Protein AF-A0A2A2JET0-F1 (afdb_monomer_lite)

Structure (mmCIF, N/CA/C/O backbone):
data_AF-A0A2A2JET0-F1
#
_entry.id   AF-A0A2A2JET0-F1
#
loop_
_atom_site.group_PDB
_atom_site.id
_atom_site.type_symbol
_atom_site.label_atom_id
_atom_site.label_alt_id
_atom_site.label_comp_id
_atom_site.label_asym_id
_atom_site.label_entity_id
_atom_site.label_seq_id
_atom_site.pdbx_PDB_ins_code
_atom_site.Cartn_x
_atom_site.Cartn_y
_atom_site.Cartn_z
_atom_site.occupancy
_atom_site.B_iso_or_equiv
_atom_site.auth_seq_id
_atom_site.auth_comp_id
_atom_site.auth_asym_id
_atom_site.auth_atom_id
_atom_site.pdbx_PDB_model_num
ATOM 1 N N . MET A 1 1 ? 36.637 -14.886 -4.327 1.00 68.38 1 MET A N 1
ATOM 2 C CA . MET A 1 1 ? 35.938 -13.578 -4.205 1.00 68.38 1 MET A CA 1
ATOM 3 C C . MET A 1 1 ? 34.673 -13.600 -5.056 1.00 68.38 1 MET A C 1
ATOM 5 O O . MET A 1 1 ? 34.787 -13.669 -6.271 1.00 68.38 1 MET A O 1
ATOM 9 N N . GLY A 1 2 ? 33.488 -13.606 -4.439 1.00 87.06 2 GLY A N 1
ATOM 10 C CA . GLY A 1 2 ? 32.208 -13.826 -5.132 1.00 87.06 2 GLY A CA 1
ATOM 11 C C . GLY A 1 2 ? 31.581 -12.570 -5.754 1.00 87.06 2 GLY A C 1
ATOM 12 O O . GLY A 1 2 ? 32.268 -11.715 -6.329 1.00 87.06 2 GLY A O 1
ATOM 13 N N . ILE A 1 3 ? 30.254 -12.478 -5.628 1.00 93.19 3 ILE A N 1
ATOM 14 C CA . ILE A 1 3 ? 29.447 -11.310 -6.014 1.00 93.19 3 ILE A CA 1
ATOM 15 C C . ILE A 1 3 ? 30.027 -10.061 -5.340 1.00 93.19 3 ILE A C 1
ATOM 17 O O . ILE A 1 3 ? 30.409 -10.107 -4.172 1.00 93.19 3 ILE A O 1
ATOM 21 N N . SER A 1 4 ? 30.090 -8.950 -6.070 1.00 92.44 4 SER A N 1
ATOM 22 C CA . SER A 1 4 ? 30.665 -7.690 -5.599 1.00 92.44 4 SER A CA 1
ATOM 23 C C . SER A 1 4 ? 29.670 -6.545 -5.792 1.00 92.44 4 SER A C 1
ATOM 25 O O . SER A 1 4 ? 28.852 -6.572 -6.713 1.00 92.44 4 SER A O 1
ATOM 27 N N . ARG A 1 5 ? 29.683 -5.587 -4.865 1.00 92.38 5 ARG A N 1
ATOM 28 C CA . ARG A 1 5 ? 28.784 -4.421 -4.808 1.00 92.38 5 ARG A CA 1
ATOM 29 C C . ARG A 1 5 ? 29.501 -3.122 -5.188 1.00 92.38 5 ARG A C 1
ATOM 31 O O . ARG A 1 5 ? 29.055 -2.041 -4.813 1.00 92.38 5 ARG A O 1
ATOM 38 N N . ASP A 1 6 ? 30.609 -3.239 -5.901 1.00 91.06 6 ASP A N 1
ATOM 39 C CA . ASP A 1 6 ? 31.448 -2.145 -6.362 1.00 91.06 6 ASP A CA 1
ATOM 40 C C . ASP A 1 6 ? 30.780 -1.318 -7.466 1.00 91.06 6 ASP A C 1
ATOM 42 O O . ASP A 1 6 ? 30.036 -1.812 -8.318 1.00 91.06 6 ASP A O 1
ATOM 46 N N . TRP A 1 7 ? 31.039 -0.013 -7.436 1.00 90.06 7 TRP A N 1
ATOM 47 C CA . TRP A 1 7 ? 30.476 0.946 -8.383 1.00 90.06 7 TRP A CA 1
ATOM 48 C C . TRP A 1 7 ? 31.376 1.157 -9.610 1.00 90.06 7 TRP A C 1
ATOM 50 O O . TRP A 1 7 ? 30.867 1.505 -10.675 1.00 90.06 7 TRP A O 1
ATOM 60 N N . TYR A 1 8 ? 32.689 0.923 -9.488 1.00 89.44 8 TYR A N 1
ATOM 61 C CA . TYR A 1 8 ? 33.669 1.189 -10.548 1.00 89.44 8 TYR A CA 1
ATOM 62 C C . TYR A 1 8 ? 33.593 0.192 -11.710 1.00 89.44 8 TYR A C 1
ATOM 64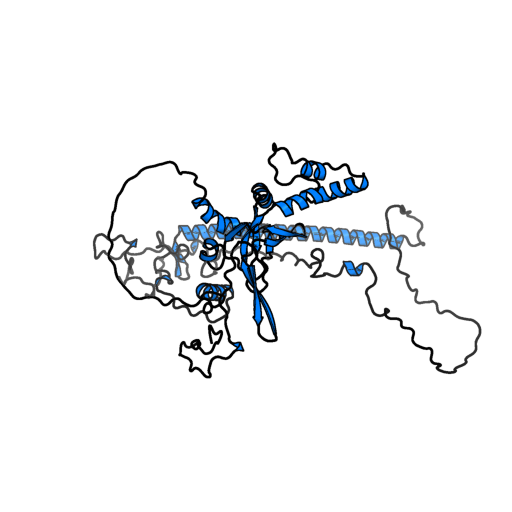 O O . TYR A 1 8 ? 33.959 0.542 -12.820 1.00 89.44 8 TYR A O 1
ATOM 72 N N . ARG A 1 9 ? 33.030 -1.009 -11.514 1.00 89.88 9 ARG A N 1
ATOM 73 C CA . ARG A 1 9 ? 32.715 -1.942 -12.618 1.00 89.88 9 ARG A CA 1
ATOM 74 C C . ARG A 1 9 ? 31.504 -1.527 -13.459 1.00 89.88 9 ARG A C 1
ATOM 76 O O . ARG A 1 9 ? 31.185 -2.190 -14.443 1.00 89.88 9 ARG A O 1
ATOM 83 N N . LYS A 1 10 ? 30.788 -0.469 -13.068 1.00 93.00 10 LYS A N 1
ATOM 84 C CA . LYS A 1 10 ? 29.683 0.102 -13.849 1.00 93.00 10 LYS A CA 1
ATOM 85 C C . LYS A 1 10 ? 30.222 1.191 -14.771 1.00 93.00 10 LYS A C 1
ATOM 87 O O . LYS A 1 10 ? 31.147 1.901 -14.394 1.00 93.00 10 LYS A O 1
ATOM 92 N N . ARG A 1 11 ? 29.593 1.365 -15.935 1.00 93.25 11 ARG A N 1
ATOM 93 C CA . ARG A 1 11 ? 29.911 2.440 -16.891 1.00 93.25 11 ARG A CA 1
ATOM 94 C C . ARG A 1 11 ? 29.779 3.832 -16.259 1.00 93.25 11 ARG A C 1
ATOM 96 O O . ARG A 1 11 ? 29.039 4.020 -15.288 1.00 93.25 11 ARG A O 1
ATOM 103 N N . TYR A 1 12 ? 30.481 4.808 -16.830 1.00 91.06 12 TYR A N 1
ATOM 104 C CA . TYR A 1 12 ? 30.276 6.224 -16.521 1.00 91.06 12 TYR A CA 1
ATOM 105 C C . TYR A 1 12 ? 28.862 6.682 -16.899 1.00 91.06 12 TYR A C 1
ATOM 107 O O . TYR A 1 12 ? 28.166 6.025 -17.675 1.00 91.06 12 TYR A O 1
ATOM 115 N N . LYS A 1 13 ? 28.450 7.852 -16.389 1.00 93.12 13 LYS A N 1
ATOM 116 C CA . LYS A 1 13 ? 27.193 8.505 -16.794 1.00 93.12 13 LYS A CA 1
ATOM 117 C C . LYS A 1 13 ? 27.155 8.772 -18.306 1.00 93.12 13 LYS A C 1
ATOM 119 O O . LYS A 1 13 ? 26.096 8.659 -18.904 1.00 93.12 13 LYS A O 1
ATOM 124 N N . THR A 1 14 ? 28.313 9.045 -18.908 1.00 94.38 14 THR A N 1
ATOM 125 C CA . THR A 1 14 ? 28.506 9.206 -20.359 1.00 94.38 14 THR A CA 1
ATOM 126 C C . THR A 1 14 ? 28.349 7.902 -21.151 1.00 94.38 14 THR A C 1
ATOM 128 O O . THR A 1 14 ? 28.289 7.936 -22.370 1.00 94.38 14 THR A O 1
ATOM 131 N N . GLY A 1 15 ? 28.302 6.740 -20.488 1.00 94.69 15 GLY A N 1
ATOM 132 C CA . GLY A 1 15 ? 28.266 5.422 -21.130 1.00 94.69 15 GLY A CA 1
ATOM 133 C C . GLY A 1 15 ? 29.646 4.808 -21.392 1.00 94.69 15 GLY A C 1
ATOM 134 O O . GLY A 1 15 ? 29.728 3.608 -21.674 1.00 94.69 15 GLY A O 1
ATOM 135 N N . ALA A 1 16 ? 30.727 5.576 -21.222 1.00 94.94 16 ALA A N 1
ATOM 136 C CA . ALA A 1 16 ? 32.094 5.084 -21.365 1.00 94.94 16 ALA A CA 1
ATOM 137 C C . ALA A 1 16 ? 32.410 3.964 -20.354 1.00 94.94 16 ALA A C 1
ATOM 139 O O . ALA A 1 16 ? 31.897 3.949 -19.224 1.00 94.94 16 ALA A O 1
ATOM 140 N N . SER A 1 17 ? 33.247 3.009 -20.770 1.00 94.75 17 SER A N 1
ATOM 141 C CA . SER A 1 17 ? 33.762 1.976 -19.866 1.00 94.75 17 SER A CA 1
ATOM 142 C C . SER A 1 17 ? 34.694 2.599 -18.824 1.00 94.75 17 SER A C 1
ATOM 144 O O . SER A 1 17 ? 35.324 3.621 -19.085 1.00 94.75 17 SER A O 1
ATOM 146 N N . ARG A 1 18 ? 34.764 1.997 -17.634 1.00 94.38 18 ARG A N 1
ATOM 147 C CA . ARG A 1 18 ? 35.645 2.448 -16.551 1.00 94.38 18 ARG A CA 1
ATOM 148 C C . ARG A 1 18 ? 36.864 1.535 -16.449 1.00 94.38 18 ARG A C 1
ATOM 150 O O . ARG A 1 18 ? 36.668 0.317 -16.425 1.00 94.38 18 ARG A O 1
ATOM 157 N N . PRO A 1 19 ? 38.086 2.077 -16.319 1.00 94.31 19 PRO A N 1
ATOM 158 C CA . PRO A 1 19 ? 39.223 1.267 -15.910 1.00 94.31 19 PRO A CA 1
ATOM 159 C C . PRO A 1 19 ? 39.007 0.768 -14.474 1.00 94.31 19 PRO A C 1
ATOM 161 O O . PRO A 1 19 ? 38.410 1.456 -13.644 1.00 94.31 19 PRO A O 1
ATOM 164 N N . VAL A 1 20 ? 39.462 -0.452 -14.180 1.00 94.69 20 VAL A N 1
ATOM 165 C CA . VAL A 1 20 ? 39.353 -1.044 -12.840 1.00 94.69 20 VAL A CA 1
ATOM 166 C C . VAL A 1 20 ? 40.550 -0.576 -12.005 1.00 94.69 20 VAL A C 1
ATOM 168 O O . VAL A 1 20 ? 41.660 -1.025 -12.275 1.00 94.69 20 VAL A O 1
ATOM 171 N N . PRO A 1 21 ? 40.359 0.286 -10.987 1.00 93.00 21 PRO A N 1
ATOM 172 C CA . PRO A 1 21 ? 41.474 0.922 -10.282 1.00 93.00 21 PRO A CA 1
ATOM 173 C C . PRO A 1 21 ? 42.200 -0.030 -9.324 1.00 93.00 21 PRO A C 1
ATOM 175 O O . PRO A 1 21 ? 43.365 0.169 -9.004 1.00 93.00 21 PRO A O 1
ATOM 178 N N . HIS A 1 22 ? 41.513 -1.060 -8.824 1.00 94.44 22 HIS A N 1
ATOM 179 C CA . HIS A 1 22 ? 42.088 -2.034 -7.903 1.00 94.44 22 HIS A CA 1
ATOM 180 C C . HIS A 1 22 ? 41.339 -3.371 -7.946 1.00 94.44 22 HIS A C 1
ATOM 182 O O . HIS A 1 22 ? 40.208 -3.483 -8.427 1.00 94.44 22 HIS A O 1
ATOM 188 N N . LYS A 1 23 ? 41.956 -4.414 -7.377 1.00 93.81 23 LYS A N 1
ATOM 189 C CA . LYS A 1 23 ? 41.309 -5.720 -7.170 1.00 93.81 23 LYS A CA 1
ATOM 190 C C . LYS A 1 23 ? 40.120 -5.588 -6.201 1.00 93.81 23 LYS A C 1
ATOM 192 O O . LYS A 1 23 ? 40.085 -4.681 -5.368 1.00 93.81 23 LYS A O 1
ATOM 197 N N . LYS A 1 24 ? 39.151 -6.510 -6.286 1.00 95.12 24 LYS A N 1
ATOM 198 C CA . LYS A 1 24 ? 37.962 -6.530 -5.405 1.00 95.12 24 LYS A CA 1
ATOM 199 C C . LYS A 1 24 ? 38.387 -6.467 -3.930 1.00 95.12 24 LYS A C 1
ATOM 201 O O . LYS A 1 24 ? 39.315 -7.176 -3.534 1.00 95.12 24 LYS A O 1
ATOM 206 N N . ARG A 1 25 ? 37.683 -5.688 -3.102 1.00 94.06 25 ARG A N 1
ATOM 207 C CA . ARG A 1 25 ? 37.954 -5.602 -1.653 1.00 94.06 25 ARG A CA 1
ATOM 208 C C . ARG A 1 25 ? 36.920 -6.368 -0.827 1.00 94.06 25 ARG A C 1
ATOM 210 O O . ARG A 1 25 ? 35.762 -6.500 -1.213 1.00 94.06 25 ARG A O 1
ATOM 217 N N . LYS A 1 26 ? 37.318 -6.872 0.349 1.00 93.94 26 LYS A N 1
ATOM 218 C CA . LYS A 1 26 ? 36.443 -7.694 1.213 1.00 93.94 26 LYS A CA 1
ATOM 219 C C . LYS A 1 26 ? 35.188 -6.940 1.670 1.00 93.94 26 LYS A C 1
ATOM 221 O O . LYS A 1 26 ? 34.124 -7.538 1.769 1.00 93.94 26 LYS A O 1
ATOM 226 N N . TYR A 1 27 ? 35.272 -5.633 1.913 1.00 92.94 27 TYR A N 1
ATOM 227 C CA . TYR A 1 27 ? 34.111 -4.834 2.324 1.00 92.94 27 TYR A CA 1
ATOM 228 C C . TYR A 1 27 ? 33.078 -4.620 1.201 1.00 92.94 27 TYR A C 1
ATOM 230 O O . TYR A 1 27 ? 31.940 -4.263 1.494 1.00 92.94 27 TYR A O 1
ATOM 238 N N . GLU A 1 28 ? 33.443 -4.876 -0.059 1.00 93.38 28 GLU A N 1
ATOM 239 C CA . GLU A 1 28 ? 32.564 -4.760 -1.234 1.00 93.38 28 GLU A CA 1
ATOM 240 C C . GLU A 1 28 ? 31.781 -6.052 -1.503 1.00 93.38 28 GLU A C 1
ATOM 242 O O . GLU A 1 28 ? 31.021 -6.128 -2.468 1.00 93.38 28 GLU A O 1
ATOM 247 N N . LEU A 1 29 ? 31.947 -7.086 -0.669 1.00 94.25 29 LEU A N 1
ATOM 248 C CA . LEU A 1 29 ? 31.335 -8.388 -0.911 1.00 94.25 29 LEU A CA 1
ATOM 249 C C . LEU A 1 29 ? 29.798 -8.309 -0.949 1.00 94.25 29 LEU A C 1
ATOM 251 O O . LEU A 1 29 ? 29.137 -7.680 -0.116 1.00 94.25 29 LEU A O 1
ATOM 255 N N . GLY A 1 30 ? 29.217 -9.022 -1.908 1.00 93.50 30 GLY A N 1
ATOM 256 C CA . GLY A 1 30 ? 27.819 -9.424 -1.942 1.00 93.50 30 GLY A CA 1
ATOM 257 C C . GLY A 1 30 ? 27.671 -10.878 -1.493 1.00 93.50 30 GLY A C 1
ATOM 258 O O . GLY A 1 30 ? 28.587 -11.687 -1.625 1.00 93.50 30 GLY A O 1
ATOM 259 N N . ARG A 1 31 ? 26.499 -11.225 -0.960 1.00 93.31 31 ARG A N 1
ATOM 260 C CA . ARG A 1 31 ? 26.132 -12.610 -0.628 1.00 93.31 31 ARG A CA 1
ATOM 261 C C . ARG A 1 31 ? 24.893 -13.009 -1.438 1.00 93.31 31 ARG A C 1
ATOM 263 O O . ARG A 1 31 ? 24.070 -12.121 -1.679 1.00 93.31 31 ARG A O 1
ATOM 270 N N . PRO A 1 32 ? 24.719 -14.297 -1.787 1.00 95.06 32 PRO A N 1
ATOM 271 C CA . PRO A 1 32 ? 23.506 -14.788 -2.442 1.00 95.06 32 PRO A CA 1
ATOM 272 C C . PRO A 1 32 ? 22.224 -14.359 -1.705 1.00 95.06 32 PRO A C 1
ATOM 274 O O . PRO A 1 32 ? 22.266 -14.144 -0.484 1.00 95.06 32 PRO A O 1
ATOM 277 N N . PRO A 1 33 ? 21.088 -14.177 -2.402 1.00 94.75 33 PRO A N 1
ATOM 278 C CA . PRO A 1 33 ? 19.806 -13.867 -1.767 1.00 94.75 33 PRO A CA 1
ATOM 279 C C . PRO A 1 33 ? 19.321 -15.037 -0.896 1.00 94.75 33 PRO A C 1
ATOM 281 O O . PRO A 1 33 ? 19.751 -16.168 -1.071 1.00 94.75 33 PRO A O 1
ATOM 284 N N . ALA A 1 34 ? 18.468 -14.751 0.095 1.00 94.19 34 ALA A N 1
ATOM 285 C CA . ALA A 1 34 ? 17.969 -15.779 1.017 1.00 94.19 34 ALA A CA 1
ATOM 286 C C . ALA A 1 34 ? 16.795 -16.580 0.432 1.00 94.19 34 ALA A C 1
ATOM 288 O O . ALA A 1 34 ? 16.645 -17.747 0.764 1.00 94.19 34 ALA A O 1
ATOM 289 N N . ASN A 1 35 ? 15.980 -15.940 -0.420 1.00 96.31 35 ASN A N 1
ATOM 290 C CA . ASN A 1 35 ? 14.781 -16.513 -1.042 1.00 96.31 35 ASN A CA 1
ATOM 291 C C . ASN A 1 35 ? 13.895 -17.288 -0.052 1.00 96.31 35 ASN A C 1
ATOM 293 O O . ASN A 1 35 ? 13.487 -18.412 -0.333 1.00 96.31 35 ASN A O 1
ATOM 297 N N . THR A 1 36 ? 13.616 -16.669 1.101 1.00 97.81 36 THR A N 1
ATOM 298 C CA . THR A 1 36 ? 12.846 -17.256 2.202 1.00 97.81 36 THR A CA 1
ATOM 299 C C . THR A 1 36 ? 11.526 -17.841 1.710 1.00 97.81 36 THR A C 1
ATOM 301 O O . THR A 1 36 ? 10.751 -17.130 1.071 1.00 97.81 36 THR A O 1
ATOM 304 N N . LYS A 1 37 ? 11.253 -19.103 2.035 1.00 96.81 37 LYS A N 1
ATOM 305 C CA . LYS A 1 37 ? 10.012 -19.803 1.677 1.00 96.81 37 LYS A CA 1
ATOM 306 C C . LYS A 1 37 ? 9.105 -20.010 2.879 1.00 96.81 37 LYS A C 1
ATOM 308 O O . LYS A 1 37 ? 9.553 -19.934 4.022 1.00 96.81 37 LYS A O 1
ATOM 313 N N . ILE A 1 38 ? 7.844 -20.312 2.602 1.00 96.69 38 ILE A N 1
ATOM 314 C CA . ILE A 1 38 ? 6.910 -20.781 3.623 1.00 96.69 38 ILE A CA 1
ATOM 315 C C . ILE A 1 38 ? 7.278 -22.223 3.993 1.00 96.69 38 ILE A C 1
ATOM 317 O O . ILE A 1 38 ? 7.509 -23.051 3.112 1.00 96.69 38 ILE A O 1
ATOM 321 N N . GLY A 1 39 ? 7.409 -22.511 5.285 1.00 96.62 39 GLY A N 1
ATOM 322 C CA . GLY A 1 39 ? 7.761 -23.840 5.785 1.00 96.62 39 GLY A CA 1
ATOM 323 C C . GLY A 1 39 ? 8.360 -23.803 7.192 1.00 96.62 39 GLY A C 1
ATOM 324 O O . GLY A 1 39 ? 8.524 -22.715 7.749 1.00 96.62 39 GLY A O 1
ATOM 325 N N . PRO A 1 40 ? 8.739 -24.965 7.752 1.00 97.12 40 PRO A N 1
ATOM 326 C CA . PRO A 1 40 ? 9.231 -25.056 9.123 1.00 97.12 40 PRO A CA 1
ATOM 327 C C . PRO A 1 40 ? 10.452 -24.158 9.320 1.00 97.12 40 PRO A C 1
ATOM 329 O O . PRO A 1 40 ? 11.364 -24.139 8.483 1.00 97.12 40 PRO A O 1
ATOM 332 N N . LYS A 1 41 ? 10.452 -23.400 10.421 1.00 97.38 41 LYS A N 1
ATOM 333 C CA . LYS A 1 41 ? 11.441 -22.354 10.707 1.00 97.38 41 LYS A CA 1
ATOM 334 C C . LYS A 1 41 ? 12.877 -22.868 10.548 1.00 97.38 41 LYS A C 1
ATOM 336 O O . LYS A 1 41 ? 13.358 -23.681 11.330 1.00 97.38 41 LYS A O 1
ATOM 341 N N . ARG A 1 42 ? 13.597 -22.316 9.568 1.00 98.06 42 ARG A N 1
ATOM 342 C CA . ARG A 1 42 ? 15.025 -22.569 9.328 1.00 98.06 42 ARG A CA 1
ATOM 343 C C . ARG A 1 42 ? 15.739 -21.247 9.095 1.00 98.06 42 ARG A C 1
ATOM 345 O O . ARG A 1 42 ? 15.505 -20.582 8.083 1.00 98.06 42 ARG A O 1
ATOM 352 N N . VAL A 1 43 ? 16.615 -20.870 10.023 1.00 97.81 43 VAL A N 1
ATOM 353 C CA . VAL A 1 43 ? 17.339 -19.592 10.005 1.00 97.81 43 VAL A CA 1
ATOM 354 C C . VAL A 1 43 ? 18.825 -19.856 10.206 1.00 97.81 43 VAL A C 1
ATOM 356 O O . VAL A 1 43 ? 19.209 -20.474 11.190 1.00 97.81 43 VAL A O 1
ATOM 359 N N . HIS A 1 44 ? 19.661 -19.387 9.281 1.00 97.62 44 HIS A N 1
ATOM 360 C CA . HIS A 1 44 ? 21.117 -19.499 9.380 1.00 97.62 44 HIS A CA 1
ATOM 361 C C . HIS A 1 44 ? 21.722 -18.185 9.876 1.00 97.62 44 HIS A C 1
ATOM 363 O O . HIS A 1 44 ? 21.336 -17.099 9.431 1.00 97.62 44 HIS A O 1
ATOM 369 N N . LEU A 1 45 ? 22.709 -18.282 10.763 1.00 97.56 45 LEU A N 1
ATOM 370 C CA . LEU A 1 45 ? 23.487 -17.135 11.218 1.00 97.56 45 LEU A CA 1
ATOM 371 C C . LEU A 1 45 ? 24.593 -16.825 10.212 1.00 97.56 45 LEU A C 1
ATOM 373 O O . LEU A 1 45 ? 25.264 -17.716 9.698 1.00 97.56 45 LEU A O 1
ATOM 377 N N . VAL A 1 46 ? 24.793 -15.542 9.921 1.00 96.00 46 VAL A N 1
ATOM 378 C CA . VAL A 1 46 ? 25.849 -15.084 9.017 1.00 96.00 46 VAL A CA 1
ATOM 379 C C . VAL A 1 46 ? 26.636 -13.966 9.678 1.00 96.00 46 VAL A C 1
ATOM 381 O O . VAL A 1 46 ? 26.109 -12.870 9.873 1.00 96.00 46 VAL A O 1
ATOM 384 N N . ARG A 1 47 ? 27.922 -14.214 9.948 1.00 96.12 47 ARG A N 1
ATOM 385 C CA . ARG A 1 47 ? 28.862 -13.183 10.408 1.00 96.12 47 ARG A CA 1
ATOM 386 C C . ARG A 1 47 ? 29.078 -12.129 9.318 1.00 96.12 47 ARG A C 1
ATOM 388 O O . ARG A 1 47 ? 29.294 -12.444 8.137 1.00 96.12 47 ARG A O 1
ATOM 395 N N . VAL A 1 48 ? 29.011 -10.862 9.704 1.00 95.56 48 VAL A N 1
ATOM 396 C CA . VAL A 1 48 ? 29.218 -9.700 8.833 1.00 95.56 48 VAL A CA 1
ATOM 397 C C . VAL A 1 48 ? 30.386 -8.841 9.329 1.00 95.56 48 VAL A C 1
ATOM 399 O O . VAL A 1 48 ? 31.099 -9.203 10.264 1.00 95.56 48 VAL A O 1
ATOM 402 N N . ARG A 1 49 ? 30.648 -7.727 8.635 1.00 92.12 49 ARG A N 1
ATOM 403 C CA . ARG A 1 49 ? 31.718 -6.785 8.985 1.00 92.12 49 ARG A CA 1
ATOM 404 C C . ARG A 1 49 ? 31.533 -6.269 10.418 1.00 92.12 49 ARG A C 1
ATOM 406 O O . ARG A 1 49 ? 30.404 -6.024 10.831 1.00 92.12 49 ARG A O 1
ATOM 413 N N . GLY A 1 50 ? 32.645 -6.097 11.132 1.00 95.75 50 GLY A N 1
ATOM 414 C CA . GLY A 1 50 ? 32.646 -5.623 12.518 1.00 95.75 50 GLY A CA 1
ATOM 415 C C . GLY A 1 50 ? 32.244 -6.686 13.542 1.00 95.75 50 GLY A C 1
ATOM 416 O O . GLY A 1 50 ? 31.893 -6.338 14.653 1.00 95.75 50 GLY A O 1
ATOM 417 N N . GLY A 1 51 ? 32.231 -7.974 13.174 1.00 94.19 51 GLY A N 1
ATOM 418 C CA . GLY A 1 51 ? 31.902 -9.060 14.108 1.00 94.19 51 GLY A CA 1
ATOM 419 C C . GLY A 1 51 ? 30.405 -9.308 14.316 1.00 94.19 51 GLY A C 1
ATOM 420 O O . GLY A 1 51 ? 30.050 -10.358 14.835 1.00 94.19 51 GLY A O 1
ATOM 421 N N . ASN A 1 52 ? 29.537 -8.419 13.829 1.00 96.56 52 ASN A N 1
ATOM 422 C CA . ASN A 1 52 ? 28.083 -8.544 13.954 1.00 96.56 52 ASN A CA 1
ATOM 423 C C . ASN A 1 52 ? 27.516 -9.781 13.235 1.00 96.56 52 ASN A C 1
ATOM 425 O O . ASN A 1 52 ? 28.124 -10.334 12.311 1.00 96.56 52 ASN A O 1
ATOM 429 N N . ILE A 1 53 ? 26.295 -10.173 13.604 1.00 96.38 53 ILE A N 1
ATOM 430 C CA . ILE A 1 53 ? 25.586 -11.333 13.049 1.00 96.38 53 ILE A CA 1
ATOM 431 C C . ILE A 1 53 ? 24.290 -10.874 12.376 1.00 96.38 53 ILE A C 1
ATOM 433 O O . ILE A 1 53 ? 23.586 -9.994 12.865 1.00 96.38 53 ILE A O 1
ATOM 437 N N . LYS A 1 54 ? 23.967 -11.474 11.228 1.00 97.25 54 LYS A N 1
ATOM 438 C CA . LYS A 1 54 ? 22.659 -11.355 10.575 1.00 97.25 54 LYS A CA 1
ATOM 439 C C . LYS A 1 54 ? 21.964 -12.705 10.515 1.00 97.25 54 LYS A C 1
ATOM 441 O O . LYS A 1 54 ? 22.621 -13.735 10.379 1.00 97.25 54 LYS A O 1
ATOM 446 N N . PHE A 1 55 ? 20.638 -12.676 10.525 1.00 97.50 55 PHE A N 1
ATOM 447 C CA . PHE A 1 55 ? 19.792 -13.864 10.519 1.00 97.50 55 PHE A CA 1
ATOM 448 C C . PHE A 1 55 ? 19.196 -14.052 9.122 1.00 97.50 55 PHE A C 1
ATOM 450 O O . PHE A 1 55 ? 18.363 -13.271 8.656 1.00 97.50 55 PHE A O 1
ATOM 457 N N . ARG A 1 56 ? 19.656 -15.082 8.415 1.00 97.69 56 ARG A N 1
ATOM 458 C CA . ARG A 1 56 ? 19.169 -15.458 7.086 1.00 97.69 56 ARG A CA 1
ATOM 459 C C . ARG A 1 56 ? 18.068 -16.495 7.238 1.00 97.69 56 ARG A C 1
ATOM 461 O O . ARG A 1 56 ? 18.357 -17.681 7.369 1.00 97.69 56 ARG A O 1
ATOM 468 N N . ALA A 1 57 ? 16.813 -16.056 7.209 1.00 97.94 57 ALA A N 1
ATOM 469 C CA . ALA A 1 57 ? 15.705 -16.992 7.096 1.00 97.94 57 ALA A CA 1
ATOM 470 C C . ALA A 1 57 ? 15.724 -17.679 5.725 1.00 97.94 57 ALA A C 1
ATOM 472 O O . ALA A 1 57 ? 15.755 -17.008 4.696 1.00 97.94 57 ALA A O 1
ATOM 473 N N . LEU A 1 58 ? 15.710 -19.010 5.729 1.00 97.69 58 LEU A N 1
ATOM 474 C CA . LEU A 1 58 ? 15.500 -19.838 4.542 1.00 97.69 58 LEU A CA 1
ATOM 475 C C . LEU A 1 58 ? 14.049 -20.308 4.474 1.00 97.69 58 LEU A C 1
ATOM 477 O O . LEU A 1 58 ? 13.463 -20.350 3.396 1.00 97.69 58 LEU A O 1
ATOM 481 N N . ARG A 1 59 ? 13.460 -20.627 5.632 1.00 97.94 59 ARG A N 1
ATOM 482 C CA . ARG A 1 59 ? 12.050 -20.996 5.765 1.00 97.94 59 ARG A CA 1
ATOM 483 C C . ARG A 1 59 ? 11.442 -20.359 7.007 1.00 97.94 59 ARG A C 1
ATOM 485 O O . ARG A 1 59 ? 12.105 -20.326 8.045 1.00 97.94 59 ARG A O 1
ATOM 492 N N . LEU A 1 60 ? 10.226 -19.841 6.881 1.00 97.69 60 LEU A N 1
ATOM 493 C CA . LEU A 1 60 ? 9.412 -19.308 7.974 1.00 97.69 60 LEU A CA 1
ATOM 494 C C . LEU A 1 60 ? 7.944 -19.642 7.718 1.00 97.69 60 LEU A C 1
ATOM 496 O O . LEU A 1 60 ? 7.451 -19.449 6.615 1.00 97.69 60 LEU A O 1
ATOM 500 N N . ASP A 1 61 ? 7.244 -20.075 8.751 1.00 96.12 61 ASP A N 1
ATOM 501 C CA . ASP A 1 61 ? 5.813 -20.386 8.754 1.00 96.12 61 ASP A CA 1
ATOM 502 C C . ASP A 1 61 ? 5.012 -19.435 9.650 1.00 96.12 61 ASP A C 1
ATOM 504 O O . ASP A 1 61 ? 3.792 -19.381 9.568 1.00 96.12 61 ASP A O 1
ATOM 508 N N . THR A 1 62 ? 5.685 -18.672 10.508 1.00 97.12 62 THR A N 1
ATOM 509 C CA . THR A 1 62 ? 5.073 -17.820 11.527 1.00 97.12 62 THR A CA 1
ATOM 510 C C . THR A 1 62 ? 5.705 -16.432 11.542 1.00 97.12 62 THR A C 1
ATOM 512 O O . THR A 1 62 ? 6.889 -16.257 11.238 1.00 97.12 62 THR A O 1
ATOM 515 N N . GLY A 1 63 ? 4.906 -15.433 11.913 1.00 96.94 63 GLY A N 1
ATOM 516 C CA . GLY A 1 63 ? 5.317 -14.033 12.018 1.00 96.94 63 GLY A CA 1
ATOM 517 C C . GLY A 1 63 ? 4.505 -13.285 13.071 1.00 96.94 63 GLY A C 1
ATOM 518 O O . GLY A 1 63 ? 3.451 -13.764 13.490 1.00 96.94 63 GLY A O 1
ATOM 519 N N . SER A 1 64 ? 5.003 -12.135 13.533 1.00 97.81 64 SER A N 1
ATOM 520 C CA . SER A 1 64 ? 4.236 -11.242 14.406 1.00 97.81 64 SER A CA 1
ATOM 521 C C . SER A 1 64 ? 3.528 -10.184 13.567 1.00 97.81 64 SER A C 1
ATOM 523 O O . SER A 1 64 ? 4.184 -9.370 12.915 1.00 97.81 64 SER A O 1
ATOM 525 N N . PHE A 1 65 ? 2.198 -10.178 13.599 1.00 97.75 65 PHE A N 1
ATOM 526 C CA . PHE A 1 65 ? 1.379 -9.241 12.837 1.00 97.75 65 PHE A CA 1
ATOM 527 C C . PHE A 1 65 ? 0.587 -8.328 13.765 1.00 97.75 65 PHE A C 1
ATOM 529 O O . PHE A 1 65 ? 0.103 -8.772 14.806 1.00 97.75 65 PHE A O 1
ATOM 536 N N . SER A 1 66 ? 0.472 -7.055 13.389 1.00 96.81 66 SER A N 1
ATOM 537 C CA . SER A 1 66 ? -0.291 -6.051 14.132 1.00 96.81 66 SER A CA 1
ATOM 538 C C . SER A 1 66 ? -1.610 -5.714 13.438 1.00 96.81 66 SER A C 1
ATOM 540 O O . SER A 1 66 ? -1.626 -5.443 12.238 1.00 96.81 66 SER A O 1
ATOM 542 N N . TRP A 1 67 ? -2.694 -5.719 14.210 1.00 94.88 67 TRP A N 1
ATOM 543 C CA . TRP A 1 67 ? -3.978 -5.112 13.875 1.00 94.88 67 TRP A CA 1
ATOM 544 C C . TRP A 1 67 ? -3.947 -3.664 14.376 1.00 94.88 67 TRP A C 1
ATOM 546 O O . TRP A 1 67 ? -3.870 -3.426 15.586 1.00 94.88 67 TRP A O 1
ATOM 556 N N . ALA A 1 68 ? -3.925 -2.705 13.448 1.00 90.62 68 ALA A N 1
ATOM 557 C CA . ALA A 1 68 ? -3.652 -1.308 13.768 1.00 90.62 68 ALA A CA 1
ATOM 558 C C . ALA A 1 68 ? -4.836 -0.613 14.455 1.00 90.62 68 ALA A C 1
ATOM 560 O O . ALA A 1 68 ? -4.607 0.064 15.460 1.00 90.62 68 ALA A O 1
ATOM 561 N N . SER A 1 69 ? -6.075 -0.802 13.972 1.00 90.44 69 SER A N 1
ATOM 562 C CA . SER A 1 69 ? -7.257 -0.164 14.575 1.00 90.44 69 SER A CA 1
ATOM 563 C C . SER A 1 69 ? -7.434 -0.541 16.049 1.00 90.44 69 SER A C 1
ATOM 565 O O . SER A 1 69 ? -7.658 0.323 16.891 1.00 90.44 69 SER A O 1
ATOM 567 N N . GLU A 1 70 ? -7.218 -1.815 16.371 1.00 90.50 70 GLU A N 1
ATOM 568 C CA . GLU A 1 70 ? -7.371 -2.380 17.716 1.00 90.50 70 GLU A CA 1
ATOM 569 C C . GLU A 1 70 ? -6.090 -2.327 18.568 1.00 90.50 70 GLU A C 1
ATOM 571 O O . GLU A 1 70 ? -6.082 -2.736 19.730 1.00 90.50 70 GLU A O 1
ATOM 576 N N . ARG A 1 71 ? -4.979 -1.839 17.997 1.00 93.38 71 ARG A N 1
ATOM 577 C CA . ARG A 1 71 ? -3.651 -1.750 18.639 1.00 93.38 71 ARG A CA 1
ATOM 578 C C . ARG A 1 71 ? -3.181 -3.065 19.269 1.00 93.38 71 ARG A C 1
ATOM 580 O O . ARG A 1 71 ? -2.538 -3.072 20.320 1.00 93.38 71 ARG A O 1
ATOM 587 N N . ILE A 1 72 ? -3.460 -4.190 18.616 1.00 95.25 72 ILE A N 1
ATOM 588 C CA . ILE A 1 72 ? -3.040 -5.513 19.082 1.00 95.25 72 ILE A CA 1
ATOM 589 C C . ILE A 1 72 ? -2.015 -6.116 18.127 1.00 95.25 72 ILE A C 1
ATOM 591 O O . ILE A 1 72 ? -2.050 -5.901 16.918 1.00 95.25 72 ILE A O 1
ATOM 595 N N . SER A 1 73 ? -1.074 -6.886 18.668 1.00 97.00 73 SER A N 1
ATOM 596 C CA . SER A 1 73 ? -0.151 -7.699 17.878 1.00 97.00 73 SER A CA 1
ATOM 597 C C . SER A 1 73 ? -0.215 -9.146 18.330 1.00 97.00 73 SER A C 1
ATOM 599 O O . SER A 1 73 ? -0.196 -9.430 19.529 1.00 97.00 73 SER A O 1
ATOM 601 N N . ARG A 1 74 ? -0.282 -10.073 17.375 1.00 97.31 74 ARG A N 1
ATOM 602 C CA . ARG A 1 74 ? -0.287 -11.510 17.647 1.00 97.31 74 ARG A CA 1
ATOM 603 C C . ARG A 1 74 ? 0.656 -12.238 16.710 1.00 97.31 74 ARG A C 1
ATOM 605 O O . ARG A 1 74 ? 0.835 -11.876 15.548 1.00 97.31 74 ARG A O 1
ATOM 612 N N . LYS A 1 75 ? 1.257 -13.296 17.245 1.00 97.25 75 LYS A N 1
ATOM 613 C CA . LYS A 1 75 ? 1.992 -14.260 16.441 1.00 97.25 75 LYS A CA 1
ATOM 614 C C . LYS A 1 75 ? 0.974 -15.124 15.711 1.00 97.25 75 LYS A C 1
ATOM 616 O O . LYS A 1 75 ? 0.170 -15.788 16.358 1.00 97.25 75 LYS A O 1
ATOM 621 N N . THR A 1 76 ? 1.021 -15.119 14.389 1.00 96.94 76 THR A N 1
ATOM 622 C CA . THR A 1 76 ? 0.117 -15.914 13.557 1.00 96.94 76 THR A CA 1
ATOM 623 C C . THR A 1 76 ? 0.898 -16.674 12.495 1.00 96.94 76 THR A C 1
ATOM 625 O O . THR A 1 76 ? 2.069 -16.390 12.207 1.00 96.94 76 THR A O 1
ATOM 628 N N . ARG A 1 77 ? 0.258 -17.707 11.951 1.00 97.62 77 ARG A N 1
ATOM 629 C CA . ARG A 1 77 ? 0.816 -18.515 10.874 1.00 97.62 77 ARG A CA 1
ATOM 630 C C . ARG A 1 77 ? 0.623 -17.801 9.540 1.00 97.62 77 ARG A C 1
ATOM 632 O O . ARG A 1 77 ? -0.464 -17.305 9.246 1.00 97.62 77 ARG A O 1
ATOM 639 N N . VAL A 1 78 ? 1.674 -17.782 8.730 1.00 96.69 78 VAL A N 1
ATOM 640 C CA . VAL A 1 78 ? 1.643 -17.346 7.334 1.00 96.69 78 VAL A CA 1
ATOM 641 C C . VAL A 1 78 ? 1.145 -18.514 6.491 1.00 96.69 78 VAL A C 1
ATOM 643 O O . VAL A 1 78 ? 1.704 -19.609 6.551 1.00 96.69 78 VAL A O 1
ATOM 646 N N . VAL A 1 79 ? 0.079 -18.288 5.730 1.00 95.44 79 VAL A N 1
ATOM 647 C CA . VAL A 1 79 ? -0.578 -19.321 4.924 1.00 95.44 79 VAL A CA 1
ATOM 648 C C . VAL A 1 79 ? -0.036 -19.299 3.502 1.00 95.44 79 VAL A C 1
ATOM 650 O O . VAL A 1 79 ? 0.521 -20.297 3.050 1.00 95.44 79 VAL A O 1
ATOM 653 N N . ASP A 1 80 ? -0.162 -18.165 2.810 1.00 95.56 80 ASP A N 1
ATOM 654 C CA . ASP A 1 80 ? 0.279 -18.037 1.421 1.00 95.56 80 ASP A CA 1
ATOM 655 C C . ASP A 1 80 ? 0.716 -16.614 1.054 1.00 95.56 80 ASP A C 1
ATOM 657 O O . ASP A 1 80 ? 0.363 -15.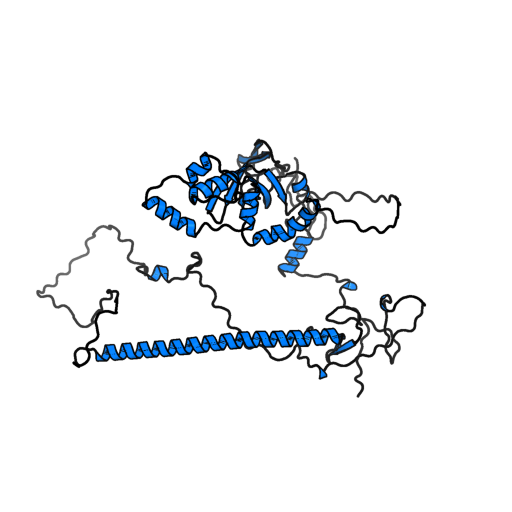643 1.723 1.00 95.56 80 ASP A O 1
ATOM 661 N N . THR A 1 81 ? 1.461 -16.476 -0.041 1.00 93.62 81 THR A N 1
ATOM 662 C CA . THR A 1 81 ? 1.754 -15.185 -0.679 1.00 93.62 81 THR A CA 1
ATOM 663 C C . THR A 1 81 ? 0.737 -14.898 -1.769 1.00 93.62 81 THR A C 1
ATOM 665 O O . THR A 1 81 ? 0.583 -15.705 -2.678 1.00 93.62 81 THR A O 1
ATOM 668 N N . VAL A 1 82 ? 0.093 -13.734 -1.714 1.00 92.06 82 VAL A N 1
ATOM 669 C CA . VAL A 1 82 ? -0.958 -13.358 -2.672 1.00 92.06 82 VAL A CA 1
ATOM 670 C C . VAL A 1 82 ? -0.439 -12.373 -3.707 1.00 92.06 82 VAL A C 1
ATOM 672 O O . VAL A 1 82 ? -0.723 -12.506 -4.890 1.00 92.06 82 VAL A O 1
ATOM 675 N N . TYR A 1 83 ? 0.331 -11.374 -3.276 1.00 90.69 83 TYR A N 1
ATOM 676 C CA . TYR A 1 83 ? 0.780 -10.310 -4.168 1.00 90.69 83 TYR A CA 1
ATOM 677 C C . TYR A 1 83 ? 2.160 -9.785 -3.788 1.00 90.69 83 TYR A C 1
ATOM 679 O O . TYR A 1 83 ? 2.526 -9.692 -2.613 1.00 90.69 83 TYR A O 1
ATOM 687 N N . ASN A 1 84 ? 2.926 -9.392 -4.801 1.00 89.81 84 ASN A N 1
ATOM 688 C CA . ASN A 1 84 ? 4.208 -8.733 -4.638 1.00 89.81 84 ASN A CA 1
ATOM 689 C C . ASN A 1 84 ? 4.337 -7.605 -5.662 1.00 89.81 84 ASN A C 1
ATOM 691 O O . ASN A 1 84 ? 4.238 -7.843 -6.858 1.00 89.81 84 ASN A O 1
ATOM 695 N N . SER A 1 85 ? 4.623 -6.389 -5.198 1.00 84.12 85 SER A N 1
ATOM 696 C CA . SER A 1 85 ? 4.729 -5.214 -6.068 1.00 84.12 85 SER A CA 1
ATOM 697 C C . SER A 1 85 ? 5.963 -5.205 -6.972 1.00 84.12 85 SER A C 1
ATOM 699 O O . SER A 1 85 ? 6.018 -4.424 -7.912 1.00 84.12 85 SER A O 1
ATOM 701 N N . THR A 1 86 ? 6.989 -6.000 -6.658 1.00 87.00 86 THR A N 1
ATOM 702 C CA . THR A 1 86 ? 8.276 -5.961 -7.375 1.00 87.00 86 THR A CA 1
ATOM 703 C C . THR A 1 86 ? 8.378 -6.995 -8.487 1.00 87.00 86 THR A C 1
ATOM 705 O O . THR A 1 86 ? 8.981 -6.716 -9.520 1.00 87.00 86 THR A O 1
ATOM 708 N N . ASN A 1 87 ? 7.846 -8.200 -8.272 1.00 87.69 87 ASN A N 1
ATOM 709 C CA . ASN A 1 87 ? 7.928 -9.294 -9.233 1.00 87.69 87 ASN A CA 1
ATOM 710 C C . ASN A 1 87 ? 6.873 -10.370 -8.930 1.00 87.69 87 ASN A C 1
ATOM 712 O O . ASN A 1 87 ? 6.847 -10.916 -7.823 1.00 87.69 87 ASN A O 1
ATOM 716 N N . ASN A 1 88 ? 6.077 -10.729 -9.937 1.00 89.81 88 ASN A N 1
ATOM 717 C CA . ASN A 1 88 ? 5.034 -11.753 -9.845 1.00 89.81 88 ASN A CA 1
ATOM 718 C C . ASN A 1 88 ? 5.602 -13.173 -9.661 1.00 89.81 88 ASN A C 1
ATOM 720 O O . ASN A 1 88 ? 4.983 -14.000 -8.995 1.00 89.81 88 ASN A O 1
ATOM 724 N N . GLU A 1 89 ? 6.824 -13.454 -10.126 1.00 93.19 89 GLU A N 1
ATOM 725 C CA . GLU A 1 89 ? 7.482 -14.753 -9.898 1.00 93.19 89 GLU A CA 1
ATOM 726 C C . GLU A 1 89 ? 7.706 -15.048 -8.407 1.00 93.19 89 GLU A C 1
ATOM 728 O O . GLU A 1 89 ? 7.775 -16.204 -7.976 1.00 93.19 89 GLU A O 1
ATOM 733 N N . LEU A 1 90 ? 7.803 -14.006 -7.576 1.00 92.44 90 LEU A N 1
ATOM 734 C CA . LEU A 1 90 ? 7.939 -14.176 -6.131 1.00 92.44 90 LEU A CA 1
ATOM 735 C C . LEU A 1 90 ? 6.644 -14.676 -5.487 1.00 92.44 90 LEU A C 1
ATOM 737 O O . LEU A 1 90 ? 6.727 -15.365 -4.472 1.00 92.44 90 LEU A O 1
ATOM 741 N N . VAL A 1 91 ? 5.489 -14.383 -6.091 1.00 92.88 91 VAL A N 1
ATOM 742 C CA . VAL A 1 91 ? 4.183 -14.918 -5.682 1.00 92.88 91 VAL A CA 1
ATOM 743 C C . VAL A 1 91 ? 4.090 -16.387 -6.081 1.00 92.88 91 VAL A C 1
ATOM 745 O O . VAL A 1 91 ? 3.879 -17.240 -5.224 1.00 92.88 91 VAL A O 1
ATOM 748 N N . ARG A 1 92 ? 4.378 -16.708 -7.352 1.00 94.00 92 ARG A N 1
ATOM 749 C CA . ARG A 1 92 ? 4.346 -18.090 -7.868 1.00 94.00 92 ARG A CA 1
ATOM 750 C C . ARG A 1 92 ? 5.236 -19.033 -7.061 1.00 94.00 92 ARG A C 1
ATOM 752 O O . ARG A 1 92 ? 4.871 -20.163 -6.766 1.00 94.00 92 ARG A O 1
ATOM 759 N N . THR A 1 93 ? 6.416 -18.556 -6.675 1.00 95.44 93 THR A N 1
ATOM 760 C CA . THR A 1 93 ? 7.385 -19.350 -5.912 1.00 95.44 93 THR A CA 1
ATOM 761 C C . THR A 1 93 ? 7.200 -19.267 -4.392 1.00 95.44 93 THR A C 1
ATOM 763 O O . THR A 1 93 ? 8.027 -19.824 -3.667 1.00 95.44 93 THR A O 1
ATOM 766 N N . LYS A 1 94 ? 6.179 -18.562 -3.890 1.00 96.00 94 LYS A N 1
ATOM 767 C CA . LYS A 1 94 ? 5.894 -18.379 -2.456 1.00 96.00 94 LYS A CA 1
ATOM 768 C C . LYS A 1 94 ? 7.069 -17.826 -1.646 1.00 96.00 94 LYS A C 1
ATOM 770 O O . LYS A 1 94 ? 7.461 -18.364 -0.608 1.00 96.00 94 LYS A O 1
ATOM 775 N N . THR A 1 95 ? 7.693 -16.765 -2.162 1.00 96.69 95 THR A N 1
ATOM 776 C CA . THR A 1 95 ? 8.870 -16.135 -1.546 1.00 96.69 95 THR A CA 1
ATOM 777 C C . THR A 1 95 ? 8.481 -14.971 -0.637 1.00 96.69 95 THR A C 1
ATOM 779 O O . THR A 1 95 ? 7.860 -14.006 -1.077 1.00 96.69 95 THR A O 1
ATOM 782 N N . LEU A 1 96 ? 8.937 -15.002 0.616 1.00 95.94 96 LEU A N 1
ATOM 783 C CA . LEU A 1 96 ? 8.678 -13.959 1.608 1.00 95.94 96 LEU A CA 1
ATOM 784 C C . LEU A 1 96 ? 9.737 -12.848 1.544 1.00 95.94 96 LEU A C 1
ATOM 786 O O . LEU A 1 96 ? 10.887 -13.024 1.967 1.00 95.94 96 LEU A O 1
ATOM 790 N N . VAL A 1 97 ? 9.336 -11.670 1.061 1.00 96.19 97 VAL A N 1
ATOM 791 C CA . VAL A 1 97 ? 10.153 -10.442 1.067 1.00 96.19 97 VAL A CA 1
ATOM 792 C C . VAL A 1 97 ? 9.412 -9.271 1.716 1.00 96.19 97 VAL A C 1
ATOM 794 O O . VAL A 1 97 ? 8.194 -9.310 1.895 1.00 96.19 97 VAL A O 1
ATOM 797 N N . LYS A 1 98 ? 10.142 -8.201 2.060 1.00 95.38 98 LYS A N 1
ATOM 798 C CA . LYS A 1 98 ? 9.530 -6.970 2.579 1.00 95.38 98 LYS A CA 1
ATOM 799 C C . LYS A 1 98 ? 8.525 -6.422 1.565 1.00 95.38 98 LYS A C 1
ATOM 801 O O . LYS A 1 98 ? 8.862 -6.265 0.398 1.00 95.38 98 LYS A O 1
ATOM 806 N N . GLY A 1 99 ? 7.336 -6.077 2.037 1.00 90.62 99 GLY A N 1
ATOM 807 C CA . GLY A 1 99 ? 6.266 -5.488 1.244 1.00 90.62 99 GLY A CA 1
ATOM 808 C C . GLY A 1 99 ? 5.366 -6.498 0.536 1.00 90.62 99 GLY A C 1
ATOM 809 O O . GLY A 1 99 ? 4.382 -6.062 -0.051 1.00 90.62 99 GLY A O 1
ATOM 810 N N . THR A 1 100 ? 5.663 -7.800 0.616 1.00 92.25 100 THR A N 1
ATOM 811 C CA . THR A 1 100 ? 4.783 -8.862 0.095 1.00 92.25 100 THR A CA 1
ATOM 812 C C . THR A 1 100 ? 3.461 -8.850 0.854 1.00 92.25 100 THR A C 1
ATOM 814 O O . THR A 1 100 ? 3.464 -8.728 2.083 1.00 92.25 100 THR A O 1
ATOM 817 N N . ILE A 1 101 ? 2.358 -8.990 0.122 1.00 94.81 101 ILE A N 1
ATOM 818 C CA . ILE A 1 101 ? 1.028 -9.214 0.681 1.00 94.81 101 ILE A CA 1
ATOM 819 C C . ILE A 1 101 ? 0.821 -10.721 0.803 1.00 94.81 101 ILE A C 1
ATOM 821 O O . ILE A 1 101 ? 0.982 -11.472 -0.163 1.00 94.81 101 ILE A O 1
ATOM 825 N N . ILE A 1 102 ? 0.484 -11.147 2.008 1.00 95.31 102 ILE A N 1
ATOM 826 C CA . ILE A 1 102 ? 0.320 -12.540 2.404 1.00 95.31 102 ILE A CA 1
ATOM 827 C C . ILE A 1 102 ? -1.056 -12.750 3.028 1.00 95.31 102 ILE A C 1
ATOM 829 O O . ILE A 1 102 ? -1.661 -11.815 3.551 1.00 95.31 102 ILE A O 1
ATOM 833 N N . THR A 1 103 ? -1.526 -13.991 3.001 1.00 95.75 103 THR A N 1
ATOM 834 C CA . THR A 1 103 ? -2.634 -14.449 3.839 1.00 95.75 103 THR A CA 1
ATOM 835 C C . THR A 1 103 ? -2.081 -14.999 5.143 1.00 95.75 103 THR A C 1
ATOM 837 O O . THR A 1 103 ? -1.135 -15.792 5.151 1.00 95.75 103 THR A O 1
ATOM 840 N N . ILE A 1 104 ? -2.670 -14.576 6.254 1.00 97.00 104 ILE A N 1
ATOM 841 C CA . ILE A 1 104 ? -2.350 -15.055 7.597 1.00 97.00 104 ILE A CA 1
ATOM 842 C C . ILE A 1 104 ? -3.586 -15.673 8.241 1.00 97.00 104 ILE A C 1
ATOM 844 O O . ILE A 1 104 ? -4.717 -15.378 7.856 1.00 97.00 104 ILE A O 1
ATOM 848 N N . ASP A 1 105 ? -3.365 -16.525 9.233 1.00 96.56 105 ASP A N 1
ATOM 849 C CA . ASP A 1 105 ? -4.441 -17.094 10.041 1.00 96.56 105 ASP A CA 1
ATOM 850 C C . ASP A 1 105 ? -5.155 -16.012 10.874 1.00 96.56 105 ASP A C 1
ATOM 852 O O . ASP A 1 105 ? -4.507 -15.197 11.541 1.00 96.56 105 ASP A O 1
ATOM 856 N N . ALA A 1 106 ? -6.489 -16.012 10.832 1.00 95.56 106 ALA A N 1
ATOM 857 C CA . ALA A 1 106 ? -7.336 -15.069 11.555 1.00 95.56 106 ALA A CA 1
ATOM 858 C C . ALA A 1 106 ? -7.603 -15.476 13.017 1.00 95.56 106 ALA A C 1
ATOM 860 O O . ALA A 1 106 ? -7.983 -14.624 13.824 1.00 95.56 106 ALA A O 1
ATOM 861 N N . ALA A 1 107 ? -7.422 -16.756 13.373 1.00 93.31 107 ALA A N 1
ATOM 862 C CA . ALA A 1 107 ? -7.860 -17.294 14.663 1.00 93.31 107 ALA A CA 1
ATOM 863 C C . ALA A 1 107 ? -7.297 -16.541 15.890 1.00 93.31 107 ALA A C 1
ATOM 865 O O . ALA A 1 107 ? -8.093 -16.184 16.761 1.00 93.31 107 ALA A O 1
ATOM 866 N N . PRO A 1 108 ? -5.996 -16.181 15.957 1.00 95.81 108 PRO A N 1
ATOM 867 C CA . PRO A 1 108 ? -5.452 -15.476 17.124 1.00 95.81 108 PRO A CA 1
ATOM 868 C C . PRO A 1 108 ? -6.036 -14.072 17.333 1.00 95.81 108 PRO A C 1
ATOM 870 O O . PRO A 1 108 ? -6.102 -13.587 18.463 1.00 95.81 108 PRO A O 1
ATOM 873 N N . PHE A 1 109 ? -6.460 -13.405 16.256 1.00 95.81 109 PHE A N 1
ATOM 874 C CA . PHE A 1 109 ? -7.115 -12.097 16.338 1.00 95.81 109 PHE A CA 1
ATOM 875 C C . PHE A 1 109 ? -8.591 -12.233 16.709 1.00 95.81 109 PHE A C 1
ATOM 877 O O . PHE A 1 109 ? -9.083 -11.447 17.515 1.00 95.81 109 PHE A O 1
ATOM 884 N N . ARG A 1 110 ? -9.271 -13.269 16.199 1.00 92.69 110 ARG A N 1
ATOM 885 C CA . ARG A 1 110 ? -10.663 -13.567 16.560 1.00 92.69 110 ARG A CA 1
ATOM 886 C C . ARG A 1 110 ? -10.804 -13.903 18.045 1.00 92.69 110 ARG A C 1
ATOM 888 O O . ARG A 1 110 ? -11.622 -13.289 18.718 1.00 92.69 110 ARG A O 1
ATOM 895 N N . GLN A 1 111 ? -9.952 -14.790 18.567 1.00 92.19 111 GLN A N 1
ATOM 896 C CA . GLN A 1 111 ? -9.925 -15.147 19.993 1.00 92.19 111 GLN A CA 1
ATOM 897 C C . GLN A 1 111 ? -9.717 -13.918 20.884 1.00 92.19 111 GLN A C 1
ATOM 899 O O . GLN A 1 111 ? -10.366 -13.762 21.916 1.00 92.19 111 GLN A O 1
ATOM 904 N N . TRP A 1 112 ? -8.822 -13.012 20.476 1.00 94.69 112 TRP A N 1
ATOM 905 C CA . TRP A 1 112 ? -8.604 -11.770 21.209 1.00 94.69 112 TRP A CA 1
ATOM 906 C C . TRP A 1 112 ? -9.832 -10.855 21.172 1.00 94.69 112 TRP A C 1
ATOM 908 O O . TRP A 1 112 ? -10.200 -10.318 22.213 1.00 94.69 112 TRP A O 1
ATOM 918 N N . TYR A 1 113 ? -10.473 -10.701 20.012 1.00 94.12 113 TYR A N 1
ATOM 919 C CA . TYR A 1 113 ? -11.658 -9.857 19.858 1.00 94.12 113 TYR A CA 1
ATOM 920 C C . TYR A 1 113 ? -12.828 -10.367 20.711 1.00 94.12 113 TYR A C 1
ATOM 922 O O . TYR A 1 113 ? -13.418 -9.600 21.472 1.00 94.12 113 TYR A O 1
ATOM 930 N N . GLU A 1 114 ? -13.111 -11.672 20.656 1.00 91.44 114 GLU A N 1
ATOM 931 C CA . GLU A 1 114 ? -14.174 -12.310 21.443 1.00 91.44 114 GLU A CA 1
ATOM 932 C C . GLU A 1 114 ? -13.902 -12.181 22.951 1.00 91.44 114 GLU A C 1
ATOM 934 O O . GLU A 1 114 ? -14.807 -11.857 23.720 1.00 91.44 114 GLU A O 1
ATOM 939 N N . ALA A 1 115 ? -12.644 -12.309 23.385 1.00 91.25 115 ALA A N 1
ATOM 940 C CA . ALA A 1 115 ? -12.262 -12.069 24.776 1.00 91.25 115 ALA A CA 1
ATOM 941 C C . ALA A 1 115 ? -12.331 -10.581 25.185 1.00 91.25 115 ALA A C 1
ATOM 943 O O . ALA A 1 115 ? -12.632 -10.276 26.341 1.00 91.25 115 ALA A O 1
ATOM 944 N N . HIS A 1 116 ? -12.040 -9.647 24.273 1.00 92.69 116 HIS A N 1
ATOM 945 C CA . HIS A 1 116 ? -11.962 -8.214 24.572 1.00 92.69 116 HIS A CA 1
ATOM 946 C C . HIS A 1 116 ? -13.332 -7.526 24.609 1.00 92.69 116 HIS A C 1
ATOM 948 O O . HIS A 1 116 ? -13.586 -6.724 25.516 1.00 92.69 116 HIS A O 1
ATOM 954 N N . TYR A 1 117 ? -14.198 -7.853 23.644 1.00 92.88 117 TYR A N 1
ATOM 955 C CA . TYR A 1 117 ? -15.517 -7.243 23.456 1.00 92.88 117 TYR A CA 1
ATOM 956 C C . TYR A 1 117 ? -16.677 -8.111 23.957 1.00 92.88 117 TYR A C 1
ATOM 958 O O . TYR A 1 117 ? -17.778 -7.591 24.140 1.00 92.88 117 TYR A O 1
ATOM 966 N N . ALA A 1 118 ? -16.446 -9.405 24.217 1.00 91.06 118 ALA A N 1
ATOM 967 C CA . ALA A 1 118 ? -17.500 -10.375 24.535 1.00 91.06 118 ALA A CA 1
ATOM 968 C C . ALA A 1 118 ? -18.621 -10.399 23.474 1.00 91.06 118 ALA A C 1
ATOM 970 O O . ALA A 1 118 ? -19.795 -10.549 23.802 1.00 91.06 118 ALA A O 1
ATOM 971 N N . LEU A 1 119 ? -18.249 -10.218 22.203 1.00 89.12 119 LEU A N 1
ATOM 972 C CA . LEU A 1 119 ? -19.134 -10.293 21.042 1.00 89.12 119 LEU A CA 1
ATOM 973 C C . LEU A 1 119 ? -18.575 -11.312 20.043 1.00 89.12 119 LEU A C 1
ATOM 975 O O . LEU A 1 119 ? -17.359 -11.338 19.835 1.00 89.12 119 LEU A O 1
ATOM 979 N N . PRO A 1 120 ? -19.429 -12.129 19.404 1.00 88.75 120 PRO A N 1
ATOM 980 C CA . PRO A 1 120 ? -18.987 -13.042 18.358 1.00 88.75 120 PRO A CA 1
ATOM 981 C C . PRO A 1 120 ? -18.579 -12.260 17.100 1.00 88.75 120 PRO A C 1
ATOM 983 O O . PRO A 1 120 ? -19.320 -11.392 16.637 1.00 88.75 120 PRO A O 1
ATOM 986 N N . LEU A 1 121 ? -17.428 -12.597 16.507 1.00 88.12 121 LEU A N 1
ATOM 987 C CA . LEU A 1 121 ? -16.932 -11.953 15.284 1.00 88.12 121 LEU A CA 1
ATOM 988 C C . LEU A 1 121 ? -17.025 -12.893 14.077 1.00 88.12 121 LEU A C 1
ATOM 990 O O . LEU A 1 121 ? -16.408 -13.959 14.060 1.00 88.12 121 LEU A O 1
ATOM 994 N N . ALA A 1 122 ? -17.750 -12.455 13.042 1.00 80.94 122 ALA A N 1
ATOM 995 C CA . ALA A 1 122 ? -17.815 -13.095 11.722 1.00 80.94 122 ALA A CA 1
ATOM 996 C C . ALA A 1 122 ? -18.198 -14.594 11.732 1.00 80.94 122 ALA A C 1
ATOM 998 O O . ALA A 1 122 ? -17.680 -15.387 10.941 1.00 80.94 122 ALA A O 1
ATOM 999 N N . ARG A 1 123 ? -19.113 -15.000 12.624 1.00 80.50 123 ARG A N 1
ATOM 1000 C CA . ARG A 1 123 ? -19.686 -16.358 12.639 1.00 80.50 123 ARG A CA 1
ATOM 1001 C C . ARG A 1 123 ? -20.982 -16.405 11.827 1.00 80.50 123 ARG A C 1
ATOM 1003 O O . ARG A 1 123 ? -21.783 -15.473 11.864 1.00 80.50 123 ARG A O 1
ATOM 1010 N N . LYS A 1 124 ? -21.199 -17.498 11.084 1.00 77.19 124 LYS A N 1
ATOM 1011 C CA . LYS A 1 124 ? -22.448 -17.722 10.336 1.00 77.19 124 LYS A CA 1
ATOM 1012 C C . LYS A 1 124 ? -23.616 -17.841 11.323 1.00 77.19 124 LYS A C 1
ATOM 1014 O O . LYS A 1 124 ? -23.494 -18.545 12.322 1.00 77.19 124 LYS A O 1
ATOM 1019 N N . LYS A 1 125 ? -24.749 -17.197 11.013 1.00 69.75 125 LYS A N 1
ATOM 1020 C CA . LYS A 1 125 ? -25.890 -16.992 11.932 1.00 69.75 125 LYS A CA 1
ATOM 1021 C C . LYS A 1 125 ? -26.521 -18.264 12.536 1.00 69.75 125 LYS A C 1
ATOM 1023 O O . LYS A 1 125 ? -27.241 -18.132 13.511 1.00 69.75 125 LYS A O 1
ATOM 1028 N N . ASN A 1 126 ? -26.204 -19.469 12.049 1.00 68.50 126 ASN A N 1
ATOM 1029 C CA . ASN A 1 126 ? -26.792 -20.735 12.522 1.00 68.50 126 ASN A CA 1
ATOM 1030 C C . ASN A 1 126 ? -25.757 -21.795 12.949 1.00 68.50 126 ASN A C 1
ATOM 1032 O O . ASN A 1 126 ? -26.108 -22.954 13.165 1.00 68.50 126 ASN A O 1
ATOM 1036 N N . THR A 1 127 ? -24.470 -21.451 13.035 1.00 77.19 127 THR A N 1
ATOM 1037 C CA . THR A 1 127 ? -23.433 -22.422 13.417 1.00 77.19 127 THR A CA 1
ATOM 1038 C C . THR A 1 127 ? -23.260 -22.433 14.933 1.00 77.19 127 THR A C 1
ATOM 1040 O O . THR A 1 127 ? -22.958 -21.394 15.520 1.00 77.19 127 THR A O 1
ATOM 1043 N N . LYS A 1 128 ? -23.430 -23.606 15.564 1.00 73.31 128 LYS A N 1
ATOM 1044 C CA . LYS A 1 128 ? -23.190 -23.779 17.004 1.00 73.31 128 LYS A CA 1
ATOM 1045 C C . LYS A 1 128 ? -21.748 -23.367 17.335 1.00 73.31 128 LYS A C 1
ATOM 1047 O O . LYS A 1 128 ? -20.796 -23.862 16.736 1.00 73.31 128 LYS A O 1
ATOM 1052 N N . LEU A 1 129 ? -21.615 -22.413 18.253 1.00 71.44 129 LEU A N 1
ATOM 1053 C CA . LEU A 1 129 ? -20.349 -21.989 18.853 1.00 71.44 129 LEU A CA 1
ATOM 1054 C C . LEU A 1 129 ? -19.725 -23.166 19.624 1.00 71.44 129 LEU A C 1
ATOM 1056 O O . LEU A 1 129 ? -20.467 -23.971 20.192 1.00 71.44 129 LEU A O 1
ATOM 1060 N N . SER A 1 130 ? -18.390 -23.264 19.657 1.00 79.62 130 SER A N 1
ATOM 1061 C CA . SER A 1 130 ? -17.730 -24.250 20.522 1.00 79.62 130 SER A CA 1
ATOM 1062 C C . SER A 1 130 ? -18.062 -23.948 21.987 1.00 79.62 130 SER A C 1
ATOM 1064 O O . SER A 1 130 ? -18.378 -22.807 22.345 1.00 79.62 130 SER A O 1
ATOM 1066 N N . GLU A 1 131 ? -18.013 -24.967 22.838 1.00 81.06 131 GLU A N 1
ATOM 1067 C CA . GLU A 1 131 ? -18.291 -24.816 24.270 1.00 81.06 131 GLU A CA 1
ATOM 1068 C C . GLU A 1 131 ? -17.341 -23.803 24.926 1.00 81.06 131 GLU A C 1
ATOM 1070 O O . GLU A 1 131 ? -17.779 -22.965 25.715 1.00 81.06 131 GLU A O 1
ATOM 1075 N N . GLU A 1 132 ? -16.070 -23.797 24.516 1.00 80.38 132 GLU A N 1
ATOM 1076 C CA . GLU A 1 132 ? -15.048 -22.860 24.992 1.00 80.38 132 GLU A CA 1
ATOM 1077 C C . GLU A 1 132 ? -15.358 -21.409 24.592 1.00 80.38 132 GLU A C 1
ATOM 1079 O O . GLU A 1 132 ? -15.337 -20.505 25.431 1.00 80.38 132 GLU A O 1
ATOM 1084 N N . ASP A 1 133 ? -15.710 -21.181 23.323 1.00 79.38 133 ASP A N 1
ATOM 1085 C CA . ASP A 1 133 ? -16.015 -19.843 22.807 1.00 79.38 133 ASP A CA 1
ATOM 1086 C C . ASP A 1 133 ? -17.286 -19.279 23.462 1.00 79.38 133 ASP A C 1
ATOM 1088 O O . ASP A 1 133 ? -17.337 -18.112 23.867 1.00 79.38 133 ASP A O 1
ATOM 1092 N N . ASN A 1 134 ? -18.304 -20.128 23.634 1.00 81.25 134 ASN A N 1
ATOM 1093 C CA . ASN A 1 134 ? -19.532 -19.783 24.348 1.00 81.25 134 ASN A CA 1
ATOM 1094 C C . ASN A 1 134 ? -19.263 -19.411 25.805 1.00 81.25 134 ASN A C 1
ATOM 1096 O O . ASN A 1 134 ? -19.815 -18.423 26.297 1.00 81.25 134 ASN A O 1
ATOM 1100 N N . ALA A 1 135 ? -18.417 -20.181 26.493 1.00 82.56 135 ALA A N 1
ATOM 1101 C CA . ALA A 1 135 ? -18.072 -19.928 27.885 1.00 82.56 135 ALA A CA 1
ATOM 1102 C C . ALA A 1 135 ? -17.343 -18.587 28.059 1.00 82.56 135 ALA A C 1
ATOM 1104 O O . ALA A 1 135 ? -17.589 -17.877 29.036 1.00 82.56 135 ALA A O 1
ATOM 1105 N N . ILE A 1 136 ? -16.485 -18.197 27.109 1.00 82.56 136 ILE A N 1
ATOM 1106 C CA . ILE A 1 136 ? -15.768 -16.913 27.139 1.00 82.56 136 ILE A CA 1
ATOM 1107 C C . ILE A 1 136 ? -16.727 -15.739 26.899 1.00 82.56 136 ILE A C 1
ATOM 1109 O O . ILE A 1 136 ? -16.688 -14.739 27.630 1.00 82.56 136 ILE A O 1
ATOM 1113 N N . ILE A 1 137 ? -17.609 -15.854 25.904 1.00 83.88 137 ILE A N 1
ATOM 1114 C CA . ILE A 1 137 ? -18.557 -14.795 25.535 1.00 83.88 137 ILE A CA 1
ATOM 1115 C C . ILE A 1 137 ? -19.582 -14.597 26.661 1.00 83.88 137 ILE A C 1
ATOM 1117 O O . ILE A 1 137 ? -19.672 -13.510 27.239 1.00 83.88 137 ILE A O 1
ATOM 1121 N N . ASN A 1 138 ? -20.261 -15.671 27.070 1.00 85.06 138 ASN A N 1
ATOM 1122 C CA . ASN A 1 138 ? -21.380 -15.634 28.017 1.00 85.06 138 ASN A CA 1
ATOM 1123 C C . ASN A 1 138 ? -20.964 -15.796 29.486 1.00 85.06 138 ASN A C 1
ATOM 1125 O O . ASN A 1 138 ? -21.796 -16.082 30.351 1.00 85.06 138 ASN A O 1
ATOM 1129 N N . LYS A 1 139 ? -19.681 -15.589 29.805 1.00 88.44 139 LYS A N 1
ATOM 1130 C CA . LYS A 1 139 ? -19.198 -15.637 31.186 1.00 88.44 139 LYS A CA 1
ATOM 1131 C C . LYS A 1 139 ? -19.994 -14.671 32.070 1.00 88.44 139 LYS A C 1
ATOM 1133 O O . LYS A 1 139 ? -20.023 -13.465 31.805 1.00 88.44 139 LYS A O 1
ATOM 1138 N N . LYS A 1 140 ? -20.574 -15.186 33.163 1.00 89.00 140 LYS A N 1
ATOM 1139 C CA . LYS A 1 140 ? -21.194 -14.362 34.212 1.00 89.00 140 LYS A CA 1
ATOM 1140 C C . LYS A 1 140 ? -20.129 -13.438 34.814 1.00 89.00 140 LYS A C 1
ATOM 1142 O O . LYS A 1 140 ? -19.074 -13.893 35.255 1.00 89.00 140 LYS A O 1
ATOM 1147 N N . ARG A 1 141 ? -20.384 -12.129 34.791 1.00 90.69 141 ARG A N 1
ATOM 1148 C CA . ARG A 1 141 ? -19.453 -11.075 35.227 1.00 90.69 141 ARG A CA 1
ATOM 1149 C C . ARG A 1 141 ? -20.113 -10.213 36.301 1.00 90.69 141 ARG A C 1
ATOM 1151 O O . ARG A 1 141 ? -21.330 -10.058 36.319 1.00 90.69 141 ARG A O 1
ATOM 1158 N N . SER A 1 142 ? -19.307 -9.628 37.187 1.00 95.88 142 SER A N 1
ATOM 1159 C CA . SER A 1 142 ? -19.809 -8.683 38.192 1.00 95.88 142 SER A CA 1
ATOM 1160 C C . SER A 1 142 ? -20.360 -7.415 37.531 1.00 95.88 142 SER A C 1
ATOM 1162 O O . SER A 1 142 ? -19.935 -7.038 36.437 1.00 95.88 142 SER A O 1
ATOM 1164 N N . ARG A 1 143 ? -21.273 -6.706 38.207 1.00 95.06 143 ARG A N 1
ATOM 1165 C CA . ARG A 1 143 ? -21.965 -5.525 37.653 1.00 95.06 143 ARG A CA 1
ATOM 1166 C C . ARG A 1 143 ? -21.007 -4.445 37.124 1.00 95.06 143 ARG A C 1
ATOM 1168 O O . ARG A 1 143 ? -21.232 -3.903 36.045 1.00 95.06 143 ARG A O 1
ATOM 1175 N N . LYS A 1 144 ? -19.905 -4.170 37.839 1.00 95.94 144 LYS A N 1
ATOM 1176 C CA . LYS A 1 144 ? -18.865 -3.208 37.412 1.00 95.94 144 LYS A CA 1
ATOM 1177 C C . LYS A 1 144 ? -18.133 -3.672 36.148 1.00 95.94 144 LYS A C 1
ATOM 1179 O O . LYS A 1 144 ? -17.894 -2.877 35.244 1.00 95.94 144 LYS A O 1
ATOM 1184 N N . VAL A 1 145 ? -17.797 -4.961 36.074 1.00 93.81 145 VAL A N 1
ATOM 1185 C CA . VAL A 1 145 ? -17.133 -5.542 34.901 1.00 93.81 145 VAL A CA 1
ATOM 1186 C C . VAL A 1 145 ? -18.082 -5.537 33.707 1.00 93.81 145 VAL A C 1
ATOM 1188 O O . VAL A 1 145 ? -17.669 -5.147 32.622 1.00 93.81 145 VAL A O 1
ATOM 1191 N N . GLN A 1 146 ? -19.357 -5.879 33.903 1.00 93.06 146 GLN A N 1
ATOM 1192 C CA . GLN A 1 146 ? -20.351 -5.838 32.835 1.00 93.06 146 GLN A CA 1
ATOM 1193 C C . GLN A 1 146 ? -20.504 -4.424 32.261 1.00 93.06 146 GLN A C 1
ATOM 1195 O O . GLN A 1 146 ? -20.451 -4.269 31.045 1.00 93.06 146 GLN A O 1
ATOM 1200 N N . LYS A 1 147 ? -20.567 -3.390 33.117 1.00 95.31 147 LYS A N 1
ATOM 1201 C CA . LYS A 1 147 ? -20.598 -1.984 32.678 1.00 95.31 147 LYS A CA 1
ATOM 1202 C C . LYS A 1 147 ? -19.402 -1.636 31.776 1.00 95.31 147 LYS A C 1
ATOM 1204 O O . LYS A 1 147 ? -19.579 -1.077 30.695 1.00 95.31 147 LYS A O 1
ATOM 1209 N N . LYS A 1 148 ? -18.195 -2.067 32.158 1.00 95.62 148 LYS A N 1
ATOM 1210 C CA . LYS A 1 148 ? -16.972 -1.883 31.358 1.00 95.62 148 LYS A CA 1
ATOM 1211 C C . LYS A 1 148 ? -17.058 -2.543 29.974 1.00 95.62 148 LYS A C 1
ATOM 1213 O O . LYS A 1 148 ? -16.595 -1.961 28.998 1.00 95.62 148 LYS A O 1
ATOM 1218 N N . TYR A 1 149 ? -17.634 -3.744 29.867 1.00 93.88 149 TYR A N 1
ATOM 1219 C CA . TYR A 1 149 ? -17.841 -4.393 28.564 1.00 93.88 149 TYR A CA 1
ATOM 1220 C C . TYR A 1 149 ? -18.910 -3.676 27.738 1.00 93.88 149 TYR A C 1
ATOM 1222 O O . TYR A 1 149 ? -18.669 -3.420 26.564 1.00 93.88 149 TYR A O 1
ATOM 1230 N N . THR A 1 150 ? -20.032 -3.269 28.340 1.00 92.94 150 THR A N 1
ATOM 1231 C CA . THR A 1 150 ? -21.075 -2.518 27.619 1.00 92.94 150 THR A CA 1
ATOM 1232 C C . THR A 1 150 ? -20.565 -1.186 27.069 1.00 92.94 150 THR A C 1
ATOM 1234 O O . THR A 1 150 ? -20.979 -0.767 25.995 1.00 92.94 150 THR A O 1
ATOM 1237 N N . GLU A 1 151 ? -19.627 -0.529 27.759 1.00 95.12 151 GLU A N 1
ATOM 1238 C CA . GLU A 1 151 ? -18.968 0.682 27.255 1.00 95.12 151 GLU A CA 1
ATOM 1239 C C . GLU A 1 151 ? -18.041 0.376 26.070 1.00 95.12 151 GLU A C 1
ATOM 1241 O O . GLU A 1 151 ? -18.109 1.071 25.060 1.00 95.12 151 GLU A O 1
ATOM 1246 N N . ARG A 1 152 ? -17.240 -0.698 26.137 1.00 93.56 152 ARG A N 1
ATOM 1247 C CA . ARG A 1 152 ? -16.375 -1.136 25.023 1.00 93.56 152 ARG A CA 1
ATOM 1248 C C . ARG A 1 152 ? -17.154 -1.572 23.788 1.00 93.56 152 ARG A C 1
ATOM 1250 O O . ARG A 1 152 ? -16.708 -1.341 22.671 1.00 93.56 152 ARG A O 1
ATOM 1257 N N . GLN A 1 153 ? -18.310 -2.203 23.976 1.00 91.88 153 GLN A N 1
ATOM 1258 C CA . GLN A 1 153 ? -19.148 -2.682 22.875 1.00 91.88 153 GLN A CA 1
ATOM 1259 C C . GLN A 1 153 ? -19.633 -1.541 21.970 1.00 91.88 153 GLN A C 1
ATOM 1261 O O . GLN A 1 153 ? -19.865 -1.770 20.787 1.00 91.88 153 GLN A O 1
ATOM 1266 N N . LYS A 1 154 ? -19.698 -0.302 22.479 1.00 93.44 154 LYS A N 1
ATOM 1267 C CA . LYS A 1 154 ? -20.062 0.880 21.682 1.00 93.44 154 LYS A CA 1
ATOM 1268 C C . LYS A 1 154 ? -19.067 1.174 20.557 1.00 93.44 154 LYS A C 1
ATOM 1270 O O . LYS A 1 154 ? -19.470 1.695 19.526 1.00 93.44 154 LYS A O 1
ATOM 1275 N N . THR A 1 155 ? -17.788 0.840 20.737 1.00 91.50 155 THR A N 1
ATOM 1276 C CA . THR A 1 155 ? -16.724 1.072 19.743 1.00 91.50 155 THR A CA 1
ATOM 1277 C C . THR A 1 155 ? -16.315 -0.198 18.999 1.00 91.50 155 THR A C 1
ATOM 1279 O O . THR A 1 155 ? -15.322 -0.186 18.286 1.00 91.50 155 THR A O 1
ATOM 1282 N N . ALA A 1 156 ? -17.052 -1.302 19.152 1.00 91.12 156 ALA A N 1
ATOM 1283 C CA . ALA A 1 156 ? -16.658 -2.615 18.635 1.00 91.12 156 ALA A CA 1
ATOM 1284 C C . ALA A 1 156 ? -16.849 -2.791 17.114 1.00 91.12 156 ALA A C 1
ATOM 1286 O O . ALA A 1 156 ? -16.660 -3.892 16.596 1.00 91.12 156 ALA A O 1
ATOM 1287 N N . GLN A 1 157 ? -17.270 -1.755 16.389 1.00 89.81 157 GLN A N 1
ATOM 1288 C CA . GLN A 1 157 ? -17.576 -1.859 14.966 1.00 89.81 157 GLN A CA 1
ATOM 1289 C C . GLN A 1 157 ? -16.310 -2.117 14.135 1.00 89.81 157 GLN A C 1
ATOM 1291 O O . GLN A 1 157 ? -15.340 -1.367 14.206 1.00 89.81 157 GLN A O 1
ATOM 1296 N N . VAL A 1 158 ? -16.352 -3.161 13.305 1.00 89.75 158 VAL A N 1
ATOM 1297 C CA . VAL A 1 158 ? -15.267 -3.557 12.396 1.00 89.75 158 VAL A CA 1
ATOM 1298 C C . VAL A 1 158 ? -15.687 -3.302 10.945 1.00 89.75 158 VAL A C 1
ATOM 1300 O O . VAL A 1 158 ? -16.863 -3.423 10.605 1.00 89.75 158 VAL A O 1
ATOM 1303 N N . ASP A 1 159 ? -14.724 -2.955 10.088 1.00 87.50 159 ASP A N 1
ATOM 1304 C CA . ASP A 1 159 ? -14.932 -2.747 8.650 1.00 87.50 159 ASP A CA 1
ATOM 1305 C C . ASP A 1 159 ? -15.490 -4.004 7.951 1.00 87.50 159 ASP A C 1
ATOM 1307 O O . ASP A 1 159 ? -15.070 -5.131 8.232 1.00 87.50 159 ASP A O 1
ATOM 1311 N N . ALA A 1 160 ? -16.412 -3.816 7.004 1.00 87.81 160 ALA A N 1
ATOM 1312 C CA . ALA A 1 160 ? -17.140 -4.897 6.339 1.00 87.81 160 ALA A CA 1
ATOM 1313 C C . ALA A 1 160 ? -16.206 -5.852 5.575 1.00 87.81 160 ALA A C 1
ATOM 1315 O O . ALA A 1 160 ? -16.339 -7.071 5.684 1.00 87.81 160 ALA A O 1
ATOM 1316 N N . LEU A 1 161 ? -15.196 -5.314 4.882 1.00 86.19 161 LEU A N 1
ATOM 1317 C CA . LEU A 1 161 ? -14.199 -6.118 4.161 1.00 86.19 161 LEU A CA 1
ATOM 1318 C C . LEU A 1 161 ? -13.366 -6.991 5.105 1.00 86.19 161 LEU A C 1
ATOM 1320 O O . LEU A 1 161 ? -12.956 -8.100 4.754 1.00 86.19 161 LEU A O 1
ATOM 1324 N N . LEU A 1 162 ? -13.101 -6.497 6.314 1.00 89.38 162 LEU A N 1
ATOM 1325 C CA . LEU A 1 162 ? -12.365 -7.258 7.311 1.00 89.38 162 LEU A CA 1
ATOM 1326 C C . LEU A 1 162 ? -13.248 -8.367 7.900 1.00 89.38 162 LEU A C 1
ATOM 1328 O O . LEU A 1 162 ? -12.759 -9.475 8.114 1.00 89.38 162 LEU A O 1
ATOM 1332 N N . ILE A 1 163 ? -14.550 -8.116 8.085 1.00 90.69 163 ILE A N 1
ATOM 1333 C CA . ILE A 1 163 ? -15.529 -9.134 8.504 1.00 90.69 163 ILE A CA 1
ATOM 1334 C C . ILE A 1 163 ? -15.579 -10.293 7.497 1.00 90.69 163 ILE A C 1
ATOM 1336 O O . ILE A 1 163 ? -15.533 -11.451 7.913 1.00 90.69 163 ILE A O 1
ATOM 1340 N N . GLU A 1 164 ? -15.591 -10.014 6.190 1.00 88.69 164 GLU A N 1
ATOM 1341 C CA . GLU A 1 164 ? -15.543 -11.052 5.147 1.00 88.69 164 GLU A CA 1
ATOM 1342 C C . GLU A 1 164 ? -14.270 -11.912 5.241 1.00 88.69 164 GLU A C 1
ATOM 1344 O O . GLU A 1 164 ? -14.330 -13.144 5.187 1.00 88.69 164 GLU A O 1
ATOM 1349 N N . GLN A 1 165 ? -13.109 -11.285 5.459 1.00 91.31 165 GLN A N 1
ATOM 1350 C CA . GLN A 1 165 ? -11.840 -11.999 5.650 1.00 91.31 165 GLN A CA 1
ATOM 1351 C C . GLN A 1 165 ? -11.833 -12.841 6.936 1.00 91.31 165 GLN A C 1
ATOM 1353 O O . GLN A 1 165 ? -11.360 -13.985 6.944 1.00 91.31 165 GLN A O 1
ATOM 1358 N N . PHE A 1 166 ? -12.403 -12.319 8.027 1.00 92.75 166 PHE A N 1
ATOM 1359 C CA . PHE A 1 166 ? -12.600 -13.088 9.251 1.00 92.75 166 PHE A CA 1
ATOM 1360 C C . PHE A 1 166 ? -13.543 -14.271 9.024 1.00 92.75 166 PHE A C 1
ATOM 1362 O O . PHE A 1 166 ? -13.266 -15.344 9.554 1.00 92.75 166 PHE A O 1
ATOM 1369 N N . GLN A 1 167 ? -14.594 -14.139 8.215 1.00 91.31 167 GLN A N 1
ATOM 1370 C CA . GLN A 1 167 ? -15.485 -15.251 7.875 1.00 91.31 167 GLN A CA 1
ATOM 1371 C C . GLN A 1 167 ? -14.767 -16.325 7.040 1.00 91.31 167 GLN A C 1
ATOM 1373 O O . GLN A 1 167 ? -14.971 -17.517 7.263 1.00 91.31 167 GLN A O 1
ATOM 1378 N N . ALA A 1 168 ? -13.873 -15.920 6.132 1.00 89.88 168 ALA A N 1
ATOM 1379 C CA . ALA A 1 168 ? -12.999 -16.830 5.386 1.00 89.88 168 ALA A CA 1
ATOM 1380 C C . ALA A 1 168 ? -11.905 -17.484 6.258 1.00 89.88 168 ALA A C 1
ATOM 1382 O O . ALA A 1 168 ? -11.246 -18.435 5.832 1.00 89.88 168 ALA A O 1
ATOM 1383 N N . GLY A 1 169 ? -11.679 -16.971 7.473 1.00 91.62 169 GLY A N 1
ATOM 1384 C CA . GLY A 1 169 ? -10.650 -17.450 8.398 1.00 91.62 169 GLY A CA 1
ATOM 1385 C C . GLY A 1 169 ? -9.221 -17.057 8.018 1.00 91.62 169 GLY A C 1
ATOM 1386 O O . GLY A 1 169 ? -8.273 -17.565 8.617 1.00 91.62 169 GLY A O 1
ATOM 1387 N N . ARG A 1 170 ? -9.044 -16.159 7.042 1.00 94.00 170 ARG A N 1
ATOM 1388 C CA . ARG A 1 170 ? -7.731 -15.710 6.561 1.00 94.00 170 ARG A CA 1
ATOM 1389 C C . ARG A 1 170 ? -7.734 -14.201 6.376 1.00 94.00 170 ARG A C 1
ATOM 1391 O O . ARG A 1 170 ? -8.560 -13.683 5.636 1.00 94.00 170 ARG A O 1
ATOM 1398 N N . LEU A 1 171 ? -6.777 -13.520 6.998 1.00 94.06 171 LEU A N 1
ATOM 1399 C CA . LEU A 1 171 ? -6.616 -12.068 6.895 1.00 94.06 171 LEU A CA 1
ATOM 1400 C C . LEU A 1 171 ? -5.502 -11.729 5.910 1.00 94.06 171 LEU A C 1
ATOM 1402 O O . LEU A 1 171 ? -4.506 -12.452 5.808 1.00 94.06 171 LEU A O 1
ATOM 1406 N N . LEU A 1 172 ? -5.648 -10.615 5.202 1.00 94.94 172 LEU A N 1
ATOM 1407 C CA . LEU A 1 172 ? -4.592 -10.084 4.349 1.00 94.94 172 LEU A CA 1
ATOM 1408 C C . LEU A 1 172 ? -3.662 -9.186 5.165 1.00 94.94 172 LEU A C 1
ATOM 1410 O O . LEU A 1 172 ? -4.089 -8.235 5.815 1.00 94.94 172 LEU A O 1
ATOM 1414 N N . ALA A 1 173 ? -2.366 -9.470 5.098 1.00 95.25 173 ALA A N 1
ATOM 1415 C CA . ALA A 1 173 ? -1.341 -8.726 5.815 1.00 95.25 173 ALA A CA 1
ATOM 1416 C C . ALA A 1 173 ? -0.158 -8.391 4.909 1.00 95.25 173 ALA A C 1
ATOM 1418 O O . ALA A 1 173 ? 0.146 -9.100 3.948 1.00 95.25 173 ALA A O 1
ATOM 1419 N N . ARG A 1 174 ? 0.549 -7.310 5.235 1.00 94.75 174 ARG A N 1
ATOM 1420 C CA . ARG A 1 174 ? 1.771 -6.892 4.545 1.00 94.75 174 ARG A CA 1
ATOM 1421 C C . ARG A 1 174 ? 2.983 -7.090 5.437 1.00 94.75 174 ARG A C 1
ATOM 1423 O O . ARG A 1 174 ? 3.032 -6.595 6.561 1.00 94.75 174 ARG A O 1
ATOM 1430 N N . ILE A 1 175 ? 4.011 -7.748 4.905 1.00 95.56 175 ILE A N 1
ATOM 1431 C CA . ILE A 1 175 ? 5.288 -7.920 5.610 1.00 95.56 175 ILE A CA 1
ATOM 1432 C C . ILE A 1 175 ? 6.035 -6.580 5.656 1.00 95.56 175 ILE A C 1
ATOM 1434 O O . ILE A 1 175 ? 6.372 -6.008 4.619 1.00 95.56 175 ILE A O 1
ATOM 1438 N N . ALA A 1 176 ? 6.358 -6.095 6.852 1.00 94.81 176 ALA A N 1
ATOM 1439 C CA . ALA A 1 176 ? 7.141 -4.877 7.066 1.00 94.81 176 ALA A CA 1
ATOM 1440 C C . ALA A 1 176 ? 8.632 -5.172 7.317 1.00 94.81 176 ALA A C 1
ATOM 1442 O O . ALA A 1 176 ? 9.502 -4.360 6.968 1.00 94.81 176 ALA A O 1
ATOM 1443 N N . SER A 1 177 ? 8.943 -6.341 7.883 1.00 94.62 177 SER A N 1
ATOM 1444 C CA . SER A 1 177 ? 10.311 -6.778 8.167 1.00 94.62 177 SER A CA 1
ATOM 1445 C C . SER A 1 177 ? 11.067 -7.234 6.907 1.00 94.62 177 SER A C 1
ATOM 1447 O O . SER A 1 177 ? 10.522 -7.333 5.807 1.00 94.62 177 SER A O 1
ATOM 1449 N N . ARG A 1 178 ? 12.372 -7.515 7.052 1.00 97.06 178 ARG A N 1
ATOM 1450 C CA . ARG A 1 178 ? 13.225 -8.088 5.994 1.00 97.06 178 ARG A CA 1
ATOM 1451 C C . ARG A 1 178 ? 13.691 -9.494 6.405 1.00 97.06 178 ARG A C 1
ATOM 1453 O O . ARG A 1 178 ? 14.782 -9.602 6.973 1.00 97.06 178 ARG A O 1
ATOM 1460 N N . PRO A 1 179 ? 12.950 -10.568 6.064 1.00 96.75 179 PRO A N 1
ATOM 1461 C CA . PRO A 1 179 ? 13.246 -11.930 6.527 1.00 96.75 179 PRO A CA 1
ATOM 1462 C C . PRO A 1 179 ? 14.682 -12.400 6.261 1.00 96.75 179 PRO A C 1
ATOM 1464 O O . PRO A 1 179 ? 15.319 -12.997 7.122 1.00 96.75 179 PRO A O 1
ATOM 1467 N N . GLY A 1 180 ? 15.253 -12.054 5.103 1.00 94.50 180 GLY A N 1
ATOM 1468 C CA . GLY A 1 180 ? 16.634 -12.411 4.757 1.00 94.50 180 GLY A CA 1
ATOM 1469 C C . GLY A 1 180 ? 17.729 -11.621 5.492 1.00 94.50 180 GLY A C 1
ATOM 1470 O O . GLY A 1 180 ? 18.905 -11.824 5.198 1.00 94.50 180 GLY A O 1
ATOM 1471 N N . GLN A 1 181 ? 17.381 -10.673 6.365 1.00 93.94 181 GLN A N 1
ATOM 1472 C CA . GLN A 1 181 ? 18.331 -9.905 7.182 1.00 93.94 181 GLN A CA 1
ATOM 1473 C C . GLN A 1 181 ? 18.092 -10.116 8.679 1.00 93.94 181 GLN A C 1
ATOM 1475 O O . GLN A 1 181 ? 19.056 -10.288 9.425 1.00 93.94 181 GLN A O 1
ATOM 1480 N N . THR A 1 182 ? 16.824 -10.073 9.102 1.00 96.12 182 THR A N 1
ATOM 1481 C CA . THR A 1 182 ? 16.415 -10.151 10.512 1.00 96.12 182 THR A CA 1
ATOM 1482 C C . THR A 1 182 ? 15.957 -11.540 10.936 1.00 96.12 182 THR A C 1
ATOM 1484 O O . THR A 1 182 ? 15.805 -11.781 12.127 1.00 96.12 182 THR A O 1
ATOM 1487 N N . GLY A 1 183 ? 15.722 -12.460 9.997 1.00 96.00 183 GLY A N 1
ATOM 1488 C CA . GLY A 1 183 ? 15.231 -13.803 10.303 1.00 96.00 183 GLY A CA 1
ATOM 1489 C C . GLY A 1 183 ? 13.761 -13.858 10.734 1.00 96.00 183 GLY A C 1
ATOM 1490 O O . GLY A 1 183 ? 13.326 -14.895 11.226 1.00 96.00 183 GLY A O 1
ATOM 1491 N N . LYS A 1 184 ? 13.007 -12.760 10.573 1.00 96.06 184 LYS A N 1
ATOM 1492 C CA . LYS A 1 184 ? 11.606 -12.619 11.008 1.00 96.06 184 LYS A CA 1
ATOM 1493 C C . LYS A 1 184 ? 10.714 -12.115 9.876 1.00 96.06 184 LYS A C 1
ATOM 1495 O O . LYS A 1 184 ? 11.172 -11.309 9.059 1.00 96.06 184 LYS A O 1
ATOM 1500 N N . ALA A 1 185 ? 9.452 -12.538 9.860 1.00 96.31 185 ALA A N 1
ATOM 1501 C CA . ALA A 1 185 ? 8.422 -12.129 8.901 1.00 96.31 185 ALA A CA 1
ATOM 1502 C C . ALA A 1 185 ? 7.298 -11.357 9.613 1.00 96.31 185 ALA A C 1
ATOM 1504 O O . ALA A 1 185 ? 6.170 -11.825 9.688 1.00 96.31 185 ALA A O 1
ATOM 1505 N N . ASP A 1 186 ? 7.630 -10.190 10.163 1.00 97.00 186 ASP A N 1
ATOM 1506 C CA . ASP A 1 186 ? 6.701 -9.354 10.925 1.00 97.00 186 ASP A CA 1
ATOM 1507 C C . ASP A 1 186 ? 6.010 -8.339 10.006 1.00 97.00 186 ASP A C 1
ATOM 1509 O O . ASP A 1 186 ? 6.580 -7.902 8.994 1.00 97.00 186 ASP A O 1
ATOM 1513 N N . GLY A 1 187 ? 4.791 -7.938 10.355 1.00 95.88 187 GLY A N 1
ATOM 1514 C CA . GLY A 1 187 ? 3.965 -7.094 9.498 1.00 95.88 187 GLY A CA 1
ATOM 1515 C C . GLY A 1 187 ? 2.726 -6.524 10.175 1.00 95.88 187 GLY A C 1
ATOM 1516 O O . GLY A 1 187 ? 2.607 -6.526 11.397 1.00 95.88 187 GLY A O 1
ATOM 1517 N N . TYR A 1 188 ? 1.799 -6.036 9.360 1.00 95.69 188 TYR A N 1
ATOM 1518 C CA . TYR A 1 188 ? 0.516 -5.496 9.809 1.00 95.69 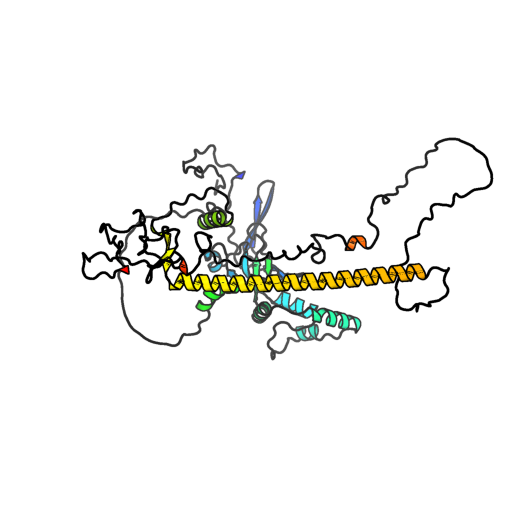188 TYR A CA 1
ATOM 1519 C C . TYR A 1 188 ? -0.617 -5.929 8.876 1.00 95.69 188 TYR A C 1
ATOM 1521 O O . TYR A 1 188 ? -0.376 -6.228 7.701 1.00 95.69 188 TYR A O 1
ATOM 1529 N N . ILE A 1 189 ? -1.830 -5.997 9.418 1.00 94.44 189 ILE A N 1
ATOM 1530 C CA . ILE A 1 189 ? -3.065 -6.325 8.697 1.00 94.44 189 ILE A CA 1
ATOM 1531 C C . ILE A 1 189 ? -3.471 -5.131 7.825 1.00 94.44 189 ILE A C 1
ATOM 1533 O O . ILE A 1 189 ? -3.204 -3.981 8.167 1.00 94.44 189 ILE A O 1
ATOM 1537 N N . LEU A 1 190 ? -4.045 -5.399 6.654 1.00 91.50 190 LEU A N 1
ATOM 1538 C CA . LEU A 1 190 ? -4.495 -4.360 5.729 1.00 91.50 190 LEU A CA 1
ATOM 1539 C C . LEU A 1 190 ? -5.937 -3.922 6.055 1.00 91.50 190 LEU A C 1
ATOM 1541 O O . LEU A 1 190 ? -6.841 -4.750 6.015 1.00 91.50 190 LEU A O 1
ATOM 1545 N N . GLU A 1 191 ? -6.139 -2.622 6.314 1.00 84.94 191 GLU A N 1
ATOM 1546 C CA . GLU A 1 191 ? -7.416 -1.981 6.706 1.00 84.94 191 GLU A CA 1
ATOM 1547 C C . GLU A 1 191 ? -7.664 -0.650 5.941 1.00 84.94 191 GLU A C 1
ATOM 1549 O O . GLU A 1 191 ? -6.725 -0.018 5.437 1.00 84.94 191 GLU A O 1
ATOM 1554 N N . GLY A 1 192 ? -8.915 -0.165 5.882 1.00 71.00 192 GLY A N 1
ATOM 1555 C CA . GLY A 1 192 ? -9.249 1.229 5.519 1.00 71.00 192 GLY A CA 1
ATOM 1556 C C . GLY A 1 192 ? -9.509 1.493 4.028 1.00 71.00 192 GLY A C 1
ATOM 1557 O O . GLY A 1 192 ? -10.246 0.749 3.407 1.00 71.00 192 GLY A O 1
ATOM 1558 N N . HIS A 1 193 ? -8.942 2.565 3.438 1.00 52.59 193 HIS A N 1
ATOM 1559 C CA . HIS A 1 193 ? -9.012 2.883 1.984 1.00 52.59 193 HIS A CA 1
ATOM 1560 C C . HIS A 1 193 ? -7.832 2.290 1.174 1.00 52.59 193 HIS A C 1
ATOM 1562 O O . HIS A 1 193 ? -7.800 2.318 -0.057 1.00 52.59 193 HIS A O 1
ATOM 1568 N N . THR A 1 194 ? -6.898 1.623 1.861 1.00 46.00 194 THR A N 1
ATOM 1569 C CA . THR A 1 194 ? -5.889 0.754 1.236 1.00 46.00 194 THR A CA 1
ATOM 1570 C C . THR A 1 194 ? -6.399 -0.554 0.581 1.00 46.00 194 THR A C 1
ATOM 1572 O O . THR A 1 194 ? -5.659 -1.098 -0.240 1.00 46.00 194 THR A O 1
ATOM 1575 N N . PRO A 1 195 ? -7.634 -1.060 0.787 1.00 46.44 195 PRO A N 1
ATOM 1576 C CA . PRO A 1 195 ? -8.224 -2.118 -0.015 1.00 46.44 195 PRO A CA 1
ATOM 1577 C C . PRO A 1 195 ? -8.758 -1.617 -1.363 1.00 46.44 195 PRO A C 1
ATOM 1579 O O . PRO A 1 195 ? -9.064 -2.440 -2.217 1.00 46.44 195 PRO A O 1
ATOM 1582 N N . HIS A 1 196 ? -8.733 -0.313 -1.672 1.00 39.09 196 HIS A N 1
ATOM 1583 C CA . HIS A 1 196 ? -8.871 0.117 -3.072 1.00 39.09 196 HIS A CA 1
ATOM 1584 C C . HIS A 1 196 ? -7.700 -0.401 -3.944 1.00 39.09 196 HIS A C 1
ATOM 1586 O O . HIS A 1 196 ? -7.827 -0.552 -5.160 1.00 39.09 196 HIS A O 1
ATOM 1592 N N . LEU A 1 197 ? -6.572 -0.738 -3.301 1.00 44.16 197 LEU A N 1
ATOM 1593 C CA . LEU A 1 197 ? -5.439 -1.487 -3.851 1.00 44.16 197 LEU A CA 1
ATOM 1594 C C . LEU A 1 197 ? -5.724 -3.007 -3.904 1.00 44.16 197 LEU A C 1
ATOM 1596 O O . LEU A 1 197 ? -5.224 -3.678 -4.801 1.00 44.16 197 LEU A O 1
ATOM 1600 N N . GLN A 1 198 ? -6.567 -3.555 -3.018 1.00 48.94 198 GLN A N 1
ATOM 1601 C CA . GLN A 1 198 ? -7.087 -4.926 -3.146 1.00 48.94 198 GLN A CA 1
ATOM 1602 C C . GLN A 1 198 ? -8.047 -5.029 -4.341 1.00 48.94 198 GLN A C 1
ATOM 1604 O O . GLN A 1 198 ? -7.874 -5.906 -5.178 1.00 48.94 198 GLN A O 1
ATOM 1609 N N . SER A 1 199 ? -8.992 -4.101 -4.510 1.00 42.53 199 SER A N 1
ATOM 1610 C CA . SER A 1 199 ? -9.941 -4.142 -5.629 1.00 42.53 199 SER A CA 1
ATOM 1611 C C . SER A 1 199 ? -9.297 -3.835 -6.987 1.00 42.53 199 SER A C 1
ATOM 1613 O O . SER A 1 199 ? -9.575 -4.528 -7.958 1.00 42.53 199 SER A O 1
ATOM 1615 N N . ARG A 1 200 ? -8.379 -2.859 -7.078 1.00 46.00 200 ARG A N 1
ATOM 1616 C CA . ARG A 1 200 ? -7.718 -2.514 -8.355 1.00 46.00 200 ARG A CA 1
ATOM 1617 C C . ARG A 1 200 ? -6.649 -3.509 -8.815 1.00 46.00 200 ARG A C 1
ATOM 1619 O O . ARG A 1 200 ? -6.414 -3.577 -10.015 1.00 46.00 200 ARG A O 1
ATOM 1626 N N . TYR A 1 201 ? -6.005 -4.253 -7.909 1.00 46.69 201 TYR A N 1
ATOM 1627 C CA . TYR A 1 201 ? -4.911 -5.170 -8.274 1.00 46.69 201 TYR A CA 1
ATOM 1628 C C . TYR A 1 201 ? -5.215 -6.663 -8.039 1.00 46.69 201 TYR A C 1
ATOM 1630 O O . TYR A 1 201 ? -4.615 -7.484 -8.725 1.00 46.69 201 TYR A O 1
ATOM 1638 N N . LEU A 1 202 ? -6.134 -7.045 -7.132 1.00 49.31 202 LEU A N 1
ATOM 1639 C CA . LEU A 1 202 ? -6.501 -8.460 -6.899 1.00 49.31 202 LEU A CA 1
ATOM 1640 C C . LEU A 1 202 ? -7.750 -8.905 -7.672 1.00 49.31 202 LEU A C 1
ATOM 1642 O O . LEU A 1 202 ? -7.781 -10.039 -8.137 1.00 49.31 202 LEU A O 1
ATOM 1646 N N . VAL A 1 203 ? -8.763 -8.049 -7.854 1.00 41.66 203 VAL A N 1
ATOM 1647 C CA . VAL A 1 203 ? -10.011 -8.427 -8.561 1.00 41.66 203 VAL A CA 1
ATOM 1648 C C . VAL A 1 203 ? -9.801 -8.743 -10.051 1.00 41.66 203 VAL A C 1
ATOM 1650 O O . VAL A 1 203 ? -10.443 -9.682 -10.523 1.00 41.66 203 VAL A O 1
ATOM 1653 N N . PRO A 1 204 ? -8.884 -8.084 -10.794 1.00 42.28 204 PRO A N 1
ATOM 1654 C CA . PRO A 1 204 ? -8.578 -8.502 -12.162 1.00 42.28 204 PRO A CA 1
ATOM 1655 C C . PRO A 1 204 ? -7.972 -9.912 -12.240 1.00 42.28 204 PRO A C 1
ATOM 1657 O O . PRO A 1 204 ? -8.208 -10.609 -13.213 1.00 42.28 204 PRO A O 1
ATOM 1660 N N . PHE A 1 205 ? -7.240 -10.350 -11.207 1.00 37.53 205 PHE A N 1
ATOM 1661 C CA . PHE A 1 205 ? -6.594 -11.671 -11.158 1.00 37.53 205 PHE A CA 1
ATOM 1662 C C . PHE A 1 205 ? -7.500 -12.767 -10.569 1.00 37.53 205 PHE A C 1
ATOM 1664 O O . PHE A 1 205 ? -7.389 -13.932 -10.936 1.00 37.53 205 PHE A O 1
ATOM 1671 N N . ALA A 1 206 ? -8.408 -12.419 -9.651 1.00 35.47 206 ALA A N 1
ATOM 1672 C CA . ALA A 1 206 ? -9.315 -13.377 -9.015 1.00 35.47 206 ALA A CA 1
ATOM 1673 C C . ALA A 1 206 ? -10.513 -13.764 -9.903 1.00 35.47 206 ALA A C 1
ATOM 1675 O O . ALA A 1 206 ? -11.046 -14.862 -9.744 1.00 35.47 206 ALA A O 1
ATOM 1676 N N . LYS A 1 207 ? -10.908 -12.914 -10.866 1.00 31.91 207 LYS A N 1
ATOM 1677 C CA . LYS A 1 207 ? -11.949 -13.252 -11.856 1.00 31.91 207 LYS A CA 1
ATOM 1678 C C . LYS A 1 207 ? -11.540 -14.367 -12.829 1.00 31.91 207 LYS A C 1
ATOM 1680 O O . LYS A 1 207 ? -12.422 -15.003 -13.386 1.00 31.91 207 LYS A O 1
ATOM 1685 N N . GLU A 1 208 ? -10.246 -14.653 -12.979 1.00 35.91 208 GLU A N 1
ATOM 1686 C CA . GLU A 1 208 ? -9.751 -15.810 -13.747 1.00 35.91 208 GLU A CA 1
ATOM 1687 C C . GLU A 1 208 ? -9.692 -17.114 -12.929 1.00 35.91 208 GLU A C 1
ATOM 1689 O O . GLU A 1 208 ? -9.584 -18.191 -13.504 1.00 35.91 208 GLU A O 1
ATOM 1694 N N . LEU A 1 209 ? -9.772 -17.049 -11.593 1.00 36.47 209 LEU A N 1
ATOM 1695 C CA . LEU A 1 209 ? -9.554 -18.207 -10.709 1.00 36.47 209 LEU A CA 1
ATOM 1696 C C . LEU A 1 209 ? -10.819 -18.716 -10.002 1.00 36.47 209 LEU A C 1
ATOM 1698 O O . LEU A 1 209 ? -10.792 -19.799 -9.421 1.00 36.47 209 LEU A O 1
ATOM 1702 N N . ILE A 1 210 ? -11.929 -17.978 -10.057 1.00 30.41 210 ILE A N 1
ATOM 1703 C CA . ILE A 1 210 ? -13.229 -18.420 -9.538 1.00 30.41 210 ILE A CA 1
ATOM 1704 C C . ILE A 1 210 ? -14.119 -18.706 -10.746 1.00 30.41 210 ILE A C 1
ATOM 1706 O O . ILE A 1 210 ? -14.759 -17.808 -11.286 1.00 30.41 210 ILE A O 1
ATOM 1710 N N . GLY A 1 211 ? -14.091 -19.961 -11.200 1.00 31.14 211 GLY A N 1
ATOM 1711 C CA . GLY A 1 211 ? -14.845 -20.454 -12.349 1.00 31.14 211 GLY A CA 1
ATOM 1712 C C . GLY A 1 211 ? -16.353 -20.286 -12.179 1.00 31.14 211 GLY A C 1
ATOM 1713 O O . GLY A 1 211 ? -17.025 -21.152 -11.627 1.00 31.14 211 GLY A O 1
ATOM 1714 N N . ILE A 1 212 ? -16.879 -19.180 -12.694 1.00 31.00 212 ILE A N 1
ATOM 1715 C CA . ILE A 1 212 ? -18.290 -19.029 -13.037 1.00 31.00 212 ILE A CA 1
ATOM 1716 C C . ILE A 1 212 ? -18.348 -19.158 -14.563 1.00 31.00 212 ILE A C 1
ATOM 1718 O O . ILE A 1 212 ? -17.732 -18.337 -15.246 1.00 31.00 212 ILE A O 1
ATOM 1722 N N . PRO A 1 213 ? -19.007 -20.188 -15.120 1.00 28.78 213 PRO A N 1
ATOM 1723 C CA . PRO A 1 213 ? -19.042 -20.383 -16.562 1.00 28.78 213 PRO A CA 1
ATOM 1724 C C . PRO A 1 213 ? -19.874 -19.265 -17.211 1.00 28.78 213 PRO A C 1
ATOM 1726 O O . PRO A 1 213 ? -21.032 -19.082 -16.828 1.00 28.78 213 PRO A O 1
ATOM 1729 N N . PRO A 1 214 ? -19.347 -18.520 -18.199 1.00 32.69 214 PRO A N 1
ATOM 1730 C CA . PRO A 1 214 ? -20.207 -17.770 -19.094 1.00 32.69 214 PRO A CA 1
ATOM 1731 C C . PRO A 1 214 ? -20.903 -18.778 -20.011 1.00 32.69 214 PRO A C 1
ATOM 1733 O O . PRO A 1 214 ? -20.255 -19.536 -20.736 1.00 32.69 214 PRO A O 1
ATOM 1736 N N . GLN A 1 215 ? -22.231 -18.815 -19.942 1.00 33.44 215 GLN A N 1
ATOM 1737 C CA . GLN A 1 215 ? -23.040 -19.560 -20.892 1.00 33.44 215 GLN A CA 1
ATOM 1738 C C . GLN A 1 215 ? -22.749 -19.070 -22.317 1.00 33.44 215 GLN A C 1
ATOM 1740 O O . GLN A 1 215 ? -22.911 -17.897 -22.643 1.00 33.44 215 GLN A O 1
ATOM 1745 N N . THR A 1 216 ? -22.251 -20.009 -23.116 1.00 31.58 216 THR A N 1
ATOM 1746 C CA . THR A 1 216 ? -22.538 -20.243 -24.534 1.00 31.58 216 THR A CA 1
ATOM 1747 C C . THR A 1 216 ? -23.205 -19.107 -25.316 1.00 31.58 216 THR A C 1
ATOM 1749 O O . THR A 1 216 ? -24.403 -18.870 -25.198 1.00 31.58 216 THR A O 1
ATOM 1752 N N . SER A 1 217 ? -22.477 -18.559 -26.286 1.00 29.73 217 SER A N 1
ATOM 1753 C CA . SER A 1 217 ? -23.013 -18.450 -27.645 1.00 29.73 217 SER A CA 1
ATOM 1754 C C . SER A 1 217 ? -21.885 -18.664 -28.651 1.00 29.73 217 SER A C 1
ATOM 1756 O O . SER A 1 217 ? -20.819 -18.054 -28.593 1.00 29.73 217 SER A O 1
ATOM 1758 N N . HIS A 1 218 ? -22.122 -19.652 -29.504 1.00 30.53 218 HIS A N 1
ATOM 1759 C CA . HIS A 1 218 ? -21.294 -20.072 -30.617 1.00 30.53 218 HIS A CA 1
ATOM 1760 C C . HIS A 1 218 ? -21.194 -18.955 -31.655 1.00 30.53 218 HIS A C 1
ATOM 1762 O O . HIS A 1 218 ? -22.227 -18.416 -32.021 1.00 30.53 218 HIS A O 1
ATOM 1768 N N . PHE A 1 219 ? -20.003 -18.709 -32.203 1.00 26.34 219 PHE A N 1
ATOM 1769 C CA . PHE A 1 219 ? -19.824 -18.579 -33.651 1.00 26.34 219 PHE A CA 1
ATOM 1770 C C . PHE A 1 219 ? -18.381 -18.932 -34.036 1.00 26.34 219 PHE A C 1
ATOM 1772 O O . PHE A 1 219 ? -17.408 -18.479 -33.437 1.00 26.34 219 PHE A O 1
ATOM 1779 N N . PHE A 1 220 ? -18.294 -19.825 -35.017 1.00 25.78 220 PHE A N 1
ATOM 1780 C CA . PHE A 1 220 ? -17.108 -20.322 -35.704 1.00 25.78 220 PHE A CA 1
ATOM 1781 C C . PHE A 1 220 ? -16.265 -19.183 -36.309 1.00 25.78 220 PHE A C 1
ATOM 1783 O O . PHE A 1 220 ? -16.833 -18.297 -36.935 1.00 25.78 220 PHE A O 1
ATOM 1790 N N . PHE A 1 221 ? -14.929 -19.267 -36.258 1.00 25.62 221 PHE A N 1
ATOM 1791 C CA . PHE A 1 221 ? -14.134 -19.685 -37.426 1.00 25.62 221 PHE A CA 1
ATOM 1792 C C . PHE A 1 221 ? -12.638 -19.861 -37.102 1.00 25.62 221 PHE A C 1
ATOM 1794 O O . PHE A 1 221 ? -11.998 -19.053 -36.437 1.00 25.62 221 PHE A O 1
ATOM 1801 N N . SER A 1 222 ? -12.139 -20.979 -37.620 1.00 26.59 222 SER A N 1
ATOM 1802 C CA . SER A 1 222 ? -10.766 -21.457 -37.778 1.00 26.59 222 SER A CA 1
ATOM 1803 C C . SER A 1 222 ? -9.732 -20.401 -38.196 1.00 26.59 222 SER A C 1
ATOM 1805 O O . SER A 1 222 ? -9.986 -19.645 -39.127 1.00 26.59 222 SER A O 1
ATOM 1807 N N . PHE A 1 223 ? -8.521 -20.459 -37.623 1.00 24.30 223 PHE A N 1
ATOM 1808 C CA . PHE A 1 223 ? -7.308 -20.566 -38.446 1.00 24.30 223 PHE A CA 1
ATOM 1809 C C . PHE A 1 223 ? -6.152 -21.207 -37.664 1.00 24.30 223 PHE A C 1
ATOM 1811 O O . PHE A 1 223 ? -5.737 -20.743 -36.601 1.00 24.30 223 PHE A O 1
ATOM 1818 N N . PHE A 1 224 ? -5.659 -22.314 -38.211 1.00 26.38 224 PHE A N 1
ATOM 1819 C CA . PHE A 1 224 ? -4.542 -23.113 -37.726 1.00 26.38 224 PHE A CA 1
ATOM 1820 C C . PHE A 1 224 ? -3.229 -22.586 -38.342 1.00 26.38 224 PHE A C 1
ATOM 1822 O O . PHE A 1 224 ? -3.175 -22.310 -39.534 1.00 26.38 224 PHE A O 1
ATOM 1829 N N . LEU A 1 225 ? -2.186 -22.525 -37.507 1.00 27.50 225 LEU A N 1
ATOM 1830 C CA . LEU A 1 225 ? -0.762 -22.767 -37.797 1.00 27.50 225 LEU A CA 1
ATOM 1831 C C . LEU A 1 225 ? -0.020 -21.943 -38.877 1.00 27.50 225 LEU A C 1
ATOM 1833 O O . LEU A 1 225 ? -0.168 -22.163 -40.072 1.00 27.50 225 LEU A O 1
ATOM 1837 N N . LEU A 1 226 ? 0.993 -21.185 -38.430 1.00 27.06 226 LEU A N 1
ATOM 1838 C CA . LEU A 1 226 ? 2.305 -21.214 -39.088 1.00 27.06 226 LEU A CA 1
ATOM 1839 C C . LEU A 1 226 ? 3.436 -20.960 -38.080 1.00 27.06 226 LEU A C 1
ATOM 1841 O O . LEU A 1 226 ? 3.674 -19.849 -37.610 1.00 27.06 226 LEU A O 1
ATOM 1845 N N . VAL A 1 227 ? 4.129 -22.047 -37.740 1.00 31.17 227 VAL A N 1
ATOM 1846 C CA . VAL A 1 227 ? 5.452 -22.034 -37.121 1.00 31.17 227 VAL A CA 1
ATOM 1847 C C . VAL A 1 227 ? 6.446 -21.628 -38.203 1.00 31.17 227 VAL A C 1
ATOM 1849 O O . VAL A 1 227 ? 6.587 -22.324 -39.205 1.00 31.17 227 VAL A O 1
ATOM 1852 N N . SER A 1 228 ? 7.182 -20.542 -37.989 1.00 27.31 228 SER A N 1
ATOM 1853 C CA . SER A 1 228 ? 8.525 -20.416 -38.549 1.00 27.31 228 SER A CA 1
ATOM 1854 C C . SER A 1 228 ? 9.419 -19.569 -37.660 1.00 27.31 228 SER A C 1
ATOM 1856 O O . SER A 1 228 ? 9.115 -18.458 -37.234 1.00 27.31 228 SER A O 1
ATOM 1858 N N . CYS A 1 229 ? 10.528 -20.214 -37.347 1.00 28.67 229 CYS A N 1
ATOM 1859 C CA . CYS A 1 229 ? 11.618 -19.816 -36.498 1.00 28.67 229 CYS A CA 1
ATOM 1860 C C . CYS A 1 229 ? 12.426 -18.697 -37.169 1.00 28.67 229 CYS A C 1
ATOM 1862 O O . CYS A 1 229 ? 12.969 -18.905 -38.248 1.00 28.67 229 CYS A O 1
ATOM 1864 N N . PHE A 1 230 ? 12.593 -17.552 -36.498 1.00 27.22 230 PHE A N 1
ATOM 1865 C CA . PHE A 1 230 ? 13.739 -16.677 -36.746 1.00 27.22 230 PHE A CA 1
ATOM 1866 C C . PHE A 1 230 ? 14.492 -16.409 -35.445 1.00 27.22 230 PHE A C 1
ATOM 1868 O O . PHE A 1 230 ? 14.009 -15.834 -34.471 1.00 27.22 230 PHE A O 1
ATOM 1875 N N . ARG A 1 231 ? 15.713 -16.925 -35.463 1.00 33.66 231 ARG A N 1
ATOM 1876 C CA . ARG A 1 231 ? 16.725 -16.955 -34.422 1.00 33.66 231 ARG A CA 1
ATOM 1877 C C . ARG A 1 231 ? 17.436 -15.604 -34.430 1.00 33.66 231 ARG A C 1
ATOM 1879 O O . ARG A 1 231 ? 18.129 -15.300 -35.388 1.00 33.66 231 ARG A O 1
ATOM 1886 N N . ASN A 1 232 ? 17.302 -14.818 -33.360 1.00 27.59 232 ASN A N 1
ATOM 1887 C CA . ASN A 1 232 ? 18.248 -13.744 -33.053 1.00 27.59 232 ASN A CA 1
ATOM 1888 C C . ASN A 1 232 ? 18.571 -13.698 -31.549 1.00 27.59 232 ASN A C 1
ATOM 1890 O O . ASN A 1 232 ? 17.748 -13.395 -30.691 1.00 27.59 232 ASN A O 1
ATOM 1894 N N . MET A 1 233 ? 19.814 -14.094 -31.296 1.00 26.97 233 MET A N 1
ATOM 1895 C CA . MET A 1 233 ? 20.661 -14.088 -30.104 1.00 26.97 233 MET A CA 1
ATOM 1896 C C . MET A 1 233 ? 20.150 -13.415 -28.811 1.00 26.97 233 MET A C 1
ATOM 1898 O O . MET A 1 233 ? 19.905 -12.216 -28.712 1.00 26.97 233 MET A O 1
ATOM 1902 N N . THR A 1 234 ? 20.143 -14.252 -27.772 1.00 34.47 234 THR A N 1
ATOM 1903 C CA . THR A 1 234 ? 20.276 -14.001 -26.327 1.00 34.47 234 THR A CA 1
ATOM 1904 C C . THR A 1 234 ? 20.526 -12.554 -25.886 1.00 34.47 234 THR A C 1
ATOM 1906 O O . THR A 1 234 ? 21.664 -12.090 -25.767 1.00 34.47 234 THR A O 1
ATOM 1909 N N . ARG A 1 235 ? 19.455 -11.873 -25.472 1.00 39.97 235 ARG A N 1
ATOM 1910 C CA . ARG A 1 235 ? 19.554 -10.667 -24.645 1.00 39.97 235 ARG A CA 1
ATOM 1911 C C . ARG A 1 235 ? 20.034 -11.076 -23.248 1.00 39.97 235 ARG A C 1
ATOM 1913 O O . ARG A 1 235 ? 19.282 -11.659 -22.474 1.00 39.97 235 ARG A O 1
ATOM 1920 N N . HIS A 1 236 ? 21.301 -10.796 -22.942 1.00 41.12 236 HIS A N 1
ATOM 1921 C CA . HIS A 1 236 ? 21.919 -11.038 -21.636 1.00 41.12 236 HIS A CA 1
ATOM 1922 C C . HIS A 1 236 ? 21.020 -10.580 -20.474 1.00 41.12 236 HIS A C 1
ATOM 1924 O O . HIS A 1 236 ? 20.636 -9.408 -20.381 1.00 41.12 236 HIS A O 1
ATOM 1930 N N . GLY A 1 237 ? 20.715 -11.519 -19.574 1.00 39.97 237 GLY A N 1
ATOM 1931 C CA . GLY A 1 237 ? 19.985 -11.269 -18.339 1.00 39.97 237 GLY A CA 1
ATOM 1932 C C . GLY A 1 237 ? 20.686 -10.201 -17.503 1.00 39.97 237 GLY A C 1
ATOM 1933 O O . GLY A 1 237 ? 21.837 -10.346 -17.092 1.00 39.97 237 GLY A O 1
ATOM 1934 N N . LYS A 1 238 ? 19.990 -9.091 -17.258 1.00 42.22 238 LYS A N 1
ATOM 1935 C CA . LYS A 1 238 ? 20.467 -8.028 -16.371 1.00 42.22 238 LYS A CA 1
ATOM 1936 C C . LYS A 1 238 ? 20.386 -8.526 -14.925 1.00 42.22 238 LYS A C 1
ATOM 1938 O O . LYS A 1 238 ? 19.313 -8.876 -14.449 1.00 42.22 238 LYS A O 1
ATOM 1943 N N . ASN A 1 239 ? 21.516 -8.525 -14.218 1.00 48.81 239 ASN A N 1
ATOM 1944 C CA . ASN A 1 239 ? 21.599 -8.895 -12.801 1.00 48.81 239 ASN A CA 1
ATOM 1945 C C . ASN A 1 239 ? 20.681 -8.032 -11.906 1.00 48.81 239 ASN A C 1
ATOM 1947 O O . ASN A 1 239 ? 20.641 -6.807 -12.045 1.00 48.81 239 ASN A O 1
ATOM 1951 N N . CYS A 1 240 ? 20.047 -8.657 -10.905 1.00 46.16 240 CYS A N 1
ATOM 1952 C CA . CYS A 1 240 ? 19.068 -8.076 -9.964 1.00 46.16 240 CYS A CA 1
ATOM 1953 C C . CYS A 1 240 ? 19.562 -6.908 -9.077 1.00 46.16 240 CYS A C 1
ATOM 1955 O O . CYS A 1 240 ? 18.810 -6.402 -8.251 1.00 46.16 240 CYS A O 1
ATOM 1957 N N . THR A 1 241 ? 20.820 -6.481 -9.191 1.00 46.91 241 THR A N 1
ATOM 1958 C CA . THR A 1 241 ? 21.407 -5.356 -8.430 1.00 46.91 241 THR A CA 1
ATOM 1959 C C . THR A 1 241 ? 21.771 -4.157 -9.312 1.00 46.91 241 THR A C 1
ATOM 1961 O O . THR A 1 241 ? 22.276 -3.146 -8.817 1.00 46.91 241 THR A O 1
ATOM 1964 N N . ALA A 1 242 ? 21.527 -4.267 -10.621 1.00 43.84 242 ALA A N 1
ATOM 1965 C CA . ALA A 1 242 ? 21.726 -3.207 -11.603 1.00 43.84 242 ALA A CA 1
ATOM 1966 C C . ALA A 1 242 ? 20.440 -2.424 -11.914 1.00 43.84 242 ALA A C 1
ATOM 1968 O O . ALA A 1 242 ? 20.510 -1.406 -12.604 1.00 43.84 242 ALA A O 1
ATOM 1969 N N . SER A 1 243 ? 19.282 -2.835 -11.387 1.00 51.22 243 SER A N 1
ATOM 1970 C CA . SER A 1 243 ? 18.129 -1.945 -11.354 1.00 51.22 243 SER A CA 1
ATOM 1971 C C . SER A 1 243 ? 18.382 -0.897 -10.273 1.00 51.22 243 SER A C 1
ATOM 1973 O O . SER A 1 243 ? 18.496 -1.197 -9.085 1.00 51.22 243 SER A O 1
ATOM 1975 N N . SER A 1 244 ? 18.480 0.360 -10.691 1.00 49.53 244 SER A N 1
ATOM 1976 C CA . SER A 1 244 ? 18.035 1.474 -9.857 1.00 49.53 244 SER A CA 1
ATOM 1977 C C . SER A 1 244 ? 16.739 1.066 -9.140 1.00 49.53 244 SER A C 1
ATOM 1979 O O . SER A 1 244 ? 15.916 0.383 -9.747 1.00 49.53 244 SER A O 1
ATOM 1981 N N . VAL A 1 245 ? 16.588 1.434 -7.858 1.00 59.69 245 VAL A N 1
ATOM 1982 C CA . VAL A 1 245 ? 15.391 1.123 -7.035 1.00 59.69 245 VAL A CA 1
ATOM 1983 C C . VAL A 1 245 ? 14.106 1.394 -7.814 1.00 59.69 245 VAL A C 1
ATOM 1985 O O . VAL A 1 245 ? 13.156 0.631 -7.726 1.00 59.69 245 VAL A O 1
ATOM 1988 N N . TYR A 1 246 ? 14.169 2.425 -8.645 1.00 55.00 246 TYR A N 1
ATOM 1989 C CA . TYR A 1 246 ? 13.252 2.701 -9.724 1.00 55.00 246 TYR A CA 1
ATOM 1990 C C . TYR A 1 246 ? 13.785 2.146 -11.046 1.00 55.00 246 TYR A C 1
ATOM 1992 O O . TYR A 1 246 ? 14.836 2.576 -11.522 1.00 55.00 246 TYR A O 1
ATOM 2000 N N . SER A 1 247 ? 13.083 1.216 -11.682 1.00 72.81 247 SER A N 1
ATOM 2001 C CA . SER A 1 247 ? 13.226 0.856 -13.096 1.00 72.81 247 SER A CA 1
ATOM 2002 C C . SER A 1 247 ? 13.367 2.099 -13.990 1.00 72.81 247 SER A C 1
ATOM 2004 O O . SER A 1 247 ? 13.043 3.212 -13.593 1.00 72.81 247 SER A O 1
ATOM 2006 N N . TYR A 1 248 ? 13.861 1.957 -15.224 1.00 63.94 248 TYR A N 1
ATOM 2007 C CA . TYR A 1 248 ? 13.910 3.101 -16.154 1.00 63.94 248 TYR A CA 1
ATOM 2008 C C . TYR A 1 248 ? 12.530 3.769 -16.305 1.00 63.94 248 TYR A C 1
ATOM 2010 O O . TYR A 1 248 ? 12.441 4.993 -16.341 1.00 63.94 248 TYR A O 1
ATOM 2018 N N . HIS A 1 249 ? 11.465 2.962 -16.289 1.00 66.88 249 HIS A N 1
ATOM 2019 C CA . HIS A 1 249 ? 10.087 3.438 -16.255 1.00 66.88 249 HIS A CA 1
ATOM 2020 C C . HIS A 1 249 ? 9.762 4.202 -14.975 1.00 66.88 249 HIS A C 1
ATOM 2022 O O . HIS A 1 249 ? 9.208 5.287 -15.064 1.00 66.88 249 HIS A O 1
ATOM 2028 N N . GLU A 1 250 ? 10.130 3.692 -13.803 1.00 73.38 250 GLU A N 1
ATOM 2029 C CA . GLU A 1 250 ? 9.898 4.384 -12.532 1.00 73.38 250 GLU A CA 1
ATOM 2030 C C . GLU A 1 250 ? 10.762 5.637 -12.386 1.00 73.38 250 GLU A C 1
ATOM 2032 O O . GLU A 1 250 ? 10.280 6.618 -11.862 1.00 73.38 250 GLU A O 1
ATOM 2037 N N . ARG A 1 251 ? 11.987 5.681 -12.921 1.00 70.62 251 ARG A N 1
ATOM 2038 C CA . ARG A 1 251 ? 12.791 6.913 -12.959 1.00 70.62 251 ARG A CA 1
ATOM 2039 C C . ARG A 1 251 ? 12.211 7.943 -13.908 1.00 70.62 251 ARG A C 1
ATOM 2041 O O . ARG A 1 251 ? 12.244 9.122 -13.599 1.00 70.62 251 ARG A O 1
ATOM 2048 N N . LYS A 1 252 ? 11.703 7.514 -15.064 1.00 68.12 252 LYS A N 1
ATOM 2049 C CA . LYS A 1 252 ? 11.017 8.404 -16.007 1.00 68.12 252 LYS A CA 1
ATOM 2050 C C . LYS A 1 252 ? 9.686 8.884 -15.422 1.00 68.12 252 LYS A C 1
ATOM 2052 O O . LYS A 1 252 ? 9.320 10.033 -15.627 1.00 68.12 252 LYS A O 1
ATOM 2057 N N . ARG A 1 253 ? 8.994 8.024 -14.668 1.00 73.38 253 ARG A N 1
ATOM 2058 C CA . ARG A 1 253 ? 7.762 8.333 -13.938 1.00 73.38 253 ARG A CA 1
ATOM 2059 C C . ARG A 1 253 ? 8.036 9.301 -12.789 1.00 73.38 253 ARG A C 1
ATOM 2061 O O . ARG A 1 253 ? 7.388 10.330 -12.745 1.00 73.38 253 ARG A O 1
ATOM 2068 N N . ASP A 1 254 ? 9.025 9.034 -11.947 1.00 73.69 254 ASP A N 1
ATOM 2069 C CA . ASP A 1 254 ? 9.435 9.907 -10.847 1.00 73.69 254 ASP A CA 1
ATOM 2070 C C . ASP A 1 254 ? 9.991 11.227 -11.366 1.00 73.69 254 ASP A C 1
ATOM 2072 O O . ASP A 1 254 ? 9.611 12.267 -10.867 1.00 73.69 254 ASP A O 1
ATOM 2076 N N . ALA A 1 255 ? 10.795 11.240 -12.431 1.00 70.06 255 ALA A N 1
ATOM 2077 C CA . ALA A 1 255 ? 11.224 12.493 -13.055 1.00 70.06 255 ALA A CA 1
ATOM 2078 C C . ALA A 1 255 ? 10.038 13.288 -13.638 1.00 70.06 255 ALA A C 1
ATOM 2080 O O . ALA A 1 255 ? 10.019 14.511 -13.543 1.00 70.06 255 ALA A O 1
ATOM 2081 N N . LYS A 1 256 ? 9.024 12.605 -14.196 1.00 67.38 256 LYS A N 1
ATOM 2082 C CA . LYS A 1 256 ? 7.783 13.232 -14.688 1.00 67.38 256 LYS A CA 1
ATOM 2083 C C . LYS A 1 256 ? 6.881 13.732 -13.549 1.00 67.38 256 LYS A C 1
ATOM 2085 O O . LYS A 1 256 ? 6.230 14.751 -13.721 1.00 67.38 256 LYS A O 1
ATOM 2090 N N . ILE A 1 257 ? 6.837 13.032 -12.412 1.00 74.62 257 ILE A N 1
ATOM 2091 C CA . ILE A 1 257 ? 6.015 13.369 -11.234 1.00 74.62 257 ILE A CA 1
ATOM 2092 C C . ILE A 1 257 ? 6.683 14.451 -10.380 1.00 74.62 257 ILE A C 1
ATOM 2094 O O . ILE A 1 257 ? 6.017 15.362 -9.908 1.00 74.62 257 ILE A O 1
ATOM 2098 N N . SER A 1 258 ? 7.994 14.352 -10.170 1.00 75.12 258 SER A N 1
ATOM 2099 C CA . SER A 1 258 ? 8.774 15.268 -9.338 1.00 75.12 258 SER A CA 1
ATOM 2100 C C . SER A 1 258 ? 9.145 16.567 -10.055 1.00 75.12 258 SER A C 1
ATOM 2102 O O . SER A 1 258 ? 9.604 17.487 -9.390 1.00 75.12 258 SER A O 1
ATOM 2104 N N . GLY A 1 259 ? 9.015 16.642 -11.389 1.00 66.75 259 GLY A N 1
ATOM 2105 C CA . GLY A 1 259 ? 9.343 17.838 -12.185 1.00 66.75 259 GLY A CA 1
ATOM 2106 C C . GLY A 1 259 ? 10.816 18.272 -12.121 1.00 66.75 259 GLY A C 1
ATOM 2107 O O . GLY A 1 259 ? 11.169 19.343 -12.603 1.00 66.75 259 GLY A O 1
ATOM 2108 N N . TYR A 1 260 ? 11.679 17.456 -11.511 1.00 56.44 260 TYR A N 1
ATOM 2109 C CA . TYR A 1 260 ? 13.062 17.790 -11.190 1.00 56.44 260 TYR A CA 1
ATOM 2110 C C . TYR A 1 260 ? 14.022 17.217 -12.245 1.00 56.44 260 TYR A C 1
ATOM 2112 O O . TYR A 1 260 ? 14.128 15.997 -12.406 1.00 56.44 260 TYR A O 1
ATOM 2120 N N . GLY A 1 261 ? 14.741 18.103 -12.943 1.00 70.12 261 GLY A N 1
ATOM 2121 C CA . GLY A 1 261 ? 15.721 17.783 -13.992 1.00 70.12 261 GLY A CA 1
ATOM 2122 C C . GLY A 1 261 ? 15.336 18.308 -15.384 1.00 70.12 261 GLY A C 1
ATOM 2123 O O . GLY A 1 261 ? 14.197 18.688 -15.628 1.00 70.12 261 GLY A O 1
ATOM 2124 N N . THR A 1 262 ? 16.289 18.327 -16.322 1.00 56.28 262 THR A N 1
ATOM 2125 C CA . THR A 1 262 ? 16.042 18.743 -17.712 1.00 56.28 262 THR A CA 1
ATOM 2126 C C . THR A 1 262 ? 15.374 17.615 -18.505 1.00 56.28 262 THR A C 1
ATOM 2128 O O . THR A 1 262 ? 15.988 16.604 -18.852 1.00 56.28 262 THR A O 1
ATOM 2131 N N . LEU A 1 263 ? 14.077 17.768 -18.780 1.00 61.94 263 LEU A N 1
ATOM 2132 C CA . LEU A 1 263 ? 13.272 16.808 -19.538 1.00 61.94 263 LEU A CA 1
ATOM 2133 C C . LEU A 1 263 ? 13.365 17.088 -21.047 1.00 61.94 263 LEU A C 1
ATOM 2135 O O . LEU A 1 263 ? 12.407 17.542 -21.663 1.00 61.94 263 LEU A O 1
ATOM 2139 N N . HIS A 1 264 ? 14.507 16.791 -21.671 1.00 63.31 264 HIS A N 1
ATOM 2140 C CA . HIS A 1 264 ? 14.583 16.763 -23.135 1.00 63.31 264 HIS A CA 1
ATOM 2141 C C . HIS A 1 264 ? 14.117 15.397 -23.648 1.00 63.31 264 HIS A C 1
ATOM 2143 O O . HIS A 1 264 ? 14.847 14.406 -23.587 1.00 63.31 264 HIS A O 1
ATOM 2149 N N . ALA A 1 265 ? 12.885 15.332 -24.146 1.00 69.56 265 ALA A N 1
ATOM 2150 C CA . ALA A 1 265 ? 12.387 14.196 -24.911 1.00 69.56 265 ALA A CA 1
ATOM 2151 C C . ALA A 1 265 ? 12.338 14.585 -26.392 1.00 69.56 265 ALA A C 1
ATOM 2153 O O . ALA A 1 265 ? 11.737 15.599 -26.738 1.00 69.56 265 ALA A O 1
ATOM 2154 N N . ARG A 1 266 ? 12.949 13.778 -27.273 1.00 71.88 266 ARG A N 1
ATOM 2155 C CA . ARG A 1 266 ? 12.651 13.865 -28.709 1.00 71.88 266 ARG A CA 1
ATOM 2156 C C . ARG A 1 266 ? 11.253 13.299 -28.905 1.00 71.88 266 ARG A C 1
ATOM 2158 O O . ARG A 1 266 ? 11.048 12.096 -28.753 1.00 71.88 266 ARG A O 1
ATOM 2165 N N . LEU A 1 267 ? 10.303 14.190 -29.137 1.00 78.19 267 LEU A N 1
ATOM 2166 C CA . LEU A 1 267 ? 8.938 13.840 -29.485 1.00 78.19 267 LEU A CA 1
ATOM 2167 C C . LEU A 1 267 ? 8.920 13.401 -30.954 1.00 78.19 267 LEU A C 1
ATOM 2169 O O . LEU A 1 267 ? 9.545 14.042 -31.797 1.00 78.19 267 LEU A O 1
ATOM 2173 N N . GLY A 1 268 ? 8.287 12.261 -31.232 1.00 79.88 268 GLY A N 1
ATOM 2174 C CA . GLY A 1 268 ? 8.088 11.790 -32.604 1.00 79.88 268 GLY A CA 1
ATOM 2175 C C . GLY A 1 268 ? 7.001 12.601 -33.312 1.00 79.88 268 GLY A C 1
ATOM 2176 O O . GLY A 1 268 ? 6.295 13.377 -32.666 1.00 79.88 268 GLY A O 1
ATOM 2177 N N . ALA A 1 269 ? 6.829 12.384 -34.617 1.00 77.31 269 ALA A N 1
ATOM 2178 C CA . ALA A 1 269 ? 5.759 13.018 -35.394 1.00 77.31 269 ALA A CA 1
ATOM 2179 C C . ALA A 1 269 ? 4.366 12.769 -34.777 1.00 77.31 269 ALA A C 1
ATOM 2181 O O . ALA A 1 269 ? 3.555 13.684 -34.729 1.00 77.31 269 ALA A O 1
ATOM 2182 N N . ASP A 1 270 ? 4.149 11.594 -34.176 1.00 76.75 270 ASP A N 1
ATOM 2183 C CA . ASP A 1 270 ? 2.902 11.211 -33.489 1.00 76.75 270 ASP A CA 1
ATOM 2184 C C . ASP A 1 270 ? 2.566 12.075 -32.261 1.00 76.75 270 ASP A C 1
ATOM 2186 O O . ASP A 1 270 ? 1.453 12.043 -31.746 1.00 76.75 270 ASP A O 1
ATOM 2190 N N . SER A 1 271 ? 3.541 12.819 -31.733 1.00 83.25 271 SER A N 1
ATOM 2191 C CA . SER A 1 271 ? 3.331 13.744 -30.611 1.00 83.25 271 SER A CA 1
ATOM 2192 C C . SER A 1 271 ? 2.899 15.139 -31.067 1.00 83.25 271 SER A C 1
ATOM 2194 O O . SER A 1 271 ? 2.609 15.988 -30.225 1.00 83.25 271 SER A O 1
ATOM 2196 N N . ILE A 1 272 ? 2.894 15.393 -32.377 1.00 84.12 272 ILE A N 1
ATOM 2197 C CA . ILE A 1 272 ? 2.472 16.651 -32.984 1.00 84.12 272 ILE A CA 1
ATOM 2198 C C . ILE A 1 272 ? 1.068 16.433 -33.546 1.00 84.12 272 ILE A C 1
ATOM 2200 O O . ILE A 1 272 ? 0.834 15.511 -34.324 1.00 84.12 272 ILE A O 1
ATOM 2204 N N . LYS A 1 273 ? 0.121 17.291 -33.154 1.00 87.19 273 LYS A N 1
ATOM 2205 C CA . LYS A 1 273 ? -1.246 17.272 -33.690 1.00 87.19 273 LYS A CA 1
ATOM 2206 C C . LYS A 1 273 ? -1.196 17.412 -35.215 1.00 87.19 273 LYS A C 1
ATOM 2208 O O . LYS A 1 273 ? -0.510 18.307 -35.700 1.00 87.19 273 LYS A O 1
ATOM 2213 N N . GLN A 1 274 ? -1.917 16.577 -35.963 1.00 86.31 274 GLN A N 1
ATOM 2214 C CA . GLN A 1 274 ? -2.089 16.782 -37.407 1.00 86.31 274 GLN A CA 1
ATOM 2215 C C . GLN A 1 274 ? -2.855 18.088 -37.682 1.00 86.31 274 GLN A C 1
ATOM 2217 O O . GLN A 1 274 ? -3.615 18.564 -36.833 1.00 86.31 274 GLN A O 1
ATOM 2222 N N . PHE A 1 275 ? -2.622 18.676 -38.855 1.00 87.44 275 PHE A N 1
ATOM 2223 C CA . PHE A 1 275 ? -3.102 20.014 -39.214 1.00 87.44 275 PHE A CA 1
ATOM 2224 C C . PHE A 1 275 ? -4.632 20.121 -39.150 1.00 87.44 275 PHE A C 1
ATOM 2226 O O . PHE A 1 275 ? -5.179 21.088 -38.625 1.00 87.44 275 PHE A O 1
ATOM 2233 N N . ASP A 1 276 ? -5.305 19.081 -39.625 1.00 87.12 276 ASP A N 1
ATOM 2234 C CA . ASP A 1 276 ? -6.749 18.959 -39.775 1.00 87.12 276 ASP A CA 1
ATOM 2235 C C . ASP A 1 276 ? -7.462 18.380 -38.545 1.00 87.12 276 ASP A C 1
ATOM 2237 O O . ASP A 1 276 ? -8.682 18.230 -38.555 1.00 87.12 276 ASP A O 1
ATOM 2241 N N . CYS A 1 277 ? -6.729 18.062 -37.475 1.00 89.06 277 CYS A N 1
ATOM 2242 C CA . CYS A 1 277 ? -7.324 17.524 -36.257 1.00 89.06 277 CYS A CA 1
ATOM 2243 C C . CYS A 1 277 ? -7.845 18.616 -35.317 1.00 89.06 277 CYS A C 1
ATOM 2245 O O . CYS A 1 277 ? -7.228 19.671 -35.118 1.00 89.06 277 CYS A O 1
ATOM 2247 N N . CYS A 1 278 ? -8.937 18.312 -34.624 1.00 91.50 278 CYS A N 1
ATOM 2248 C CA . CYS A 1 278 ? -9.493 19.143 -33.570 1.00 91.50 278 CYS A CA 1
ATOM 2249 C C . CYS A 1 278 ? -8.551 19.176 -32.367 1.00 91.50 278 CYS A C 1
ATOM 2251 O O . CYS A 1 278 ? -7.998 18.164 -31.938 1.00 91.50 278 CYS A O 1
ATOM 2253 N N . SER A 1 279 ? -8.371 20.356 -31.783 1.00 90.38 279 SER A N 1
ATOM 2254 C CA . SER A 1 279 ? -7.438 20.525 -30.667 1.00 90.38 279 SER A CA 1
ATOM 2255 C C . SER A 1 279 ? -7.989 20.043 -29.311 1.00 90.38 279 SER A C 1
ATOM 2257 O O . SER A 1 279 ? -7.251 20.054 -28.330 1.00 90.38 279 SER A O 1
ATOM 2259 N N . LEU A 1 280 ? -9.258 19.615 -29.253 1.00 90.81 280 LEU A N 1
ATOM 2260 C CA . LEU A 1 280 ? -9.869 18.973 -28.078 1.00 90.81 280 LEU A CA 1
ATOM 2261 C C . LEU A 1 280 ? -9.911 17.448 -28.210 1.00 90.81 280 LEU A C 1
ATOM 2263 O O . LEU A 1 280 ? -9.459 16.745 -27.312 1.00 90.81 280 LEU A O 1
ATOM 2267 N N . THR A 1 281 ? -10.440 16.937 -29.323 1.00 89.12 281 THR A N 1
ATOM 2268 C CA . THR A 1 281 ? -10.641 15.494 -29.541 1.00 89.12 281 THR A CA 1
ATOM 2269 C C . THR A 1 281 ? -9.410 14.808 -30.132 1.00 89.12 281 THR A C 1
ATOM 2271 O O . THR A 1 281 ? -9.300 13.588 -30.047 1.00 89.12 281 THR A O 1
ATOM 2274 N N . LEU A 1 282 ? -8.477 15.574 -30.719 1.00 88.88 282 LEU A N 1
ATOM 2275 C CA . LEU A 1 282 ? -7.310 15.093 -31.477 1.00 88.88 282 LEU A CA 1
ATOM 2276 C C . LEU A 1 282 ? -7.668 14.211 -32.684 1.00 88.88 282 LEU A C 1
ATOM 2278 O O . LEU A 1 282 ? -6.787 13.609 -33.298 1.00 88.88 282 LEU A O 1
ATOM 2282 N N . GLN A 1 283 ? -8.948 14.165 -33.044 1.00 88.00 283 GLN A N 1
ATOM 2283 C CA . GLN A 1 283 ? -9.463 13.467 -34.211 1.00 88.00 283 GLN A CA 1
ATOM 2284 C C . GLN A 1 283 ? -9.567 14.430 -35.398 1.00 88.00 283 GLN A C 1
ATOM 2286 O O . GLN A 1 283 ? -9.658 15.640 -35.177 1.00 88.00 283 GLN A O 1
ATOM 2291 N N . PRO A 1 284 ? -9.547 13.919 -36.641 1.00 87.81 284 PRO A N 1
ATOM 2292 C CA . PRO A 1 284 ? -9.779 14.730 -37.832 1.00 87.81 284 PRO A CA 1
ATOM 2293 C C . PRO A 1 284 ? -11.111 15.466 -37.724 1.00 87.81 284 PRO A C 1
ATOM 2295 O O . PRO A 1 284 ? -12.122 14.837 -37.400 1.00 87.81 284 PRO A O 1
ATOM 2298 N N . CYS A 1 285 ? -11.102 16.776 -37.970 1.00 87.94 285 CYS A N 1
ATOM 2299 C CA . CYS A 1 285 ? -12.309 17.569 -37.821 1.00 87.94 285 CYS A CA 1
ATOM 2300 C C . CYS A 1 285 ? -13.368 17.163 -38.851 1.00 87.94 285 CYS A C 1
ATOM 2302 O O . CYS A 1 285 ? -13.046 16.974 -40.025 1.00 87.94 285 CYS A O 1
ATOM 2304 N N . ARG A 1 286 ? -14.630 17.097 -38.419 1.00 86.94 286 ARG A N 1
ATOM 2305 C CA . ARG A 1 286 ? -15.788 16.936 -39.318 1.00 86.94 286 ARG A CA 1
ATOM 2306 C C . ARG A 1 286 ? -16.335 18.294 -39.735 1.00 86.94 286 ARG A C 1
ATOM 2308 O O . ARG A 1 286 ? -16.345 18.606 -40.918 1.00 86.94 286 ARG A O 1
ATOM 2315 N N . ASP A 1 287 ? -16.669 19.109 -38.735 1.00 90.81 287 ASP A N 1
ATOM 2316 C CA . ASP A 1 287 ? -17.147 20.485 -38.891 1.00 90.81 287 ASP A CA 1
ATOM 2317 C C . ASP A 1 287 ? -16.123 21.445 -38.272 1.00 90.81 287 ASP A C 1
ATOM 2319 O O . ASP A 1 287 ? -16.252 21.840 -37.101 1.00 90.81 287 ASP A O 1
ATOM 2323 N N . PRO A 1 288 ? -15.056 21.780 -39.018 1.00 91.88 288 PRO A N 1
ATOM 2324 C CA . PRO A 1 288 ? -13.944 22.547 -38.495 1.00 91.88 288 PRO A CA 1
ATOM 2325 C C . PRO A 1 288 ? -14.318 24.010 -38.270 1.00 91.88 288 PRO A C 1
ATOM 2327 O O . PRO A 1 288 ? -14.854 24.714 -39.125 1.00 91.88 288 PRO A O 1
ATOM 2330 N N . VAL A 1 289 ? -13.956 24.491 -37.092 1.00 92.94 289 VAL A N 1
ATOM 2331 C CA . VAL A 1 289 ? -14.173 25.854 -36.640 1.00 92.94 289 VAL A CA 1
ATOM 2332 C C . VAL A 1 289 ? -12.874 26.379 -36.045 1.00 92.94 289 VAL A C 1
ATOM 2334 O O . VAL A 1 289 ? -12.217 25.701 -35.255 1.00 92.94 289 VAL A O 1
ATOM 2337 N N . ILE A 1 290 ? -12.491 27.597 -36.411 1.00 92.19 290 ILE A N 1
ATOM 2338 C CA . ILE A 1 290 ? -11.241 28.218 -35.989 1.00 92.19 290 ILE A CA 1
ATOM 2339 C C . ILE A 1 290 ? -11.498 29.404 -35.060 1.00 92.19 290 ILE A C 1
ATOM 2341 O O . ILE A 1 290 ? -12.449 30.170 -35.214 1.00 92.19 290 ILE A O 1
ATOM 2345 N N . THR A 1 291 ? -10.633 29.551 -34.063 1.00 91.25 291 THR A N 1
ATOM 2346 C CA . THR A 1 291 ? -10.607 30.739 -33.197 1.00 91.25 291 THR A CA 1
ATOM 2347 C C . THR A 1 291 ? -9.835 31.886 -33.856 1.00 91.25 291 THR A C 1
ATOM 2349 O O . THR A 1 291 ? -8.989 31.628 -34.712 1.00 91.25 291 THR A O 1
ATOM 2352 N N . PRO A 1 292 ? -9.995 33.145 -33.403 1.00 89.25 292 PRO A N 1
ATOM 2353 C CA . PRO A 1 292 ? -9.221 34.275 -33.931 1.00 89.25 292 PRO A CA 1
ATOM 2354 C C . PRO A 1 292 ? -7.702 34.116 -33.770 1.00 89.25 292 PRO A C 1
ATOM 2356 O O . PRO A 1 292 ? -6.931 34.744 -34.482 1.00 89.25 292 PRO A O 1
ATOM 2359 N N . ASN A 1 293 ? -7.261 33.265 -32.835 1.00 87.12 293 ASN A N 1
ATOM 2360 C CA . ASN A 1 293 ? -5.846 32.954 -32.623 1.00 87.12 293 ASN A CA 1
ATOM 2361 C C . ASN A 1 293 ? -5.332 31.805 -33.519 1.00 87.12 293 ASN A C 1
ATOM 2363 O O . ASN A 1 293 ? -4.181 31.410 -33.369 1.00 87.12 293 ASN A O 1
ATOM 2367 N N . GLY A 1 294 ? -6.167 31.232 -34.393 1.00 87.00 294 GLY A N 1
ATOM 2368 C CA . GLY A 1 294 ? -5.761 30.184 -35.335 1.00 87.00 294 GLY A CA 1
ATOM 2369 C C . GLY A 1 294 ? -5.866 28.742 -34.822 1.00 87.00 294 GLY A C 1
ATOM 2370 O O . GLY A 1 294 ? -5.377 27.829 -35.481 1.00 87.00 294 GLY A O 1
ATOM 2371 N N . TYR A 1 295 ? -6.498 28.492 -33.668 1.00 90.88 295 TYR A N 1
ATOM 2372 C CA . TYR A 1 295 ? -6.712 27.120 -33.181 1.00 90.88 295 TYR A CA 1
ATOM 2373 C C . TYR A 1 295 ? -7.968 26.499 -33.785 1.00 90.88 295 TYR A C 1
ATOM 2375 O O . TYR A 1 295 ? -9.047 27.083 -33.665 1.00 90.88 295 TYR A O 1
ATOM 2383 N N . LEU A 1 296 ? -7.800 25.310 -34.369 1.00 91.31 296 LEU A N 1
ATOM 2384 C CA . LEU A 1 296 ? -8.845 24.505 -35.000 1.00 91.31 296 LEU A CA 1
ATOM 2385 C C . LEU A 1 296 ? -9.548 23.588 -33.989 1.00 91.31 296 LEU A C 1
ATOM 2387 O O . LEU A 1 296 ? -8.886 22.877 -33.221 1.00 91.31 296 LEU A O 1
ATOM 2391 N N . PHE A 1 297 ? -10.873 23.563 -34.027 1.00 94.06 297 PHE A N 1
ATOM 2392 C CA . PHE A 1 297 ? -11.735 22.712 -33.216 1.00 94.06 297 PHE A CA 1
ATOM 2393 C C . PHE A 1 297 ? -12.864 22.130 -34.062 1.00 94.06 297 PHE A C 1
ATOM 2395 O O . PHE A 1 297 ? -13.246 22.711 -35.070 1.00 94.06 297 PHE A O 1
ATOM 2402 N N . ASP A 1 298 ? -13.436 21.023 -33.606 1.00 93.00 298 ASP A N 1
ATOM 2403 C CA . ASP A 1 298 ? -14.754 20.584 -34.051 1.00 93.00 298 ASP A CA 1
ATOM 2404 C C . ASP A 1 298 ? -15.832 21.435 -33.388 1.00 93.00 298 ASP A C 1
ATOM 2406 O O . ASP A 1 298 ? -15.772 21.690 -32.178 1.00 93.00 298 ASP A O 1
ATOM 2410 N N . ARG A 1 299 ? -16.839 21.833 -34.169 1.00 92.50 299 ARG A N 1
ATOM 2411 C CA . ARG A 1 299 ? -17.996 22.608 -33.702 1.00 92.50 299 ARG A CA 1
ATOM 2412 C C . ARG A 1 299 ? -18.679 21.987 -32.485 1.00 92.50 299 ARG A C 1
ATOM 2414 O O . ARG A 1 299 ? -18.944 22.687 -31.511 1.00 92.50 299 ARG A O 1
ATOM 2421 N N . GLU A 1 300 ? -18.946 20.688 -32.525 1.00 92.81 300 GLU A N 1
ATOM 2422 C CA . GLU A 1 300 ? -19.618 19.973 -31.435 1.00 92.81 300 GLU A CA 1
ATOM 2423 C C . GLU A 1 300 ? -18.768 19.996 -30.157 1.00 92.81 300 GLU A C 1
ATOM 2425 O O . GLU A 1 300 ? -19.219 20.451 -29.104 1.00 92.81 300 GLU A O 1
ATOM 2430 N N . ALA A 1 301 ? -17.492 19.619 -30.272 1.00 92.88 301 ALA A N 1
ATOM 2431 C CA . ALA A 1 301 ? -16.576 19.527 -29.139 1.00 92.88 301 ALA A CA 1
ATOM 2432 C C . ALA A 1 301 ? -16.344 20.882 -28.447 1.00 92.88 301 ALA A C 1
ATOM 2434 O O . ALA A 1 301 ? -16.298 20.960 -27.216 1.00 92.88 301 ALA A O 1
ATOM 2435 N N . ILE A 1 302 ? -16.206 21.971 -29.215 1.00 93.19 302 ILE A N 1
ATOM 2436 C CA . ILE A 1 302 ? -16.011 23.302 -28.624 1.00 93.19 302 ILE A CA 1
ATOM 2437 C C . ILE A 1 302 ? -17.284 23.810 -27.939 1.00 93.19 302 ILE A C 1
ATOM 2439 O O . ILE A 1 302 ? -17.200 24.450 -26.889 1.00 93.19 302 ILE A O 1
ATOM 2443 N N . LEU A 1 303 ? -18.464 23.494 -28.478 1.00 92.88 303 LEU A N 1
ATOM 2444 C CA . LEU A 1 303 ? -19.743 23.842 -27.861 1.00 92.88 303 LEU A CA 1
ATOM 2445 C C . LEU A 1 303 ? -19.953 23.102 -26.538 1.00 92.88 303 LEU A C 1
ATOM 2447 O O . LEU A 1 303 ? -20.303 23.733 -25.536 1.00 92.88 303 LEU A O 1
ATOM 2451 N N . GLU A 1 304 ? -19.682 21.798 -26.505 1.00 94.50 304 GLU A N 1
ATOM 2452 C CA . GLU A 1 304 ? -19.734 20.997 -25.279 1.00 94.50 304 GLU A CA 1
ATOM 2453 C C . GLU A 1 304 ? -18.800 21.551 -24.201 1.00 94.50 304 GLU A C 1
ATOM 2455 O O . GLU A 1 304 ? -19.209 21.730 -23.049 1.00 94.50 304 GLU A O 1
ATOM 2460 N N . TYR A 1 305 ? -17.569 21.902 -24.582 1.00 94.25 305 TYR A N 1
ATOM 2461 C CA . TYR A 1 305 ? -16.603 22.523 -23.680 1.00 94.25 305 TYR A CA 1
ATOM 2462 C C . TYR A 1 305 ? -17.113 23.860 -23.117 1.00 94.25 305 TYR A C 1
ATOM 2464 O O . TYR A 1 305 ? -17.059 24.085 -21.905 1.00 94.25 305 TYR A O 1
ATOM 2472 N N . ILE A 1 306 ? -17.664 24.738 -23.964 1.00 93.19 306 ILE A N 1
ATOM 2473 C CA . ILE A 1 306 ? -18.226 26.027 -23.528 1.00 93.19 306 ILE A CA 1
ATOM 2474 C C . ILE A 1 306 ? -19.377 25.808 -22.533 1.00 93.19 306 ILE A C 1
ATOM 2476 O O . ILE A 1 306 ? -19.466 26.511 -21.521 1.00 93.19 306 ILE A O 1
ATOM 2480 N N . LEU A 1 307 ? -20.255 24.832 -22.785 1.00 94.50 307 LEU A N 1
ATOM 2481 C CA . LEU A 1 307 ? -21.351 24.488 -21.876 1.00 94.50 307 LEU A CA 1
ATOM 2482 C C . LEU A 1 307 ? -20.837 23.933 -20.542 1.00 94.50 307 LEU A C 1
ATOM 2484 O O . LEU A 1 307 ? -21.343 24.323 -19.486 1.00 94.50 307 LEU A O 1
ATOM 2488 N N . ALA A 1 308 ? -19.829 23.060 -20.569 1.00 94.19 308 ALA A N 1
ATOM 2489 C CA . ALA A 1 308 ? -19.197 22.519 -19.369 1.00 94.19 308 ALA A CA 1
ATOM 2490 C C . ALA A 1 308 ? -18.559 23.632 -18.524 1.00 94.19 308 ALA A C 1
ATOM 2492 O O . ALA A 1 308 ? -18.846 23.745 -17.331 1.00 94.19 308 ALA A O 1
ATOM 2493 N N . GLN A 1 309 ? -17.796 24.531 -19.151 1.00 92.50 309 GLN A N 1
ATOM 2494 C CA . GLN A 1 309 ? -17.152 25.644 -18.456 1.00 92.50 309 GLN A CA 1
ATOM 2495 C C . GLN A 1 309 ? -18.178 26.607 -17.841 1.00 92.50 309 GLN A C 1
ATOM 2497 O O . GLN A 1 309 ? -18.013 27.032 -16.698 1.00 92.50 309 GLN A O 1
ATOM 2502 N N . LYS A 1 310 ? -19.284 26.903 -18.540 1.00 93.81 310 LYS A N 1
ATOM 2503 C CA . LYS A 1 310 ? -20.390 27.701 -17.980 1.00 93.81 310 LYS A CA 1
ATOM 2504 C C . LYS A 1 310 ? -21.043 27.026 -16.770 1.00 93.81 310 LYS A C 1
ATOM 2506 O O . LYS A 1 310 ? -21.319 27.702 -15.778 1.00 93.81 310 LYS A O 1
ATOM 2511 N N . LYS A 1 311 ? -21.265 25.706 -16.818 1.00 95.38 311 LYS A N 1
ATOM 2512 C CA . LYS A 1 311 ? -21.795 24.933 -15.679 1.00 95.38 311 LYS A CA 1
ATOM 2513 C C . LYS A 1 311 ? -20.847 24.985 -14.480 1.00 95.38 311 LYS A C 1
ATOM 2515 O O . LYS A 1 311 ? -21.306 25.144 -13.352 1.00 95.38 311 LYS A O 1
ATOM 2520 N N . ASP A 1 312 ? -19.543 24.887 -14.710 1.00 92.88 312 ASP A N 1
ATOM 2521 C CA . ASP A 1 312 ? -18.546 24.926 -13.639 1.00 92.88 312 ASP A CA 1
ATOM 2522 C C . ASP A 1 312 ? -18.389 26.317 -13.029 1.00 92.88 312 ASP A C 1
ATOM 2524 O O . ASP A 1 312 ? -18.301 26.435 -11.806 1.00 92.88 312 ASP A O 1
ATOM 2528 N N . ILE A 1 313 ? -18.434 27.375 -13.844 1.00 93.12 313 ILE A N 1
ATOM 2529 C CA . ILE A 1 313 ? -18.499 28.759 -13.357 1.00 93.12 313 ILE A CA 1
ATOM 2530 C C . ILE A 1 313 ? -19.733 28.929 -12.463 1.00 93.12 313 ILE A C 1
ATOM 2532 O O . ILE A 1 313 ? -19.589 29.378 -11.330 1.00 93.12 313 ILE A O 1
ATOM 2536 N N . ALA A 1 314 ? -20.913 28.481 -12.905 1.00 94.31 314 ALA A N 1
ATOM 2537 C CA . ALA A 1 314 ? -22.149 28.574 -12.123 1.00 94.31 314 ALA A CA 1
ATOM 2538 C C . ALA A 1 314 ? -22.114 27.764 -10.809 1.00 94.31 314 ALA A C 1
ATOM 2540 O O . ALA A 1 314 ? -22.719 28.151 -9.810 1.00 94.31 314 ALA A O 1
ATOM 2541 N N . LYS A 1 315 ? -21.414 26.622 -10.776 1.00 93.94 315 LYS A N 1
ATOM 2542 C CA . LYS A 1 315 ? -21.193 25.866 -9.531 1.00 93.94 315 LYS A CA 1
ATOM 2543 C C . LYS A 1 315 ? -20.267 26.624 -8.583 1.00 93.94 315 LYS A C 1
ATOM 2545 O O . LYS A 1 315 ? -20.568 26.727 -7.396 1.00 93.94 315 LYS A O 1
ATOM 2550 N N . LYS A 1 316 ? -19.156 27.158 -9.099 1.00 90.88 316 LYS A N 1
ATOM 2551 C CA . LYS A 1 316 ? -18.180 27.919 -8.308 1.00 90.88 316 LYS A CA 1
ATOM 2552 C C . LYS A 1 316 ? -18.787 29.206 -7.748 1.00 90.88 316 LYS A C 1
ATOM 2554 O O . LYS A 1 316 ? -18.550 29.499 -6.582 1.00 90.88 316 LYS A O 1
ATOM 2559 N N . THR A 1 317 ? -19.610 29.925 -8.517 1.00 92.38 317 THR A N 1
ATOM 2560 C CA . THR A 1 317 ? -20.310 31.127 -8.028 1.00 92.38 317 THR A CA 1
ATOM 2561 C C . THR A 1 317 ? -21.257 30.787 -6.883 1.00 92.38 317 THR A C 1
ATOM 2563 O O . THR A 1 317 ? -21.195 31.439 -5.852 1.00 92.38 317 THR A O 1
ATOM 2566 N N . LYS A 1 318 ? -22.045 29.708 -6.993 1.00 93.69 318 LYS A N 1
ATOM 2567 C CA . LYS A 1 318 ? -22.942 29.258 -5.912 1.00 93.69 318 LYS A CA 1
ATOM 2568 C C . LYS A 1 318 ? -22.198 28.865 -4.636 1.00 93.69 318 LYS A C 1
ATOM 2570 O O . LYS A 1 318 ? -22.694 29.093 -3.537 1.00 93.69 318 LYS A O 1
ATOM 2575 N N . LEU A 1 319 ? -21.039 28.217 -4.760 1.00 90.44 319 LEU A N 1
ATOM 2576 C CA . LEU A 1 319 ? -20.213 27.866 -3.599 1.00 90.44 319 LEU A CA 1
ATOM 2577 C C . LEU A 1 319 ? -19.637 29.116 -2.929 1.00 90.44 319 LEU A C 1
ATOM 2579 O O . LEU A 1 319 ? -19.655 29.204 -1.704 1.00 90.44 319 LEU A O 1
ATOM 2583 N N . TRP A 1 320 ? -19.192 30.083 -3.731 1.00 92.75 320 TRP A N 1
ATOM 2584 C CA . TRP A 1 320 ? -18.712 31.377 -3.258 1.00 92.75 320 TRP A CA 1
ATOM 2585 C C . TRP A 1 320 ? -19.822 32.187 -2.566 1.00 92.75 320 TRP A C 1
ATOM 2587 O O . TRP A 1 320 ? -19.635 32.633 -1.441 1.00 92.75 320 TRP A O 1
ATOM 2597 N N . GLU A 1 321 ? -21.017 32.274 -3.156 1.00 92.69 321 GLU A N 1
ATOM 2598 C CA . GLU A 1 321 ? -22.190 32.931 -2.554 1.00 92.69 321 GLU A CA 1
ATOM 2599 C C . GLU A 1 321 ? -22.578 32.300 -1.209 1.00 92.69 321 GLU A C 1
ATOM 2601 O O . GLU A 1 321 ? -22.833 33.011 -0.239 1.00 92.69 321 GLU A O 1
ATOM 2606 N N . LYS A 1 322 ? -22.565 30.962 -1.114 1.00 92.38 322 LYS A N 1
ATOM 2607 C CA . LYS A 1 322 ? -22.806 30.245 0.150 1.00 92.38 322 LYS A CA 1
ATOM 2608 C C . LYS A 1 322 ? -21.749 30.551 1.206 1.00 92.38 322 LYS A C 1
ATOM 2610 O O . LYS A 1 322 ? -22.085 30.617 2.384 1.00 92.38 322 LYS A O 1
ATOM 2615 N N . GLN A 1 323 ? -20.488 30.693 0.803 1.00 88.69 323 GLN A N 1
ATOM 2616 C CA . GLN A 1 323 ? -19.420 31.089 1.713 1.00 88.69 323 GLN A CA 1
ATOM 2617 C C . GLN A 1 323 ? -19.636 32.523 2.211 1.00 88.69 323 GLN A C 1
ATOM 2619 O O . GLN A 1 323 ? -19.639 32.734 3.420 1.00 88.69 323 GLN A O 1
ATOM 2624 N N . CYS A 1 324 ? -19.899 33.476 1.314 1.00 88.75 324 CYS A N 1
ATOM 2625 C CA . CYS A 1 324 ? -20.171 34.864 1.690 1.00 88.75 324 CYS A CA 1
ATOM 2626 C C . CYS A 1 324 ? -21.396 34.994 2.610 1.00 88.75 324 CYS A C 1
ATOM 2628 O O . CYS A 1 324 ? -21.360 35.769 3.560 1.00 88.75 324 CYS A O 1
ATOM 2630 N N . ALA A 1 325 ? -22.458 34.216 2.373 1.00 92.38 325 ALA A N 1
ATOM 2631 C CA . ALA A 1 325 ? -23.644 34.208 3.229 1.00 92.38 325 ALA A CA 1
ATOM 2632 C C . ALA A 1 325 ? -23.339 33.705 4.651 1.00 92.38 325 ALA A C 1
ATOM 2634 O O . ALA A 1 325 ? -23.789 34.310 5.621 1.00 92.38 325 ALA A O 1
ATOM 2635 N N . LYS A 1 326 ? -22.538 32.638 4.785 1.00 89.12 326 LYS A N 1
ATOM 2636 C CA . LYS A 1 326 ? -22.100 32.131 6.096 1.00 89.12 326 LYS A CA 1
ATOM 2637 C C . LYS A 1 326 ? -21.217 33.133 6.831 1.00 89.12 326 LYS A C 1
ATOM 2639 O O . LYS A 1 326 ? -21.443 33.381 8.008 1.00 89.12 326 LYS A O 1
ATOM 2644 N N . GLU A 1 327 ? -20.255 33.734 6.132 1.00 87.50 327 GLU A N 1
ATOM 2645 C CA . GLU A 1 327 ? -19.375 34.756 6.709 1.00 87.50 327 GLU A CA 1
ATOM 2646 C C . GLU A 1 327 ? -20.175 35.989 7.177 1.00 87.50 327 GLU A C 1
ATOM 2648 O O . GLU A 1 327 ? -19.880 36.545 8.233 1.00 87.50 327 GLU A O 1
ATOM 2653 N N . ALA A 1 328 ? -21.227 36.385 6.449 1.00 90.44 328 ALA A N 1
ATOM 2654 C CA . ALA A 1 328 ? -22.122 37.470 6.855 1.00 90.44 328 ALA A CA 1
ATOM 2655 C C . ALA A 1 328 ? -22.975 37.115 8.090 1.00 90.44 328 ALA A C 1
ATOM 2657 O O . ALA A 1 328 ? -23.119 37.943 8.988 1.00 90.44 328 ALA A O 1
ATOM 2658 N N . GLU A 1 329 ? -23.512 35.892 8.166 1.00 91.50 329 GLU A N 1
ATOM 2659 C CA . GLU A 1 329 ? -24.277 35.417 9.328 1.00 91.50 329 GLU A CA 1
ATOM 2660 C C . GLU A 1 329 ? -23.392 35.313 10.584 1.00 91.50 329 GLU A C 1
ATOM 2662 O O . GLU A 1 329 ? -23.789 35.739 11.669 1.00 91.50 329 GLU A O 1
ATOM 2667 N N . GLU A 1 330 ? -22.170 34.794 10.444 1.00 87.69 330 GLU A N 1
ATOM 2668 C CA . GLU A 1 330 ? -21.179 34.734 11.525 1.00 87.69 330 GLU A CA 1
ATOM 2669 C C . GLU A 1 330 ? -20.768 36.137 11.993 1.00 87.69 330 GLU A C 1
ATOM 2671 O O . GLU A 1 330 ? -20.693 36.381 13.198 1.00 87.69 330 GLU A O 1
ATOM 2676 N N . ALA A 1 331 ? -20.580 37.085 11.068 1.00 87.06 331 ALA A N 1
ATOM 2677 C CA . ALA A 1 331 ? -20.296 38.477 11.408 1.00 87.06 331 ALA A CA 1
ATOM 2678 C C . ALA A 1 331 ? -21.461 39.142 12.166 1.00 87.06 331 ALA A C 1
ATOM 2680 O O . ALA A 1 331 ? -21.225 39.833 13.156 1.00 87.06 331 ALA A O 1
ATOM 2681 N N . GLN A 1 332 ? -22.715 38.903 11.762 1.00 86.62 332 GLN A N 1
ATOM 2682 C CA . GLN A 1 332 ? -23.896 39.404 12.479 1.00 86.62 332 GLN A CA 1
ATOM 2683 C C . GLN A 1 332 ? -24.021 38.801 13.883 1.00 86.62 332 GLN A C 1
ATOM 2685 O O . GLN A 1 332 ? -24.284 39.527 14.843 1.00 86.62 332 GLN A O 1
ATOM 2690 N N . LYS A 1 333 ? -23.785 37.491 14.031 1.00 88.50 333 LYS A N 1
ATOM 2691 C CA . LYS A 1 333 ? -23.765 36.830 15.345 1.00 88.50 333 LYS A CA 1
ATOM 2692 C C . LYS A 1 333 ? -22.680 37.421 16.2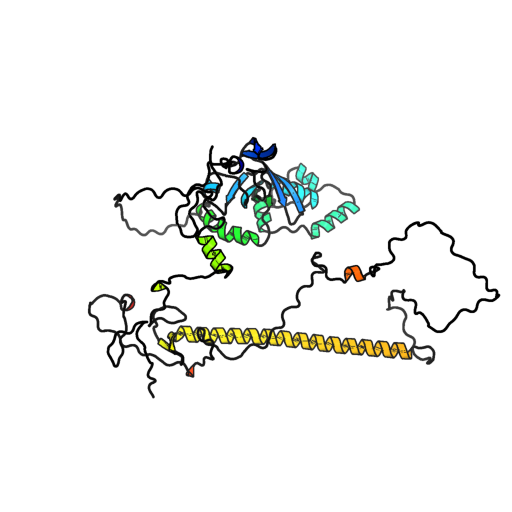38 1.00 88.50 333 LYS A C 1
ATOM 2694 O O . LYS A 1 333 ? -22.994 37.813 17.359 1.00 88.50 333 LYS A O 1
ATOM 2699 N N . ALA A 1 334 ? -21.463 37.590 15.722 1.00 86.88 334 ALA A N 1
ATOM 2700 C CA . ALA A 1 334 ? -20.355 38.196 16.456 1.00 86.88 334 ALA A CA 1
ATOM 2701 C C . ALA A 1 334 ? -20.656 39.641 16.891 1.00 86.88 334 ALA A C 1
ATOM 2703 O O . ALA A 1 334 ? -20.363 40.010 18.029 1.00 86.88 334 ALA A O 1
ATOM 2704 N N . LEU A 1 335 ? -21.294 40.447 16.031 1.00 87.50 335 LEU A N 1
ATOM 2705 C CA . LEU A 1 335 ? -21.763 41.787 16.398 1.00 87.50 335 LEU A CA 1
ATOM 2706 C C . LEU A 1 335 ? -22.800 41.719 17.528 1.00 87.50 335 LEU A C 1
ATOM 2708 O O . LEU A 1 335 ? -22.602 42.365 18.555 1.00 87.50 335 LEU A O 1
ATOM 2712 N N . SER A 1 336 ? -23.825 40.869 17.411 1.00 83.50 336 SER A N 1
ATOM 2713 C CA . SER A 1 336 ? -24.860 40.717 18.447 1.00 83.50 336 SER A CA 1
ATOM 2714 C C . SER A 1 336 ? -24.305 40.213 19.790 1.00 83.50 336 SER A C 1
ATOM 2716 O O . SER A 1 336 ? -24.744 40.634 20.860 1.00 83.50 336 SER A O 1
ATOM 2718 N N . GLU A 1 337 ? -23.306 39.330 19.762 1.00 82.12 337 GLU A N 1
ATOM 2719 C CA . GLU A 1 337 ? -22.604 38.847 20.951 1.00 82.12 337 GLU A CA 1
ATOM 2720 C C . GLU A 1 337 ? -21.741 39.947 21.572 1.00 82.12 337 GLU A C 1
ATOM 2722 O O . GLU A 1 337 ? -21.724 40.099 22.795 1.00 82.12 337 GLU A O 1
ATOM 2727 N N . SER A 1 338 ? -21.074 40.759 20.745 1.00 79.06 338 SER A N 1
ATOM 2728 C CA . SER A 1 338 ? -20.300 41.913 21.207 1.00 79.06 338 SER A CA 1
ATOM 2729 C C . SER A 1 338 ? -21.188 42.985 21.853 1.00 79.06 338 SER A C 1
ATOM 2731 O O . SER A 1 338 ? -20.826 43.529 22.898 1.00 79.06 338 SER A O 1
ATOM 2733 N N . GLU A 1 339 ? -22.383 43.226 21.305 1.00 83.06 339 GLU A N 1
ATOM 2734 C CA . GLU A 1 339 ? -23.390 44.131 21.865 1.00 83.06 339 GLU A CA 1
ATOM 2735 C C . GLU A 1 339 ? -23.937 43.606 23.194 1.00 83.06 339 GLU A C 1
ATOM 2737 O O . GLU A 1 339 ? -23.972 44.348 24.176 1.00 83.06 339 GLU A O 1
ATOM 2742 N N . LYS A 1 340 ? -24.268 42.310 23.283 1.00 82.12 340 LYS A N 1
ATOM 2743 C CA . LYS A 1 340 ? -24.671 41.661 24.545 1.00 82.12 340 LYS A CA 1
ATOM 2744 C C . LYS A 1 340 ? -23.576 41.744 25.606 1.00 82.12 340 LYS A C 1
ATOM 2746 O O . LYS A 1 340 ? -23.863 42.040 26.765 1.00 82.12 340 LYS A O 1
ATOM 2751 N N . LEU A 1 341 ? -22.317 41.515 25.229 1.00 81.69 341 LEU A N 1
ATOM 2752 C CA . LEU A 1 341 ? -21.170 41.668 26.128 1.00 81.69 341 LEU A CA 1
ATOM 2753 C C . LEU A 1 341 ? -20.996 43.120 26.582 1.00 81.69 341 LEU A C 1
ATOM 2755 O O . LEU A 1 341 ? -20.679 43.353 27.748 1.00 81.69 341 LEU A O 1
ATOM 2759 N N . ARG A 1 342 ? -21.216 44.096 25.694 1.00 82.69 342 ARG A N 1
ATOM 2760 C CA . ARG A 1 342 ? -21.167 45.526 26.021 1.00 82.69 342 ARG A CA 1
ATOM 2761 C C . ARG A 1 342 ? -22.285 45.920 26.988 1.00 82.69 342 ARG A C 1
ATOM 2763 O O . ARG A 1 342 ? -21.988 46.566 27.986 1.00 82.69 342 ARG A O 1
ATOM 2770 N N . LEU A 1 343 ? -23.520 45.477 26.748 1.00 80.19 343 LEU A N 1
ATOM 2771 C CA . LEU A 1 343 ? -24.660 45.691 27.647 1.00 80.19 343 LEU A CA 1
ATOM 2772 C C . LEU A 1 343 ? -24.438 45.031 29.011 1.00 80.19 343 LEU A C 1
ATOM 2774 O O . LEU A 1 343 ? -24.670 45.659 30.037 1.00 80.19 343 LEU A O 1
ATOM 2778 N N . LYS A 1 344 ? -23.910 43.800 29.048 1.00 80.25 344 LYS A N 1
ATOM 2779 C CA . LYS A 1 344 ? -23.580 43.112 30.306 1.00 80.25 344 LYS A CA 1
ATOM 2780 C C . LYS A 1 344 ? -22.486 43.841 31.092 1.00 80.25 344 LYS A C 1
ATOM 2782 O O . LYS A 1 344 ? -22.575 43.935 32.312 1.00 80.25 344 LYS A O 1
ATOM 2787 N N . LYS A 1 345 ? -21.467 44.374 30.406 1.00 79.62 345 LYS A N 1
ATOM 2788 C CA . LYS A 1 345 ? -20.430 45.218 31.026 1.00 79.62 345 LYS A CA 1
ATOM 2789 C C . LYS A 1 345 ? -21.006 46.531 31.559 1.00 79.62 345 LYS A C 1
ATOM 2791 O O . LYS A 1 345 ? -20.646 46.920 32.662 1.00 79.62 345 LYS A O 1
ATOM 2796 N N . PHE A 1 346 ? -21.899 47.172 30.807 1.00 80.25 346 PHE A N 1
ATOM 2797 C CA . PHE A 1 346 ? -22.577 48.399 31.225 1.00 80.25 346 PHE A CA 1
ATOM 2798 C C . PHE A 1 346 ? -23.461 48.162 32.462 1.00 80.25 346 PHE A C 1
ATOM 2800 O O . PHE A 1 346 ? -23.290 48.839 33.468 1.00 80.25 346 PHE A O 1
ATOM 2807 N N . ALA A 1 347 ? -24.296 47.119 32.452 1.00 77.06 347 ALA A N 1
ATOM 2808 C CA . ALA A 1 347 ? -25.133 46.744 33.594 1.00 77.06 347 ALA A CA 1
ATOM 2809 C C . ALA A 1 347 ? -24.311 46.387 34.848 1.00 77.06 347 ALA A C 1
ATOM 2811 O O . ALA A 1 347 ? -24.680 46.752 35.958 1.00 77.06 347 ALA A O 1
ATOM 2812 N N . ALA A 1 348 ? -23.167 45.712 34.689 1.00 71.94 348 ALA A N 1
ATOM 2813 C CA . ALA A 1 348 ? -22.260 45.430 35.805 1.00 71.94 348 ALA A CA 1
ATOM 2814 C C . ALA A 1 348 ? -21.602 46.699 36.379 1.00 71.94 348 ALA A C 1
ATOM 2816 O O . ALA A 1 348 ? -21.264 46.731 37.560 1.00 71.94 348 ALA A O 1
ATOM 2817 N N . GLN A 1 349 ? -21.415 47.733 35.555 1.00 68.38 349 GLN A N 1
ATOM 2818 C CA . GLN A 1 349 ? -20.869 49.020 35.977 1.00 68.38 349 GLN A CA 1
ATOM 2819 C C . GLN A 1 349 ? -21.917 49.860 36.726 1.00 68.38 349 GLN A C 1
ATOM 2821 O O . GLN A 1 349 ? -21.584 50.474 37.740 1.00 68.38 349 GLN A O 1
ATOM 2826 N N . GLU A 1 350 ? -23.182 49.823 36.296 1.00 67.25 350 GLU A N 1
ATOM 2827 C CA . GLU A 1 350 ? -24.309 50.426 37.027 1.00 67.25 350 GLU A CA 1
ATOM 2828 C C . GLU A 1 350 ? -24.657 49.678 38.327 1.00 67.25 350 GLU A C 1
ATOM 2830 O O . GLU A 1 350 ? -25.128 50.293 39.276 1.00 67.25 350 GLU A O 1
ATOM 2835 N N . ALA A 1 351 ? -24.351 48.378 38.425 1.00 59.84 351 ALA A N 1
ATOM 2836 C CA . ALA A 1 351 ? -24.530 47.564 39.635 1.00 59.84 351 ALA A CA 1
ATOM 2837 C C . ALA A 1 351 ? -23.465 47.800 40.733 1.00 59.84 351 ALA A C 1
ATOM 2839 O O . ALA A 1 351 ? -23.326 46.999 41.661 1.00 59.84 351 ALA A O 1
ATOM 2840 N N . THR A 1 352 ? -22.688 48.882 40.640 1.00 57.38 352 THR A N 1
ATOM 2841 C CA . THR A 1 352 ? -21.790 49.311 41.720 1.00 57.38 352 THR A CA 1
ATOM 2842 C C . THR A 1 352 ? -22.589 49.951 42.874 1.00 57.38 352 THR A C 1
ATOM 2844 O O . THR A 1 352 ? -23.687 50.457 42.652 1.00 57.38 352 THR A O 1
ATOM 2847 N N . PRO A 1 353 ? -22.091 49.942 44.130 1.00 54.72 353 PRO A N 1
ATOM 2848 C CA . PRO A 1 353 ? -22.907 50.146 45.344 1.00 54.72 353 PRO A CA 1
ATOM 2849 C C . PRO A 1 353 ? -23.540 51.538 45.558 1.00 54.72 353 PRO A C 1
ATOM 2851 O O . PRO A 1 353 ? -24.045 51.802 46.645 1.00 54.72 353 PRO A O 1
ATOM 2854 N N . ALA A 1 354 ? -23.498 52.441 44.575 1.00 51.00 354 ALA A N 1
ATOM 2855 C CA . ALA A 1 354 ? -23.979 53.818 44.696 1.00 51.00 354 ALA A CA 1
ATOM 2856 C C . ALA A 1 354 ? -25.402 54.058 44.138 1.00 51.00 354 ALA A C 1
ATOM 2858 O O . ALA A 1 354 ? -25.940 55.143 44.344 1.00 51.00 354 ALA A O 1
ATOM 2859 N N . HIS A 1 355 ? -26.048 53.072 43.495 1.00 48.25 355 HIS A N 1
ATOM 2860 C CA . HIS A 1 355 ? -27.443 53.183 43.038 1.00 48.25 355 HIS A CA 1
ATOM 2861 C C . HIS A 1 355 ? -28.290 51.955 43.442 1.00 48.25 355 HIS A C 1
ATOM 2863 O O . HIS A 1 355 ? -28.091 50.861 42.913 1.00 48.25 355 HIS A O 1
ATOM 2869 N N . PRO A 1 356 ? -29.250 52.098 44.380 1.00 50.81 356 PRO A N 1
ATOM 2870 C CA . PRO A 1 356 ? -30.045 50.986 44.888 1.00 50.81 356 PRO A CA 1
ATOM 2871 C C . PRO A 1 356 ? -31.299 50.807 44.024 1.00 50.81 356 PRO A C 1
ATOM 2873 O O . PRO A 1 356 ? -32.279 51.523 44.203 1.00 50.81 356 PRO A O 1
ATOM 2876 N N . GLY A 1 357 ? -31.295 49.868 43.075 1.00 53.09 357 GLY A N 1
ATOM 2877 C CA . GLY A 1 357 ? -32.490 49.686 42.239 1.00 53.09 357 GLY A CA 1
ATOM 2878 C C . GLY A 1 357 ? -32.694 48.355 41.528 1.00 53.09 357 GLY A C 1
ATOM 2879 O O . GLY A 1 357 ? -33.823 48.083 41.134 1.00 53.09 357 GLY A O 1
ATOM 2880 N N . VAL A 1 358 ? -31.682 47.495 41.367 1.00 48.25 358 VAL A N 1
ATOM 2881 C CA . VAL A 1 358 ? -31.863 46.249 40.598 1.00 48.25 358 VAL A CA 1
ATOM 2882 C C . VAL A 1 358 ? -31.215 45.067 41.313 1.00 48.25 358 VAL A C 1
ATOM 2884 O O . VAL A 1 358 ? -29.998 45.004 41.469 1.00 48.25 358 VAL A O 1
ATOM 2887 N N . LYS A 1 359 ? -32.044 44.115 41.759 1.00 48.78 359 LYS A N 1
ATOM 2888 C CA . LYS A 1 359 ? -31.604 42.810 42.272 1.00 48.78 359 LYS A CA 1
ATOM 2889 C C . LYS A 1 359 ? -31.379 41.866 41.088 1.00 48.78 359 LYS A C 1
ATOM 2891 O O . LYS A 1 359 ? -32.271 41.711 40.261 1.00 48.78 359 LYS A O 1
ATOM 2896 N N . VAL A 1 360 ? -30.211 41.230 41.023 1.00 43.72 360 VAL A N 1
ATOM 2897 C CA . VAL A 1 360 ? -29.913 40.155 40.062 1.00 43.72 360 VAL A CA 1
ATOM 2898 C C . VAL A 1 360 ? -29.986 38.814 40.792 1.00 43.72 360 VAL A C 1
ATOM 2900 O O . VAL A 1 360 ? -29.348 38.644 41.831 1.00 43.72 360 VAL A O 1
ATOM 2903 N N . ASP A 1 361 ? -30.756 37.872 40.244 1.00 45.06 361 ASP A N 1
ATOM 2904 C CA . ASP A 1 361 ? -30.875 36.501 40.745 1.00 45.06 361 ASP A CA 1
ATOM 2905 C C . ASP A 1 361 ? -29.536 35.749 40.664 1.00 45.06 361 ASP A C 1
ATOM 2907 O O . ASP A 1 361 ? -28.902 35.647 39.611 1.00 45.06 361 ASP A O 1
ATOM 2911 N N . VAL A 1 362 ? -29.118 35.182 41.796 1.00 42.47 362 VAL A N 1
ATOM 2912 C CA . VAL A 1 362 ? -27.759 34.665 42.048 1.00 42.47 362 VAL A CA 1
ATOM 2913 C C . VAL A 1 362 ? -27.529 33.241 41.495 1.00 42.47 362 VAL A C 1
ATOM 2915 O O . VAL A 1 362 ? -26.486 32.643 41.724 1.00 42.47 362 VAL A O 1
ATOM 2918 N N . ASN A 1 363 ? -28.450 32.677 40.709 1.00 44.84 363 ASN A N 1
ATOM 2919 C CA . ASN A 1 363 ? -28.415 31.247 40.353 1.00 44.84 363 ASN A CA 1
ATOM 2920 C C . ASN A 1 363 ? -27.891 30.895 38.946 1.00 44.84 363 ASN A C 1
ATOM 2922 O O . ASN A 1 363 ? -28.138 29.785 38.484 1.00 44.84 363 ASN A O 1
ATOM 2926 N N . SER A 1 364 ? -27.171 31.768 38.231 1.00 41.00 364 SER A N 1
ATOM 2927 C CA . SER A 1 364 ? -26.729 31.427 36.857 1.00 41.00 364 SER A CA 1
ATOM 2928 C C . SER A 1 364 ? -25.286 31.761 36.479 1.00 41.00 364 SER A C 1
ATOM 2930 O O . SER A 1 364 ? -24.960 31.806 35.292 1.00 41.00 364 SER A O 1
ATOM 2932 N N . VAL A 1 365 ? -24.383 31.960 37.442 1.00 33.28 365 VAL A N 1
ATOM 2933 C CA . VAL A 1 365 ? -22.994 32.299 37.111 1.00 33.28 365 VAL A CA 1
ATOM 2934 C C . VAL A 1 365 ? -22.001 31.530 37.988 1.00 33.28 365 VAL A C 1
ATOM 2936 O O . VAL A 1 365 ? -21.677 31.946 39.096 1.00 33.28 365 VAL A O 1
ATOM 2939 N N . GLU A 1 366 ? -21.475 30.424 37.456 1.00 34.69 366 GLU A N 1
ATOM 2940 C CA . GLU A 1 366 ? -20.209 29.841 37.912 1.00 34.69 366 GLU A CA 1
ATOM 2941 C C . GLU A 1 366 ? -19.072 30.808 37.529 1.00 34.69 366 GLU A C 1
ATOM 2943 O O . GLU A 1 366 ? -18.751 30.977 36.351 1.00 34.69 366 GLU A O 1
ATOM 2948 N N . ILE A 1 367 ? -18.496 31.499 38.518 1.00 36.06 367 ILE A N 1
ATOM 2949 C CA . ILE A 1 367 ? -17.254 32.269 38.367 1.00 36.06 367 ILE A CA 1
ATOM 2950 C C . ILE A 1 367 ? -16.137 31.509 39.074 1.00 36.06 367 ILE A C 1
ATOM 2952 O O . ILE A 1 367 ? -16.123 31.399 40.299 1.00 36.06 367 ILE A O 1
ATOM 2956 N N . ASP A 1 368 ? -15.178 31.042 38.275 1.00 31.98 368 ASP A N 1
ATOM 2957 C CA . ASP A 1 368 ? -13.856 30.608 38.717 1.00 31.98 368 ASP A CA 1
ATOM 2958 C C . ASP A 1 368 ? -13.156 31.766 39.450 1.00 31.98 368 ASP A C 1
ATOM 2960 O O . ASP A 1 368 ? -12.683 32.742 38.856 1.00 31.98 368 ASP A O 1
ATOM 2964 N N . SER A 1 369 ? -13.106 31.668 40.773 1.00 35.62 369 SER A N 1
ATOM 2965 C CA . SER A 1 369 ? -12.362 32.570 41.639 1.00 35.62 369 SER A CA 1
ATOM 2966 C C . SER A 1 369 ? -10.872 32.243 41.576 1.00 35.62 369 SER A C 1
ATOM 2968 O O . SER A 1 369 ? -10.478 31.201 42.081 1.00 35.62 369 SER A O 1
ATOM 2970 N N . GLU A 1 370 ? -10.056 33.131 40.995 1.00 38.84 370 GLU A N 1
ATOM 2971 C CA . GLU A 1 370 ? -8.678 33.432 41.438 1.00 38.84 370 GLU A CA 1
ATOM 2972 C C . GLU A 1 370 ? 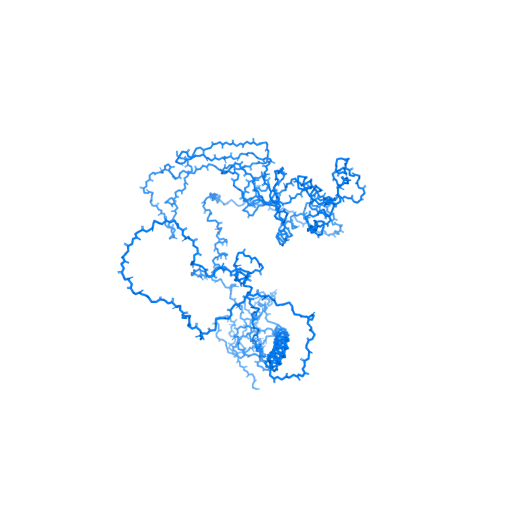-7.990 34.443 40.500 1.00 38.84 370 GLU A C 1
ATOM 2974 O O . GLU A 1 370 ? -7.200 34.099 39.622 1.00 38.84 370 GLU A O 1
ATOM 2979 N N . LYS A 1 371 ? -8.242 35.739 40.719 1.00 33.41 371 LYS A N 1
ATOM 2980 C CA . LYS A 1 371 ? -7.266 36.805 40.434 1.00 33.41 371 LYS A CA 1
ATOM 2981 C C . LYS A 1 371 ? -7.376 37.876 41.512 1.00 33.41 371 LYS A C 1
ATOM 2983 O O . LYS A 1 371 ? -8.326 38.651 41.531 1.00 33.41 371 LYS A O 1
ATOM 2988 N N . LYS A 1 372 ? -6.389 37.919 42.412 1.00 29.66 372 LYS A N 1
ATOM 2989 C CA . LYS A 1 372 ? -6.180 39.053 43.320 1.00 29.66 372 LYS A CA 1
ATOM 2990 C C . LYS A 1 372 ? -5.814 40.283 42.485 1.00 29.66 372 LYS A C 1
ATOM 2992 O O . LYS A 1 372 ? -4.837 40.262 41.741 1.00 29.66 372 LYS A O 1
ATOM 2997 N N . ILE A 1 373 ? -6.608 41.337 42.618 1.00 30.91 373 ILE A N 1
ATOM 2998 C CA . ILE A 1 373 ? -6.310 42.675 42.107 1.00 30.91 373 ILE A CA 1
ATOM 2999 C C . ILE A 1 373 ? -5.328 43.315 43.095 1.00 30.91 373 ILE A C 1
ATOM 3001 O O . ILE A 1 373 ? -5.630 43.427 44.281 1.00 30.91 373 ILE A O 1
ATOM 3005 N N . TYR A 1 374 ? -4.143 43.704 42.625 1.00 33.56 374 TYR A N 1
ATOM 3006 C CA . TYR A 1 374 ? -3.215 44.518 43.409 1.00 33.56 374 TYR A CA 1
ATOM 3007 C C . TYR A 1 374 ? -3.679 45.976 43.337 1.00 33.56 374 TYR A C 1
ATOM 3009 O O . TYR A 1 374 ? -3.800 46.531 42.247 1.00 33.56 374 TYR A O 1
ATOM 3017 N N . ASN A 1 375 ? -3.974 46.579 44.489 1.00 39.09 375 ASN A N 1
ATOM 3018 C CA . ASN A 1 375 ? -4.376 47.980 44.600 1.00 39.09 375 ASN A CA 1
ATOM 3019 C C . ASN A 1 375 ? -3.109 48.818 44.891 1.00 39.09 375 ASN A C 1
ATOM 3021 O O . ASN A 1 375 ? -2.498 48.612 45.941 1.00 39.09 375 ASN A O 1
ATOM 3025 N N . PRO A 1 376 ? -2.656 49.719 43.999 1.00 40.00 376 PRO A N 1
ATOM 3026 C CA . PRO A 1 376 ? -1.296 50.273 44.031 1.00 40.00 376 PRO A CA 1
ATOM 3027 C C . PRO A 1 376 ? -1.077 51.422 45.037 1.00 40.00 376 PRO A C 1
ATOM 3029 O O . PRO A 1 376 ? -0.114 52.171 44.910 1.00 40.00 376 PRO A O 1
ATOM 3032 N N . LEU A 1 377 ? -1.938 51.582 46.047 1.00 39.56 377 LEU A N 1
ATOM 3033 C CA . LEU A 1 377 ? -1.900 52.722 46.975 1.00 39.56 377 LEU A CA 1
ATOM 3034 C C . LEU A 1 377 ? -2.124 52.317 48.438 1.00 39.56 377 LEU A C 1
ATOM 3036 O O . LEU A 1 377 ? -3.000 52.860 49.101 1.00 39.56 377 LEU A O 1
ATOM 3040 N N . LYS A 1 378 ? -1.328 51.385 48.975 1.00 37.22 378 LYS A N 1
ATOM 3041 C CA . LYS A 1 378 ? -1.107 51.282 50.431 1.00 37.22 378 LYS A CA 1
ATOM 3042 C C . LYS A 1 378 ? 0.337 50.875 50.719 1.00 37.22 378 LYS A C 1
ATOM 3044 O O . LYS A 1 378 ? 0.734 49.737 50.501 1.00 37.22 378 LYS A O 1
ATOM 3049 N N . ARG A 1 379 ? 1.120 51.844 51.193 1.00 33.44 379 ARG A N 1
ATOM 3050 C CA . ARG A 1 379 ? 2.465 51.669 51.752 1.00 33.44 379 ARG A CA 1
ATOM 3051 C C . ARG A 1 379 ? 2.291 51.197 53.211 1.00 33.44 379 ARG A C 1
ATOM 3053 O O . ARG A 1 379 ? 1.543 51.862 53.927 1.00 33.44 379 ARG A O 1
ATOM 3060 N N . PRO A 1 380 ? 2.891 50.083 53.667 1.00 36.09 380 PRO A N 1
ATOM 3061 C CA . PRO A 1 380 ? 2.791 49.687 55.065 1.00 36.09 380 PRO A CA 1
ATOM 3062 C C . PRO A 1 380 ? 3.816 50.464 55.896 1.00 36.09 380 PRO A C 1
ATOM 3064 O O . PRO A 1 380 ? 5.004 50.466 55.586 1.00 36.09 380 PRO A O 1
ATOM 3067 N N . LEU A 1 381 ? 3.329 51.144 56.931 1.00 28.75 381 LEU A N 1
ATOM 3068 C CA . LEU A 1 381 ? 4.128 51.748 57.990 1.00 28.75 381 LEU A CA 1
ATOM 3069 C C . LEU A 1 381 ? 4.298 50.681 59.082 1.00 28.75 381 LEU A C 1
ATOM 3071 O O . LEU A 1 381 ? 3.294 50.191 59.599 1.00 28.75 381 LEU A O 1
ATOM 3075 N N . THR A 1 382 ? 5.530 50.309 59.421 1.00 32.94 382 THR A N 1
ATOM 3076 C CA . THR A 1 382 ? 5.833 49.539 60.636 1.00 32.94 382 THR A CA 1
ATOM 3077 C C . THR A 1 382 ? 6.454 50.465 61.668 1.00 32.94 382 THR A C 1
ATOM 3079 O O . THR A 1 382 ? 7.322 51.278 61.350 1.00 32.94 382 THR A O 1
ATOM 3082 N N . SER A 1 383 ? 5.947 50.357 62.890 1.00 32.81 383 SER A N 1
ATOM 3083 C CA . SER A 1 383 ? 6.433 51.017 64.090 1.00 32.81 383 SER A CA 1
ATOM 3084 C C . SER A 1 383 ? 7.792 50.465 64.508 1.00 32.81 383 SER A C 1
ATOM 3086 O O . SER A 1 383 ? 8.046 49.275 64.352 1.00 32.81 383 SER A O 1
ATOM 3088 N N . GLU A 1 384 ? 8.573 51.350 65.123 1.00 32.59 384 GLU A N 1
ATOM 3089 C CA . GLU A 1 384 ? 9.848 51.109 65.809 1.00 32.59 384 GLU A CA 1
ATOM 3090 C C . GLU A 1 384 ? 11.078 51.174 64.900 1.00 32.59 384 GLU A C 1
ATOM 3092 O O . GLU A 1 384 ? 11.391 50.299 64.097 1.00 32.59 384 GLU A O 1
ATOM 3097 N N . GLY A 1 385 ? 11.752 52.320 65.012 1.00 33.66 385 GLY A N 1
ATOM 3098 C CA . GLY A 1 385 ? 12.974 52.627 64.302 1.00 33.66 385 GLY A CA 1
ATOM 3099 C C . GLY A 1 385 ? 14.188 51.987 64.954 1.00 33.66 385 GLY A C 1
ATOM 3100 O O . GLY A 1 385 ? 14.318 51.959 66.172 1.00 33.66 385 GLY A O 1
ATOM 3101 N N . THR A 1 386 ? 15.111 51.537 64.115 1.00 29.02 386 THR A N 1
ATOM 3102 C CA . THR A 1 386 ? 16.558 51.740 64.256 1.00 29.02 386 THR A CA 1
ATOM 3103 C C . THR A 1 386 ? 17.238 51.189 63.007 1.00 29.02 386 THR A C 1
ATOM 3105 O O . THR A 1 386 ? 16.876 50.136 62.487 1.00 29.02 386 THR A O 1
ATOM 3108 N N . VAL A 1 387 ? 18.200 51.949 62.490 1.00 31.66 387 VAL A N 1
ATOM 3109 C CA . VAL A 1 387 ? 19.073 51.558 61.381 1.00 31.66 387 VAL A CA 1
ATOM 3110 C C . VAL A 1 387 ? 20.252 50.793 61.971 1.00 31.66 387 VAL A C 1
ATOM 3112 O O . VAL A 1 387 ? 20.970 51.345 62.800 1.00 31.66 387 VAL A O 1
ATOM 3115 N N . VAL A 1 388 ? 20.472 49.556 61.522 1.00 30.41 388 VAL A N 1
ATOM 3116 C CA . VAL A 1 388 ? 21.759 48.863 61.661 1.00 30.41 388 VAL A CA 1
ATOM 3117 C C . VAL A 1 388 ? 22.065 48.155 60.340 1.00 30.41 388 VAL A C 1
ATOM 3119 O O . VAL A 1 388 ? 21.398 47.194 59.967 1.00 30.41 388 VAL A O 1
ATOM 3122 N N . GLU A 1 389 ? 23.076 48.646 59.626 1.00 38.94 389 GLU A N 1
ATOM 3123 C CA . GLU A 1 389 ? 23.794 47.891 58.596 1.00 38.94 389 GLU A CA 1
ATOM 3124 C C . GLU A 1 389 ? 24.844 47.012 59.281 1.00 38.94 389 GLU A C 1
ATOM 3126 O O . GLU A 1 389 ? 25.680 47.586 59.967 1.00 38.94 389 GLU A O 1
ATOM 3131 N N . GLN A 1 390 ? 24.840 45.684 59.068 1.00 33.44 390 GLN A N 1
ATOM 3132 C CA . GLN A 1 390 ? 26.024 44.790 59.011 1.00 33.44 390 GLN A CA 1
ATOM 3133 C C . GLN A 1 390 ? 25.655 43.477 58.244 1.00 33.44 390 GLN A C 1
ATOM 3135 O O . GLN A 1 390 ? 24.500 43.329 57.847 1.00 33.44 390 GLN A O 1
ATOM 3140 N N . PRO A 1 391 ? 26.593 42.560 57.908 1.00 34.03 391 PRO A N 1
ATOM 3141 C CA . PRO A 1 391 ? 27.043 42.313 56.541 1.00 34.03 391 PRO A CA 1
ATOM 3142 C C . PRO A 1 391 ? 26.656 40.902 56.050 1.00 34.03 391 PRO A C 1
ATOM 3144 O O . PRO A 1 391 ? 26.082 40.092 56.770 1.00 34.03 391 PRO A O 1
ATOM 3147 N N . ALA A 1 392 ? 26.982 40.594 54.794 1.00 38.06 392 ALA A N 1
ATOM 3148 C CA . ALA A 1 392 ? 26.692 39.310 54.164 1.00 38.06 392 ALA A CA 1
ATOM 3149 C C . ALA A 1 392 ? 27.259 38.101 54.940 1.00 38.06 392 ALA A C 1
ATOM 3151 O O . ALA A 1 392 ? 28.473 37.899 54.980 1.00 38.06 392 ALA A O 1
ATOM 3152 N N . GLU A 1 393 ? 26.374 37.232 55.438 1.00 30.38 393 GLU A N 1
ATOM 3153 C CA . GLU A 1 393 ? 26.715 35.878 55.875 1.00 30.38 393 GLU A CA 1
ATOM 3154 C C . GLU A 1 393 ? 26.097 34.823 54.946 1.00 30.38 393 GLU A C 1
ATOM 3156 O O . GLU A 1 393 ? 24.920 34.850 54.585 1.00 30.38 393 GLU A O 1
ATOM 3161 N N . LYS A 1 394 ? 26.949 33.889 54.516 1.00 37.72 394 LYS A N 1
ATOM 3162 C CA . LYS A 1 394 ? 26.634 32.785 53.608 1.00 37.72 394 LYS A CA 1
ATOM 3163 C C . LYS A 1 394 ? 25.635 31.823 54.257 1.00 37.72 394 LYS A C 1
ATOM 3165 O O . LYS A 1 394 ? 26.003 31.104 55.182 1.00 37.72 394 LYS A O 1
ATOM 3170 N N . VAL A 1 395 ? 24.446 31.675 53.670 1.00 31.36 395 VAL A N 1
ATOM 3171 C CA . VAL A 1 395 ? 23.588 30.503 53.905 1.00 31.36 395 VAL A CA 1
ATOM 3172 C C . VAL A 1 395 ? 23.539 29.640 52.647 1.00 31.36 395 VAL A C 1
ATOM 3174 O O . VAL A 1 395 ? 23.321 30.102 51.529 1.00 31.36 395 VAL A O 1
ATOM 3177 N N . LYS A 1 396 ? 23.853 28.365 52.874 1.00 27.48 396 LYS A N 1
ATOM 3178 C CA . LYS A 1 396 ? 24.070 27.283 51.916 1.00 27.48 396 LYS A CA 1
ATOM 3179 C C . LYS A 1 396 ? 22.860 27.048 51.007 1.00 27.48 396 LYS A C 1
ATOM 3181 O O . LYS A 1 396 ? 21.716 27.079 51.448 1.00 27.48 396 LYS A O 1
ATOM 3186 N N . ALA A 1 397 ? 23.154 26.726 49.749 1.00 33.28 397 ALA A N 1
ATOM 3187 C CA . ALA A 1 397 ? 22.185 26.315 48.747 1.00 33.28 397 ALA A CA 1
ATOM 3188 C C . ALA A 1 397 ? 21.495 24.993 49.129 1.00 33.28 397 ALA A C 1
ATOM 3190 O O . ALA A 1 397 ? 22.130 23.940 49.149 1.00 33.28 397 ALA A O 1
ATOM 3191 N N . HIS A 1 398 ? 20.180 25.046 49.333 1.00 29.14 398 HIS A N 1
ATOM 3192 C CA . HIS A 1 398 ? 19.279 23.947 48.998 1.00 29.14 398 HIS A CA 1
ATOM 3193 C C . HIS A 1 398 ? 18.305 24.466 47.937 1.00 29.14 398 HIS A C 1
ATOM 3195 O O . HIS A 1 398 ? 17.643 25.482 48.125 1.00 29.14 398 HIS A O 1
ATOM 3201 N N . GLY A 1 399 ? 18.355 23.830 46.766 1.00 29.48 399 GLY A N 1
ATOM 3202 C CA . GLY A 1 399 ? 17.867 24.364 45.501 1.00 29.48 399 GLY A CA 1
ATOM 3203 C C . GLY A 1 399 ? 16.353 24.541 45.404 1.00 29.48 399 GLY A C 1
ATOM 3204 O O . GLY A 1 399 ? 15.584 23.638 45.723 1.00 29.48 399 GLY A O 1
ATOM 3205 N N . ASN A 1 400 ? 15.969 25.691 44.852 1.00 31.52 400 ASN A N 1
ATOM 3206 C CA . ASN A 1 400 ? 14.713 25.908 44.146 1.00 31.52 400 ASN A CA 1
ATOM 3207 C C . ASN A 1 400 ? 14.997 25.773 42.644 1.00 31.52 400 ASN A C 1
ATOM 3209 O O . ASN A 1 400 ? 15.614 26.656 42.050 1.00 31.52 400 ASN A O 1
ATOM 3213 N N . GLU A 1 401 ? 14.520 24.703 42.012 1.00 35.47 401 GLU A N 1
ATOM 3214 C CA . GLU A 1 401 ? 14.357 24.665 40.558 1.00 35.47 401 GLU A CA 1
ATOM 3215 C C . GLU A 1 401 ? 12.863 24.743 40.244 1.00 35.47 401 GLU A C 1
ATOM 3217 O O . GLU A 1 401 ? 12.128 23.775 40.431 1.00 35.47 401 GLU A O 1
ATOM 3222 N N . GLY A 1 402 ? 12.395 25.906 39.776 1.00 40.09 402 GLY A N 1
ATOM 3223 C CA . GLY A 1 402 ? 11.041 25.981 39.223 1.00 40.09 402 GLY A CA 1
ATOM 3224 C C . GLY A 1 402 ? 10.379 27.345 39.049 1.00 40.09 402 GLY A C 1
ATOM 3225 O O . GLY A 1 402 ? 9.249 27.372 38.569 1.00 40.09 402 GLY A O 1
ATOM 3226 N N . GLU A 1 403 ? 11.013 28.472 39.382 1.00 35.88 403 GLU A N 1
ATOM 3227 C CA . GLU A 1 403 ? 10.345 29.790 39.296 1.00 35.88 403 GLU A CA 1
ATOM 3228 C C . GLU A 1 403 ? 10.441 30.486 37.924 1.00 35.88 403 GLU A C 1
ATOM 3230 O O . GLU A 1 403 ? 9.937 31.591 37.747 1.00 35.88 403 GLU A O 1
ATOM 3235 N N . LEU A 1 404 ? 10.999 29.826 36.904 1.00 38.50 404 LEU A N 1
ATOM 3236 C CA . LEU A 1 404 ? 11.125 30.376 35.547 1.00 38.50 404 LEU A CA 1
ATOM 3237 C C . LEU A 1 404 ? 10.348 29.560 34.510 1.00 38.50 404 LEU A C 1
ATOM 3239 O O . LEU A 1 404 ? 10.898 29.102 33.511 1.00 38.50 404 LEU A O 1
ATOM 3243 N N . SER A 1 405 ? 9.040 29.382 34.703 1.00 47.28 405 SER A N 1
ATOM 3244 C CA . SER A 1 405 ? 8.191 29.004 33.571 1.00 47.28 405 SER A CA 1
ATOM 3245 C C . SER A 1 405 ? 6.795 29.617 33.658 1.00 47.28 405 SER A C 1
ATOM 3247 O O . SER A 1 405 ? 6.075 29.470 34.642 1.00 47.28 405 SER A O 1
ATOM 3249 N N . ASN A 1 406 ? 6.384 30.274 32.571 1.00 48.38 406 ASN A N 1
ATOM 3250 C CA . ASN A 1 406 ? 5.047 30.845 32.342 1.00 48.38 406 ASN A CA 1
ATOM 3251 C C . ASN A 1 406 ? 3.961 29.755 32.141 1.00 48.38 406 ASN A C 1
ATOM 3253 O O . ASN A 1 406 ? 3.000 29.919 31.390 1.00 48.38 406 ASN A O 1
ATOM 3257 N N . MET A 1 407 ? 4.138 28.599 32.779 1.00 48.69 407 MET A N 1
ATOM 3258 C CA . MET A 1 407 ? 3.519 27.317 32.450 1.00 48.69 407 MET A CA 1
ATOM 3259 C C . MET A 1 407 ? 2.676 26.768 33.610 1.00 48.69 407 MET A C 1
ATOM 3261 O O . MET A 1 407 ? 2.669 25.569 33.869 1.00 48.69 407 MET A O 1
ATOM 3265 N N . LYS A 1 408 ? 1.904 27.622 34.295 1.00 40.47 408 LYS A N 1
ATOM 3266 C CA . LYS A 1 408 ? 0.822 27.154 35.180 1.00 40.47 408 LYS A CA 1
ATOM 3267 C C . LYS A 1 408 ? -0.559 27.355 34.552 1.00 40.47 408 LYS A C 1
ATOM 3269 O O . LYS A 1 408 ? -0.878 28.421 34.030 1.00 40.47 408 LYS A O 1
ATOM 3274 N N . GLY A 1 409 ? -1.387 26.312 34.658 1.00 60.38 409 GLY A N 1
ATOM 3275 C CA . GLY A 1 409 ? -2.830 26.337 34.398 1.00 60.38 409 GLY A CA 1
ATOM 3276 C C . GLY A 1 409 ? -3.292 25.804 33.033 1.00 60.38 409 GLY A C 1
ATOM 3277 O O . GLY A 1 409 ? -2.546 25.178 32.274 1.00 60.38 409 GLY A O 1
ATOM 3278 N N . GLN A 1 410 ? -4.568 26.071 32.727 1.00 51.06 410 GLN A N 1
ATOM 3279 C CA . GLN A 1 410 ? -5.308 25.581 31.552 1.00 51.06 410 GLN A CA 1
ATOM 3280 C C . GLN A 1 410 ? -4.730 26.012 30.186 1.00 51.06 410 GLN A C 1
ATOM 3282 O O . GLN A 1 410 ? -5.146 25.489 29.155 1.00 51.06 410 GLN A O 1
ATOM 3287 N N . LYS A 1 411 ? -3.729 26.903 30.152 1.00 49.53 411 LYS A N 1
ATOM 3288 C CA . LYS A 1 411 ? -3.048 27.327 28.916 1.00 49.53 411 LYS A CA 1
ATOM 3289 C C . LYS A 1 411 ? -2.271 26.205 28.221 1.00 49.53 411 LYS A C 1
ATOM 3291 O O . LYS A 1 411 ? -2.080 26.268 27.013 1.00 49.53 411 LYS A O 1
ATOM 3296 N N . SER A 1 412 ? -1.890 25.148 28.943 1.00 50.09 412 SER A N 1
ATOM 3297 C CA . SER A 1 412 ? -1.297 23.940 28.342 1.00 50.09 412 SER A CA 1
ATOM 3298 C C . SER A 1 412 ? -2.240 23.231 27.359 1.00 50.09 412 SER A C 1
ATOM 3300 O O . SER A 1 412 ? -1.769 22.589 26.426 1.00 50.09 412 SER A O 1
ATOM 3302 N N . LYS A 1 413 ? -3.563 23.387 27.525 1.00 53.31 413 LYS A N 1
ATOM 3303 C CA . LYS A 1 413 ? -4.590 22.825 26.629 1.00 53.31 413 LYS A CA 1
ATOM 3304 C C . LYS A 1 413 ? -4.917 23.721 25.429 1.00 53.31 413 LYS A C 1
ATOM 3306 O O . LYS A 1 413 ? -5.604 23.272 24.522 1.00 53.31 413 LYS A O 1
ATOM 3311 N N . GLN A 1 414 ? -4.468 24.976 25.431 1.00 55.38 414 GLN A N 1
ATOM 3312 C CA . GLN A 1 414 ? -4.793 25.966 24.394 1.00 55.38 414 GLN A CA 1
ATOM 3313 C C . GLN A 1 414 ? -3.694 26.136 23.343 1.00 55.38 414 GLN A C 1
ATOM 3315 O O . GLN A 1 414 ? -3.937 26.753 22.309 1.00 55.38 414 GLN A O 1
ATOM 3320 N N . LEU A 1 415 ? -2.487 25.620 23.584 1.00 57.62 415 LEU A N 1
ATOM 3321 C CA . LEU A 1 415 ? -1.412 25.742 22.608 1.00 57.62 415 LEU A CA 1
ATOM 3322 C C . LEU A 1 415 ? -1.601 24.698 21.496 1.00 57.62 415 LEU A C 1
ATOM 3324 O O . LEU A 1 415 ? -1.706 23.505 21.801 1.00 57.62 415 LEU A O 1
ATOM 3328 N N . PRO A 1 416 ? -1.636 25.119 20.216 1.00 57.12 416 PRO A N 1
ATOM 3329 C CA . PRO A 1 416 ? -1.726 24.188 19.105 1.00 57.12 416 PRO A CA 1
ATOM 3330 C C . PRO A 1 416 ? -0.511 23.266 19.158 1.00 57.12 416 PRO A C 1
ATOM 3332 O O . PRO A 1 416 ? 0.636 23.716 19.180 1.00 57.12 416 PRO A O 1
ATOM 3335 N N . SER A 1 417 ? -0.761 21.964 19.219 1.00 59.88 417 SER A N 1
ATOM 3336 C CA . SER A 1 417 ? 0.294 20.963 19.299 1.00 59.88 417 SER A CA 1
ATOM 3337 C C . SER A 1 417 ? 0.170 20.032 18.109 1.00 59.88 417 SER A C 1
ATOM 3339 O O . SER A 1 417 ? -0.781 19.275 17.975 1.00 59.88 417 SER A O 1
ATOM 3341 N N . PHE A 1 418 ? 1.187 20.077 17.251 1.00 50.69 418 PHE A N 1
ATOM 3342 C CA . PHE A 1 418 ? 1.281 19.278 16.027 1.00 50.69 418 PHE A CA 1
ATOM 3343 C C . PHE A 1 418 ? 1.196 17.752 16.268 1.00 50.69 418 PHE A C 1
ATOM 3345 O O . PHE A 1 418 ? 0.956 16.963 15.357 1.00 50.69 418 PHE A O 1
ATOM 3352 N N . TRP A 1 419 ? 1.433 17.323 17.509 1.00 58.25 419 TRP A N 1
ATOM 3353 C CA . TRP A 1 419 ? 1.494 15.918 17.910 1.00 58.25 419 TRP A CA 1
ATOM 3354 C C . TRP A 1 419 ? 0.193 15.392 18.527 1.00 58.25 419 TRP A C 1
ATOM 3356 O O . TRP A 1 419 ? 0.078 14.185 18.740 1.00 58.25 419 TRP A O 1
ATOM 3366 N N . ILE A 1 420 ? -0.787 16.263 18.796 1.00 54.62 420 ILE A N 1
ATOM 3367 C CA . ILE A 1 420 ? -2.101 15.885 19.327 1.00 54.62 420 ILE A CA 1
ATOM 3368 C C . ILE A 1 420 ? -3.135 16.145 18.223 1.00 54.62 420 ILE A C 1
ATOM 3370 O O . ILE A 1 420 ? -3.402 17.303 17.916 1.00 54.62 420 ILE A O 1
ATOM 3374 N N . PRO A 1 421 ? -3.745 15.100 17.626 1.00 54.50 421 PRO A N 1
ATOM 3375 C CA . PRO A 1 421 ? -4.642 15.249 16.477 1.00 54.50 421 PRO A CA 1
ATOM 3376 C C . PRO A 1 421 ? -5.801 16.238 16.669 1.00 54.50 421 PRO A C 1
ATOM 3378 O O . PRO A 1 421 ? -6.198 16.887 15.709 1.00 54.50 421 PRO A O 1
ATOM 3381 N N . GLU A 1 422 ? -6.316 16.371 17.895 1.00 56.09 422 GLU A N 1
ATOM 3382 C CA . GLU A 1 422 ? -7.408 17.293 18.255 1.00 56.09 422 GLU A CA 1
ATOM 3383 C C . GLU A 1 422 ? -6.960 18.759 18.378 1.00 56.09 422 GLU A C 1
ATOM 3385 O O . GLU A 1 422 ? -7.774 19.664 18.231 1.00 56.09 422 GLU A O 1
ATOM 3390 N N . LEU A 1 423 ? -5.670 19.000 18.631 1.00 58.09 423 LEU A N 1
ATOM 3391 C CA . LEU A 1 423 ? -5.070 20.331 18.796 1.00 58.09 423 LEU A CA 1
ATOM 3392 C C . LEU A 1 423 ? -4.173 20.704 17.611 1.00 58.09 423 LEU A C 1
ATOM 3394 O O . LEU A 1 423 ? -3.392 21.659 17.688 1.00 58.09 423 LEU A O 1
ATOM 3398 N N . ASN A 1 424 ? -4.271 19.949 16.516 1.00 58.28 424 ASN A N 1
ATOM 3399 C CA . ASN A 1 424 ? -3.626 20.321 15.277 1.00 58.28 424 ASN A CA 1
ATOM 3400 C C . ASN A 1 424 ? -4.249 21.627 14.785 1.00 58.28 424 ASN A C 1
ATOM 3402 O O . ASN A 1 424 ? -5.475 21.717 14.706 1.00 58.28 424 ASN A O 1
ATOM 3406 N N . PRO A 1 425 ? -3.440 22.629 14.405 1.00 58.84 425 PRO A N 1
ATOM 3407 C CA . PRO A 1 425 ? -3.957 23.769 13.677 1.00 58.84 425 PRO A CA 1
ATOM 3408 C C . PRO A 1 425 ? -4.416 23.257 12.308 1.00 58.84 425 PRO A C 1
ATOM 3410 O O . PRO A 1 425 ? -3.643 23.194 11.353 1.00 58.84 425 PRO A O 1
ATOM 3413 N N . THR A 1 426 ? -5.669 22.812 12.212 1.00 55.69 426 THR A N 1
ATOM 3414 C CA . THR A 1 426 ? -6.324 22.584 10.929 1.00 55.69 426 THR A CA 1
ATOM 3415 C C . THR A 1 426 ? -6.285 23.915 10.207 1.00 55.69 426 THR A C 1
ATOM 3417 O O . THR A 1 426 ? -6.829 24.899 10.709 1.00 55.69 426 THR A O 1
ATOM 3420 N N . ALA A 1 427 ? -5.590 23.964 9.068 1.00 53.41 427 ALA A N 1
ATOM 3421 C CA . ALA A 1 427 ? -5.615 25.133 8.206 1.00 53.41 427 ALA A CA 1
ATOM 3422 C C . ALA A 1 427 ? -7.083 25.532 8.012 1.00 53.41 427 ALA A C 1
ATOM 3424 O O . ALA A 1 427 ? -7.905 24.686 7.642 1.00 53.41 427 ALA A O 1
ATOM 3425 N N . SER A 1 428 ? -7.420 26.783 8.335 1.00 60.94 428 SER A N 1
ATOM 3426 C CA . SER A 1 428 ? -8.756 27.301 8.068 1.00 60.94 428 SER A CA 1
ATOM 3427 C C . SER A 1 428 ? -9.065 27.063 6.592 1.00 60.94 428 SER A C 1
ATOM 3429 O O . SER A 1 428 ? -8.180 27.184 5.739 1.00 60.94 428 SER A O 1
ATOM 3431 N N . ALA A 1 429 ? -10.292 26.631 6.293 1.00 63.19 429 ALA A N 1
ATOM 3432 C CA . ALA A 1 429 ? -10.686 26.344 4.920 1.00 63.19 429 ALA A CA 1
ATOM 3433 C C . ALA A 1 429 ? -10.331 27.550 4.035 1.00 63.19 429 ALA A C 1
ATOM 3435 O O . ALA A 1 429 ? -10.673 28.687 4.366 1.00 63.19 429 ALA A O 1
ATOM 3436 N N . SER A 1 430 ? -9.590 27.309 2.950 1.00 67.38 430 SER A N 1
ATOM 3437 C CA . SER A 1 430 ? -9.122 28.366 2.051 1.00 67.38 430 SER A CA 1
ATOM 3438 C C . SER A 1 430 ? -10.307 29.204 1.577 1.00 67.38 430 SER A C 1
ATOM 3440 O O . SER A 1 430 ? -11.265 28.640 1.040 1.00 67.38 430 SER A O 1
ATOM 3442 N N . LYS A 1 431 ? -10.246 30.529 1.756 1.00 74.94 431 LYS A N 1
ATOM 3443 C CA . LYS A 1 431 ? -11.308 31.423 1.292 1.00 74.94 431 LYS A CA 1
ATOM 3444 C C . LYS A 1 431 ? -11.425 31.339 -0.226 1.00 74.94 431 LYS A C 1
ATOM 3446 O O . LYS A 1 431 ? -10.431 31.527 -0.922 1.00 74.94 431 LYS A O 1
ATOM 3451 N N . LEU A 1 432 ? -12.613 31.010 -0.734 1.00 78.31 432 LEU A N 1
ATOM 3452 C CA . LEU A 1 432 ? -12.840 30.976 -2.172 1.00 78.31 432 LEU A CA 1
ATOM 3453 C C . LEU A 1 432 ? -12.882 32.413 -2.699 1.00 78.31 432 LEU A C 1
ATOM 3455 O O . LEU A 1 432 ? -13.601 33.260 -2.172 1.00 78.31 432 LEU A O 1
ATOM 3459 N N . GLU A 1 433 ? -12.123 32.682 -3.755 1.00 83.56 433 GLU A N 1
ATOM 3460 C CA . GLU A 1 433 ? -12.183 33.954 -4.472 1.00 83.56 433 GLU A CA 1
ATOM 3461 C C . GLU A 1 433 ? -13.350 33.970 -5.465 1.00 83.56 433 GLU A C 1
ATOM 3463 O O . GLU A 1 433 ? -13.813 32.923 -5.933 1.00 83.56 433 GLU A O 1
ATOM 3468 N N . LYS A 1 434 ? -13.817 35.174 -5.816 1.00 89.50 434 LYS A N 1
ATOM 3469 C CA . LYS A 1 434 ? -14.902 35.352 -6.783 1.00 89.50 434 LYS A CA 1
ATOM 3470 C C . LYS A 1 434 ? -14.476 34.783 -8.147 1.00 89.50 434 LYS A C 1
ATOM 3472 O O . LYS A 1 434 ? -13.525 35.289 -8.743 1.00 89.50 434 LYS A O 1
ATOM 3477 N N . PRO A 1 435 ? -15.170 33.765 -8.683 1.00 88.44 435 PRO A N 1
ATOM 3478 C CA . PRO A 1 435 ? -14.772 33.143 -9.939 1.00 88.44 435 PRO A CA 1
ATOM 3479 C C . PRO A 1 435 ? -15.028 34.069 -11.137 1.00 88.44 435 PRO A C 1
ATOM 3481 O O . PRO A 1 435 ? -16.051 34.753 -11.218 1.00 88.44 435 PRO A O 1
ATOM 3484 N N . ASN A 1 436 ? -14.114 34.042 -12.110 1.00 87.25 436 ASN A N 1
ATOM 3485 C CA . ASN A 1 436 ? -14.254 34.776 -13.367 1.00 87.25 436 ASN A CA 1
ATOM 3486 C C . ASN A 1 436 ? -15.442 34.246 -14.189 1.00 87.25 436 ASN A C 1
ATOM 3488 O O . ASN A 1 436 ? -15.550 33.050 -14.446 1.00 87.25 436 ASN A O 1
ATOM 3492 N N . GLN A 1 437 ? -16.313 35.148 -14.648 1.00 87.69 437 GLN A N 1
ATOM 3493 C CA . GLN A 1 437 ? -17.529 34.796 -15.402 1.00 87.69 437 GLN A CA 1
ATOM 3494 C C . GLN A 1 437 ? -17.289 34.554 -16.903 1.00 87.69 437 GLN A C 1
ATOM 3496 O O . GLN A 1 437 ? -18.189 34.114 -17.618 1.00 87.69 437 GLN A O 1
ATOM 3501 N N . LYS A 1 438 ? -16.091 34.871 -17.406 1.00 90.56 438 LYS A N 1
ATOM 3502 C CA . LYS A 1 438 ? -15.757 34.756 -18.829 1.00 90.56 438 LYS A CA 1
ATOM 3503 C C . LYS A 1 438 ? -15.320 33.327 -19.163 1.00 90.56 438 LYS A C 1
ATOM 3505 O O . LYS A 1 438 ? -14.511 32.740 -18.452 1.00 90.56 438 LYS A O 1
ATOM 3510 N N . VAL A 1 439 ? -15.832 32.806 -20.275 1.00 91.19 439 VAL A N 1
ATOM 3511 C CA . VAL A 1 439 ? -15.416 31.528 -20.876 1.00 91.19 439 VAL A CA 1
ATOM 3512 C C . VAL A 1 439 ? -14.031 31.713 -21.498 1.00 91.19 439 VAL A C 1
ATOM 3514 O O . VAL A 1 439 ? -13.796 32.707 -22.188 1.00 91.19 439 VAL A O 1
ATOM 3517 N N . LEU A 1 440 ? -13.118 30.779 -21.244 1.00 91.56 440 LEU A N 1
ATOM 3518 C CA . LEU A 1 440 ? -11.724 30.828 -21.688 1.00 91.56 440 LEU A CA 1
ATOM 3519 C C . LEU A 1 440 ? -11.433 29.683 -22.654 1.00 91.56 440 LEU A C 1
ATOM 3521 O O . LEU A 1 440 ? -11.842 28.544 -22.420 1.00 91.56 440 LEU A O 1
ATOM 3525 N N . CYS A 1 441 ? -10.683 29.984 -23.710 1.00 88.12 441 CYS A N 1
ATOM 3526 C CA . CYS A 1 441 ? -10.205 28.998 -24.669 1.00 88.12 441 CYS A CA 1
ATOM 3527 C C . CYS A 1 441 ? -9.321 27.948 -23.967 1.00 88.12 441 CYS A C 1
ATOM 3529 O O . CYS A 1 441 ? -8.435 28.335 -23.203 1.00 88.12 441 CYS A O 1
ATOM 3531 N N . PRO A 1 442 ? -9.500 26.647 -24.257 1.00 89.19 442 PRO A N 1
ATOM 3532 C CA . PRO A 1 442 ? -8.773 25.566 -23.587 1.00 89.19 442 PRO A CA 1
ATOM 3533 C C . PRO A 1 442 ? -7.259 25.565 -23.855 1.00 89.19 442 PRO A C 1
ATOM 3535 O O . PRO A 1 442 ? -6.522 24.905 -23.135 1.00 89.19 442 PRO A O 1
ATOM 3538 N N . ILE A 1 443 ? -6.796 26.278 -24.890 1.00 88.38 443 ILE A N 1
ATOM 3539 C CA . ILE A 1 443 ? -5.383 26.290 -25.309 1.00 88.38 443 ILE A CA 1
ATOM 3540 C C . ILE A 1 443 ? -4.756 27.661 -25.105 1.00 88.38 443 ILE A C 1
ATOM 3542 O O . ILE A 1 443 ? -3.662 27.769 -24.568 1.00 88.38 443 ILE A O 1
ATOM 3546 N N . SER A 1 444 ? -5.434 28.721 -25.552 1.00 87.19 444 SER A N 1
ATOM 3547 C CA . SER A 1 444 ? -4.871 30.072 -25.508 1.00 87.19 444 SER A CA 1
ATOM 3548 C C . SER A 1 444 ? -5.168 30.827 -24.219 1.00 87.19 444 SER A C 1
ATOM 3550 O O . SER A 1 444 ? -4.702 31.952 -24.093 1.00 87.19 444 SER A O 1
ATOM 3552 N N . GLU A 1 445 ? -6.041 30.302 -23.353 1.00 87.06 445 GLU A N 1
ATOM 3553 C CA . GLU A 1 445 ? -6.523 30.926 -22.103 1.00 87.06 445 GLU A CA 1
ATOM 3554 C C . GLU A 1 445 ? -7.182 32.314 -22.251 1.00 87.06 445 GLU A C 1
ATOM 3556 O O . GLU A 1 445 ? -7.721 32.866 -21.297 1.00 87.06 445 GLU A O 1
ATOM 3561 N N . LYS A 1 446 ? -7.219 32.877 -23.461 1.00 88.69 446 LYS A N 1
ATOM 3562 C CA . LYS A 1 446 ? -7.965 34.090 -23.804 1.00 88.69 446 LYS A CA 1
ATOM 3563 C C . LYS A 1 446 ? -9.473 33.847 -23.772 1.00 88.69 446 LYS A C 1
ATOM 3565 O O . LYS A 1 446 ? -9.949 32.722 -23.933 1.00 88.69 446 LYS A O 1
ATOM 3570 N N . THR A 1 447 ? -10.230 34.929 -23.628 1.00 90.50 447 THR A N 1
ATOM 3571 C CA . THR A 1 447 ? -11.695 34.890 -23.617 1.00 90.50 447 THR A CA 1
ATOM 3572 C C . THR A 1 447 ? -12.238 34.377 -24.945 1.00 90.50 447 THR A C 1
ATOM 3574 O O . THR A 1 447 ? -11.831 34.870 -25.994 1.00 90.50 447 THR A O 1
ATOM 3577 N N . LEU A 1 448 ? -13.177 33.436 -24.895 1.00 88.88 448 LEU A N 1
ATOM 3578 C CA . LEU A 1 448 ? -13.776 32.818 -26.072 1.00 88.88 448 LEU A CA 1
ATOM 3579 C C . LEU A 1 448 ? -15.284 33.081 -26.091 1.00 88.88 448 LEU A C 1
ATOM 3581 O O . LEU A 1 448 ? -15.993 32.702 -25.156 1.00 88.88 448 LEU A O 1
ATOM 3585 N N . LYS A 1 449 ? -15.787 33.707 -27.159 1.00 89.06 449 LYS A N 1
ATOM 3586 C CA . LYS A 1 449 ? -17.227 33.827 -27.418 1.00 89.06 449 LYS A CA 1
ATOM 3587 C C . LYS A 1 449 ? -17.607 32.998 -28.635 1.00 89.06 449 LYS A C 1
ATOM 3589 O O . LYS A 1 449 ? -16.815 32.816 -29.550 1.00 89.06 449 LYS A O 1
ATOM 3594 N N . LEU A 1 450 ? -18.863 32.558 -28.667 1.00 88.12 450 LEU A N 1
ATOM 3595 C CA . LEU A 1 450 ? -19.393 31.770 -29.779 1.00 88.12 450 LEU A CA 1
ATOM 3596 C C . LEU A 1 450 ? -19.339 32.525 -31.117 1.00 88.12 450 LEU A C 1
ATOM 3598 O O . LEU A 1 450 ? -19.088 31.919 -32.145 1.00 88.12 450 LEU A O 1
ATOM 3602 N N . LYS A 1 451 ? -19.528 33.849 -31.097 1.00 88.50 451 LYS A N 1
ATOM 3603 C CA . LYS A 1 451 ? -19.486 34.700 -32.299 1.00 88.50 451 LYS A CA 1
ATOM 3604 C C . LYS A 1 451 ? -18.086 34.842 -32.902 1.00 88.50 451 LYS A C 1
ATOM 3606 O O . LYS A 1 451 ? -17.963 35.226 -34.056 1.00 88.50 451 LYS A O 1
ATOM 3611 N N . ASP A 1 452 ? -17.052 34.558 -32.116 1.00 87.75 452 ASP A N 1
ATOM 3612 C CA . ASP A 1 452 ? -15.659 34.719 -32.537 1.00 87.75 452 ASP A CA 1
ATOM 3613 C C . ASP A 1 452 ? -15.146 33.467 -33.272 1.00 87.75 452 ASP A C 1
ATOM 3615 O O . ASP A 1 452 ? -14.024 33.450 -33.775 1.00 87.75 452 ASP A O 1
ATOM 3619 N N . LEU A 1 453 ? -15.955 32.406 -33.306 1.00 90.75 453 LEU A N 1
ATOM 3620 C CA . LEU A 1 453 ? -15.669 31.154 -33.983 1.00 90.75 453 LEU A CA 1
ATOM 3621 C C . LEU A 1 453 ? -15.995 31.267 -35.478 1.00 90.75 453 LEU A C 1
ATOM 3623 O O . LEU A 1 453 ? -17.125 31.575 -35.848 1.00 90.75 453 LEU A O 1
ATOM 3627 N N . MET A 1 454 ? -15.007 31.000 -36.329 1.00 91.50 454 MET A N 1
ATOM 3628 C CA . MET A 1 454 ? -15.131 31.096 -37.786 1.00 91.50 454 MET A CA 1
ATOM 3629 C C . MET A 1 454 ? -15.180 29.700 -38.412 1.00 91.50 454 MET A C 1
ATOM 3631 O O . MET A 1 454 ? -14.397 28.829 -38.043 1.00 91.50 454 MET A O 1
ATOM 3635 N N . GLU A 1 455 ? -16.103 29.476 -39.343 1.00 91.38 455 GLU A N 1
ATOM 3636 C CA . GLU A 1 455 ? -16.259 28.201 -40.056 1.00 91.38 455 GLU A CA 1
ATOM 3637 C C . GLU A 1 455 ? -15.165 28.005 -41.099 1.00 91.38 455 GLU A C 1
ATOM 3639 O O . GLU A 1 455 ? -14.962 28.865 -41.946 1.00 91.38 455 GLU A O 1
ATOM 3644 N N . VAL A 1 456 ? -14.483 26.863 -41.078 1.00 89.50 456 VAL A N 1
ATOM 3645 C CA . VAL A 1 456 ? -13.471 26.534 -42.085 1.00 89.50 456 VAL A CA 1
ATOM 3646 C C . VAL A 1 456 ? -14.076 25.570 -43.099 1.00 89.50 456 VAL A C 1
ATOM 3648 O O . VAL A 1 456 ? -14.746 24.614 -42.732 1.00 89.50 456 VAL A O 1
ATOM 3651 N N . LYS A 1 457 ? -13.826 25.799 -44.389 1.00 87.75 457 LYS A N 1
ATOM 3652 C CA . LYS A 1 457 ? -14.168 24.856 -45.460 1.00 87.75 457 LYS A CA 1
ATOM 3653 C C . LYS A 1 457 ? -12.872 24.328 -46.056 1.00 87.75 457 LYS A C 1
ATOM 3655 O O . LYS A 1 457 ? -12.116 25.103 -46.636 1.00 87.75 457 LYS A O 1
ATOM 3660 N N . PHE A 1 458 ? -12.592 23.041 -45.874 1.00 86.94 458 PHE A N 1
ATOM 3661 C CA . PHE A 1 458 ? -11.413 22.419 -46.467 1.00 86.94 458 PHE A CA 1
ATOM 3662 C C . PHE A 1 458 ? -11.716 21.890 -47.870 1.00 86.94 458 PHE A C 1
ATOM 3664 O O . PHE A 1 458 ? -12.750 21.269 -48.097 1.00 86.94 458 PHE A O 1
ATOM 3671 N N . THR A 1 459 ? -10.790 22.116 -48.797 1.00 87.88 459 THR A N 1
ATOM 3672 C CA . THR A 1 459 ? -10.785 21.522 -50.139 1.00 87.88 459 THR A CA 1
ATOM 3673 C C . THR A 1 459 ? -10.012 20.210 -50.113 1.00 87.88 459 THR A C 1
ATOM 3675 O O . THR A 1 459 ? -8.839 20.189 -49.734 1.00 87.88 459 THR A O 1
ATOM 3678 N N . GLU A 1 460 ? -10.670 19.112 -50.479 1.00 85.88 460 GLU A N 1
ATOM 3679 C CA . GLU A 1 460 ? -10.048 17.787 -50.551 1.00 85.88 460 GLU A CA 1
ATOM 3680 C C . GLU A 1 460 ? -9.061 17.693 -51.722 1.00 85.88 460 GLU A C 1
ATOM 3682 O O . GLU A 1 460 ? -9.226 18.344 -52.754 1.00 85.88 460 GLU A O 1
ATOM 3687 N N . ILE A 1 461 ? -8.013 16.887 -51.548 1.00 85.00 461 ILE A N 1
ATOM 3688 C CA . ILE A 1 461 ? -7.050 16.584 -52.613 1.00 85.00 461 ILE A CA 1
ATOM 3689 C C . ILE A 1 461 ? -7.691 15.579 -53.584 1.00 85.00 461 ILE A C 1
ATOM 3691 O O . ILE A 1 461 ? -8.226 14.577 -53.111 1.00 85.00 461 ILE A O 1
ATOM 3695 N N . PRO A 1 462 ? -7.615 15.787 -54.913 1.00 79.12 462 PRO A N 1
ATOM 3696 C CA . PRO A 1 462 ? -8.116 14.819 -55.884 1.00 79.12 462 PRO A CA 1
ATOM 3697 C C . PRO A 1 462 ? -7.340 13.494 -55.809 1.00 79.12 462 PRO A C 1
ATOM 3699 O O . PRO A 1 462 ? -6.116 13.467 -55.659 1.00 79.12 462 PRO A O 1
ATOM 3702 N N . ASP A 1 463 ? -8.063 12.381 -55.911 1.00 68.75 463 ASP A N 1
ATOM 3703 C CA . ASP A 1 463 ? -7.538 11.037 -55.661 1.00 68.75 463 ASP A CA 1
ATOM 3704 C C . ASP A 1 463 ? -6.583 10.559 -56.758 1.00 68.75 463 ASP A C 1
ATOM 3706 O O . ASP A 1 463 ? -6.977 10.382 -57.906 1.00 68.75 463 ASP A O 1
ATOM 3710 N N . SER A 1 464 ? -5.332 10.268 -56.384 1.00 61.06 464 SER A N 1
ATOM 3711 C CA . SER A 1 464 ? -4.364 9.606 -57.273 1.00 61.06 464 SER A CA 1
ATOM 3712 C C . SER A 1 464 ? -4.491 8.070 -57.279 1.00 61.06 464 SER A C 1
ATOM 3714 O O . SER A 1 464 ? -3.921 7.428 -58.155 1.00 61.06 464 SER A O 1
ATOM 3716 N N . GLU A 1 465 ? -5.209 7.467 -56.318 1.00 58.28 465 GLU A N 1
ATOM 3717 C CA . GLU A 1 465 ? -5.421 6.012 -56.202 1.00 58.28 465 GLU A CA 1
ATOM 3718 C C . GLU A 1 465 ? -6.872 5.703 -55.768 1.00 58.28 465 GLU A C 1
ATOM 3720 O O . GLU A 1 465 ? -7.250 6.038 -54.638 1.00 58.28 465 GLU A O 1
ATOM 3725 N N . PRO A 1 466 ? -7.694 5.043 -56.605 1.00 55.97 466 PRO A N 1
ATOM 3726 C CA . PRO A 1 466 ? -9.069 4.703 -56.246 1.00 55.97 466 PRO A CA 1
ATOM 3727 C C . PRO A 1 466 ? -9.093 3.553 -55.222 1.00 55.97 466 PRO A C 1
ATOM 3729 O O . PRO A 1 466 ? -8.599 2.461 -55.492 1.00 55.97 466 PRO A O 1
ATOM 3732 N N . GLY A 1 467 ? -9.675 3.787 -54.037 1.00 60.22 467 GLY A N 1
ATOM 3733 C CA . GLY A 1 467 ? -9.974 2.726 -53.056 1.00 60.22 467 GLY A CA 1
ATOM 3734 C C . GLY A 1 467 ? -9.475 2.939 -51.620 1.00 60.22 467 GLY A C 1
ATOM 3735 O O . GLY A 1 467 ? -9.793 2.130 -50.748 1.00 60.22 467 GLY A O 1
ATOM 3736 N N . LYS A 1 468 ? -8.734 4.016 -51.320 1.00 60.44 468 LYS A N 1
ATOM 3737 C CA . LYS A 1 468 ? -8.341 4.364 -49.937 1.00 60.44 468 LYS A CA 1
ATOM 3738 C C . LYS A 1 468 ? -9.271 5.433 -49.360 1.00 60.44 468 LYS A C 1
ATOM 3740 O O . LYS A 1 468 ? -9.347 6.538 -49.886 1.00 60.44 468 LYS A O 1
ATOM 3745 N N . SER A 1 469 ? -9.928 5.136 -48.234 1.00 64.19 469 SER A N 1
ATOM 3746 C CA . SER A 1 469 ? -10.754 6.111 -47.501 1.00 64.19 469 SER A CA 1
ATOM 3747 C C . SER A 1 469 ? -9.950 7.366 -47.123 1.00 64.19 469 SER A C 1
ATOM 3749 O O . SER A 1 469 ? -8.793 7.228 -46.716 1.00 64.19 469 SER A O 1
ATOM 3751 N N . ASN A 1 470 ? -10.562 8.559 -47.153 1.00 62.56 470 ASN A N 1
ATOM 3752 C CA . ASN A 1 470 ? -9.913 9.838 -46.800 1.00 62.56 470 ASN A CA 1
ATOM 3753 C C . ASN A 1 470 ? -9.214 9.811 -45.425 1.00 62.56 470 ASN A C 1
ATOM 3755 O O . ASN A 1 470 ? -8.157 10.412 -45.245 1.00 62.56 470 ASN A O 1
ATOM 3759 N N . ALA A 1 471 ? -9.720 9.023 -44.471 1.00 63.31 471 ALA A N 1
ATOM 3760 C CA . ALA A 1 471 ? -9.104 8.838 -43.157 1.00 63.31 471 ALA A CA 1
ATOM 3761 C C . ALA A 1 471 ? -7.705 8.182 -43.198 1.00 63.31 471 ALA A C 1
ATOM 3763 O O . ALA A 1 471 ? -6.889 8.447 -42.316 1.00 63.31 471 ALA A O 1
ATOM 3764 N N . ALA A 1 472 ? -7.405 7.367 -44.213 1.00 65.25 472 ALA A N 1
ATOM 3765 C CA . ALA A 1 472 ? -6.140 6.637 -44.349 1.00 65.25 472 ALA A CA 1
ATOM 3766 C C . ALA A 1 472 ? -5.055 7.414 -45.120 1.00 65.25 472 ALA A C 1
ATOM 3768 O O . ALA A 1 472 ? -3.894 7.000 -45.130 1.00 65.25 472 ALA A O 1
ATOM 3769 N N . LYS A 1 473 ? -5.411 8.532 -45.767 1.00 71.12 473 LYS A N 1
ATOM 3770 C CA . LYS A 1 473 ? -4.467 9.377 -46.512 1.00 71.12 473 LYS A CA 1
ATOM 3771 C C . LYS A 1 473 ? -3.651 10.233 -45.535 1.00 71.12 473 LYS A C 1
ATOM 3773 O O . LYS A 1 473 ? -4.207 10.816 -44.606 1.00 71.12 473 LYS A O 1
ATOM 3778 N N . GLN A 1 474 ? -2.332 10.306 -45.744 1.00 71.69 474 GLN A N 1
ATOM 3779 C CA . GLN A 1 474 ? -1.428 11.139 -44.928 1.00 71.69 474 GLN A CA 1
ATOM 3780 C C . GLN A 1 474 ? -1.666 12.640 -45.140 1.00 71.69 474 GLN A C 1
ATOM 3782 O O . GLN A 1 474 ? -1.514 13.429 -44.211 1.00 71.69 474 GLN A O 1
ATOM 3787 N N . HIS A 1 475 ? -2.073 13.017 -46.350 1.00 80.19 475 HIS A N 1
ATOM 3788 C CA . HIS A 1 475 ? -2.449 14.371 -46.724 1.00 80.19 475 HIS A CA 1
ATOM 3789 C C . HIS A 1 475 ? -3.873 14.333 -47.275 1.00 80.19 475 HIS A C 1
ATOM 3791 O O . HIS A 1 475 ? -4.147 13.565 -48.195 1.00 80.19 475 HIS A O 1
ATOM 3797 N N . ARG A 1 476 ? -4.779 15.111 -46.673 1.00 84.31 476 ARG A N 1
ATOM 3798 C CA . ARG A 1 476 ? -6.218 15.083 -46.995 1.00 84.31 476 ARG A CA 1
ATOM 3799 C C . ARG A 1 476 ? -6.700 16.334 -47.716 1.00 84.31 476 ARG A C 1
ATOM 3801 O O . ARG A 1 476 ? -7.577 16.242 -48.568 1.00 84.31 476 ARG A O 1
ATOM 3808 N N . TYR A 1 477 ? -6.115 17.484 -47.385 1.00 87.25 477 TYR A N 1
ATOM 3809 C CA . TYR A 1 477 ? -6.616 18.785 -47.809 1.00 87.25 477 TYR A CA 1
ATOM 3810 C C . TYR A 1 477 ? -5.536 19.624 -48.489 1.00 87.25 477 TYR A C 1
ATOM 3812 O O . TYR A 1 477 ? -4.356 19.554 -48.135 1.00 87.25 477 TYR A O 1
ATOM 3820 N N . MET A 1 478 ? -5.965 20.445 -49.443 1.00 88.81 478 MET A N 1
ATOM 3821 C CA . MET A 1 478 ? -5.137 21.419 -50.152 1.00 88.81 478 MET A CA 1
ATOM 3822 C C . MET A 1 478 ? -5.697 22.832 -50.018 1.00 88.81 478 MET A C 1
ATOM 3824 O O . MET A 1 478 ? -6.877 23.029 -49.723 1.00 88.81 478 MET A O 1
ATOM 3828 N N . CYS A 1 479 ? -4.834 23.821 -50.232 1.00 87.12 479 CYS A N 1
ATOM 3829 C CA . CYS A 1 479 ? -5.209 25.223 -50.287 1.00 87.12 479 CYS A CA 1
ATOM 3830 C C . CYS A 1 479 ? -6.153 25.473 -51.478 1.00 87.12 479 CYS A C 1
ATOM 3832 O O . CYS A 1 479 ? -5.808 25.098 -52.596 1.00 87.12 479 CYS A O 1
ATOM 3834 N N . PRO A 1 480 ? -7.298 26.152 -51.291 1.00 85.25 480 PRO A N 1
ATOM 3835 C CA . PRO A 1 480 ? -8.229 26.431 -52.387 1.00 85.25 480 PRO A CA 1
ATOM 3836 C C . PRO A 1 480 ? -7.697 27.454 -53.403 1.00 85.25 480 PRO A C 1
ATOM 3838 O O . PRO A 1 480 ? -8.248 27.559 -54.490 1.00 85.25 480 PRO A O 1
ATOM 3841 N N . VAL A 1 481 ? -6.663 28.228 -53.048 1.00 85.75 481 VAL A N 1
ATOM 3842 C CA . VAL A 1 481 ? -6.097 29.283 -53.909 1.00 85.75 481 VAL A CA 1
ATOM 3843 C C . VAL A 1 481 ? -4.811 28.823 -54.589 1.00 85.75 481 VAL A C 1
ATOM 3845 O O . VAL A 1 481 ? -4.652 29.008 -55.789 1.00 85.75 481 VAL A O 1
ATOM 3848 N N . THR A 1 482 ? -3.879 28.238 -53.830 1.00 84.94 482 THR A N 1
ATOM 3849 C CA . THR A 1 482 ? -2.563 27.838 -54.358 1.00 84.94 482 THR A CA 1
ATOM 3850 C C . THR A 1 482 ? -2.492 26.366 -54.751 1.00 84.94 482 THR A C 1
ATOM 3852 O O . THR A 1 482 ? -1.505 25.955 -55.345 1.00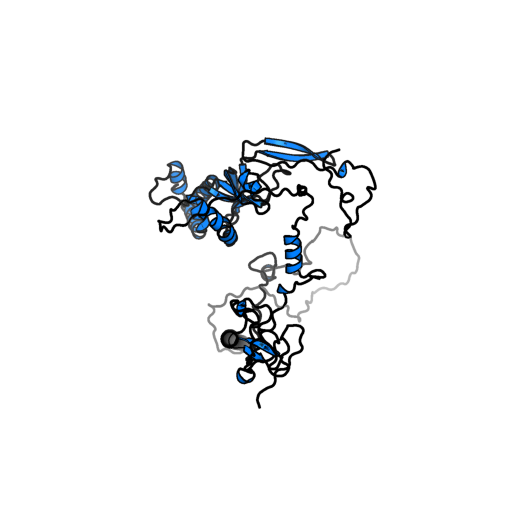 84.94 482 THR A O 1
ATOM 3855 N N . HIS A 1 483 ? -3.509 25.562 -54.414 1.00 84.62 483 HIS A N 1
ATOM 3856 C CA . HIS A 1 483 ? -3.532 24.102 -54.590 1.00 84.62 483 HIS A CA 1
ATOM 3857 C C . HIS A 1 483 ? -2.387 23.337 -53.898 1.00 84.62 483 HIS A C 1
ATOM 3859 O O . HIS A 1 483 ? -2.261 22.124 -54.063 1.00 84.62 483 HIS A O 1
ATOM 3865 N N . ASP A 1 484 ? -1.605 24.007 -53.048 1.00 87.12 484 ASP A N 1
ATOM 3866 C CA . ASP A 1 484 ? -0.572 23.370 -52.236 1.00 87.12 484 ASP A CA 1
ATOM 3867 C C . ASP A 1 484 ? -1.182 22.476 -51.153 1.00 87.12 484 ASP A C 1
ATOM 3869 O O . ASP A 1 484 ? -2.215 22.790 -50.552 1.00 87.12 484 ASP A O 1
ATOM 3873 N N . VAL A 1 485 ? -0.500 21.375 -50.846 1.00 88.75 485 VAL A N 1
ATOM 3874 C CA . VAL A 1 485 ? -0.909 20.436 -49.798 1.00 88.75 485 VAL A CA 1
ATOM 3875 C C . VAL A 1 485 ? -0.765 21.071 -48.413 1.00 88.75 485 VAL A C 1
ATOM 3877 O O . VAL A 1 485 ? 0.316 21.523 -48.032 1.00 88.75 485 VAL A O 1
ATOM 3880 N N . LEU A 1 486 ? -1.837 21.046 -47.616 1.00 88.06 486 LEU A N 1
ATOM 3881 C CA . LEU A 1 486 ? -1.832 21.596 -46.262 1.00 88.06 486 LEU A CA 1
ATOM 3882 C C . LEU A 1 486 ? -1.187 20.610 -45.281 1.00 88.06 486 LEU A C 1
ATOM 3884 O O . LEU A 1 486 ? -1.607 19.460 -45.136 1.00 88.06 486 LEU A O 1
ATOM 3888 N N . THR A 1 487 ? -0.154 21.072 -44.580 1.00 87.25 487 THR A N 1
ATOM 3889 C CA . THR A 1 487 ? 0.612 20.296 -43.598 1.00 87.25 487 THR A CA 1
ATOM 3890 C C . THR A 1 487 ? 0.910 21.125 -42.349 1.00 87.25 487 THR A C 1
ATOM 3892 O O . THR A 1 487 ? 0.685 22.330 -42.297 1.00 87.25 487 THR A O 1
ATOM 3895 N N . ASN A 1 488 ? 1.471 20.496 -41.316 1.00 85.44 488 ASN A N 1
ATOM 3896 C CA . ASN A 1 488 ? 1.896 21.213 -40.109 1.00 85.44 488 ASN A CA 1
ATOM 3897 C C . ASN A 1 488 ? 3.060 22.191 -40.343 1.00 85.44 488 ASN A C 1
ATOM 3899 O O . ASN A 1 488 ? 3.316 23.043 -39.495 1.00 85.44 488 ASN A O 1
ATOM 3903 N N . THR A 1 489 ? 3.793 22.055 -41.450 1.00 86.19 489 THR A N 1
ATOM 3904 C CA . THR A 1 489 ? 4.927 22.925 -41.792 1.00 86.19 489 THR A CA 1
ATOM 3905 C C . THR A 1 489 ? 4.527 24.094 -42.685 1.00 86.19 489 THR A C 1
ATOM 3907 O O . THR A 1 489 ? 5.234 25.101 -42.715 1.00 86.19 489 THR A O 1
ATOM 3910 N N . THR A 1 490 ? 3.402 23.994 -43.398 1.00 86.31 490 THR A N 1
ATOM 3911 C CA . THR A 1 490 ? 2.889 25.088 -44.229 1.00 86.31 490 THR A CA 1
ATOM 3912 C C . THR A 1 490 ? 2.294 26.184 -43.355 1.00 86.31 490 THR A C 1
ATOM 3914 O O . THR A 1 490 ? 1.466 25.924 -42.482 1.00 86.31 490 THR A O 1
ATOM 3917 N N . ARG A 1 491 ? 2.709 27.432 -43.589 1.00 85.94 491 ARG A N 1
ATOM 3918 C CA . ARG A 1 491 ? 2.111 28.597 -42.930 1.00 85.94 491 ARG A CA 1
ATOM 3919 C C . ARG A 1 491 ? 0.783 28.912 -43.605 1.00 85.94 491 ARG A C 1
ATOM 3921 O O . ARG A 1 491 ? 0.768 29.338 -44.753 1.00 85.94 491 ARG A O 1
ATOM 3928 N N . CYS A 1 492 ? -0.309 28.718 -42.879 1.00 84.81 492 CYS A N 1
ATOM 3929 C CA . CYS A 1 492 ? -1.658 28.946 -43.385 1.00 84.81 492 CYS A CA 1
ATOM 3930 C C . CYS A 1 492 ? -2.254 30.211 -42.761 1.00 84.81 492 CYS A C 1
ATOM 3932 O O . CYS A 1 492 ? -2.051 30.480 -41.576 1.00 84.81 492 CYS A O 1
ATOM 3934 N N . ALA A 1 493 ? -3.028 30.957 -43.545 1.00 86.81 493 ALA A N 1
ATOM 3935 C CA . ALA A 1 493 ? -3.851 32.062 -43.071 1.00 86.81 493 ALA A CA 1
ATOM 3936 C C . ALA A 1 493 ? -5.316 31.763 -43.395 1.00 86.81 493 ALA A C 1
ATOM 3938 O O . ALA A 1 493 ? -5.628 31.262 -44.474 1.00 86.81 493 ALA A O 1
ATOM 3939 N N . TYR A 1 494 ? -6.211 32.058 -42.455 1.00 86.75 494 TYR A N 1
ATOM 3940 C CA . TYR A 1 494 ? -7.644 31.948 -42.687 1.00 86.75 494 TYR A CA 1
ATOM 3941 C C . TYR A 1 494 ? -8.168 33.275 -43.237 1.00 86.75 494 TYR A C 1
ATOM 3943 O O . TYR A 1 494 ? -8.035 34.315 -42.589 1.00 86.75 494 TYR A O 1
ATOM 3951 N N . LEU A 1 495 ? -8.766 33.232 -44.425 1.00 85.25 495 LEU A N 1
ATOM 3952 C CA . LEU A 1 495 ? -9.413 34.383 -45.039 1.00 85.25 495 LEU A CA 1
ATOM 3953 C C . LEU A 1 495 ? -10.881 34.387 -44.626 1.00 85.25 495 LEU A C 1
ATOM 3955 O O . LEU A 1 495 ? -11.653 33.512 -45.015 1.00 85.25 495 LEU A O 1
ATOM 3959 N N . LYS A 1 496 ? -11.263 35.367 -43.808 1.00 79.25 496 LYS A N 1
ATOM 3960 C CA . LYS A 1 496 ? -12.660 35.556 -43.434 1.00 79.25 496 LYS A CA 1
ATOM 3961 C C . LYS A 1 496 ? -13.428 36.027 -44.667 1.00 79.25 496 LYS A C 1
ATOM 3963 O O . LYS A 1 496 ? -13.078 37.052 -45.244 1.00 79.25 496 LYS A O 1
ATOM 3968 N N . THR A 1 497 ? -14.469 35.294 -45.049 1.00 70.75 497 THR A N 1
ATOM 3969 C CA . THR A 1 497 ? -15.452 35.782 -46.019 1.00 70.75 497 THR A CA 1
ATOM 3970 C C . THR A 1 497 ? -16.128 37.008 -45.409 1.00 70.75 497 THR A C 1
ATOM 3972 O O . THR A 1 497 ? -16.670 36.910 -44.304 1.00 70.75 497 THR A O 1
ATOM 3975 N N . SER A 1 498 ? -15.972 38.154 -46.075 1.00 63.50 498 SER A N 1
ATOM 3976 C CA . SER A 1 498 ? -16.487 39.467 -45.664 1.00 63.50 498 SER A CA 1
ATOM 3977 C C . SER A 1 498 ? -17.974 39.446 -45.360 1.00 63.50 498 SER A C 1
ATOM 3979 O O . SER A 1 498 ? -18.699 38.839 -46.181 1.00 63.50 498 SER A O 1
#

InterPro domains:
  IPR001047 Small ribosomal subunit protein eS8 [PTHR10394] (1-194)
  IPR001047 Small ribosomal subunit protein eS8 [TIGR00307] (1-192)
  IPR003613 U-box domain [PS51698] (271-306)
  IPR003613 U-box domain [SM00504] (277-339)
  IPR013083 Zinc finger, RING/FYVE/PHD-type [G3DSA:3.30.40.10] (269-330)
  IPR018283 Small ribosomal subunit protein eS8, conserved site [PS01193] (11-30)
  IPR022309 Ribosomal protein eS8/ribosomal biogenesis NSA2 [PF01201] (9-190)
  IPR031790 Nitric oxide synthase-interacting protein, zinc-finger [PF15906] (236-310)
  IPR042563 Small ribosomal subunit protein eS8 subdomain, eukaryota [G3DSA:1.10.168.20] (107-169)

pLDDT: mean 75.35, std 22.93, range [24.3, 98.06]

Radius of gyration: 39.32 Å; chains: 1; bounding box: 75×79×123 Å

Secondary structure (DSSP, 8-state):
---B--STTSPPTTSPPPP--S---GGGB-------EESS-EEEEEE-GGG-EEEEEEEESEEEEEETTTTEEEEEEEEEEEE-SS-THHHHTTB--TT-EEEEESHHHHHHHHHHH-S--S--TTPPPPHHHHHHHT----HHHHHHHHHHHTT----HHHHHHHHHTEEEEEE-S-HHHHS---EEE--TTTTHHHHHHHHHHHTTTS--PPP---------------------PPPTTSS-SS-HHHHHHHHHHH--S-------GGGSPPTTB-TTT-SBPSSEEE-TTS-EEEHHHHHHHHHHHHHHHHHHHHHHHHHHHHHHHHHHHHHHHHHHHHHHHHHHHHTSTT----PPPSSS-------PPP-S--PPP---------------------SS----SGGGGTS--TTSGGGS-PPPPPPPPPPP-S-B-TTT-SB--GGG-EE--PEEPPPSSTT--GGG-S--EE-TTT-PBP-SSS--------

Organism: NCBI:txid2018661

Foldseek 3Di:
DDDFQDDQCDADPVRHHGDDPDDGDPLRDDDDFLQEAEDDWDWDWDQDPPRDIFIATNYDQWAWAAAPVVRDIDIWGWDAFQDDPPDCVSRVRRGAFAFTKTKTFCVVVQVVLCQQQLDHALDDPPDDDPPVSCCSSVPDDDPVVVVVNVVVNVVSDDDPVQSVCVNVRIFIWGFHDGCRGHVHRYTYTDDDCCCVVVCVPVVVVVVVVPDDDDDDDDDDDDDDDDDDDDDDDDDDDDDPSPADVAHPVRVVVCCVVVVDDDDDDPDDPVVDQWPQAAPQPSHREPFWKAFPVGHIHHPVRVVVLLVVVLVVLVVLQVVLVVVVVVVVVVVVVVVVVVVVVVVVVVVVVVPPPPDPDDDDDPPPDDDDDDDDDDDPDDDDDDDDDDDDDDDDDDDDDDDDDDPPDPDDDPVVVQAQDCPDPVSDPPPDDDNRDNDDNFDADPPPRDGDDPVSMGTDDFAFDDDPDPDDDLSPDPFTGADPPPRHTDTPPDDDDDDGDD

Sequence (498 aa):
MGISRDWYRKRYKTGASRPVPHKKRKYELGRPPANTKIGPKRVHLVRVRGGNIKFRALRLDTGSFSWASERISRKTRVVDTVYNSTNNELVRTKTLVKGTIITIDAAPFRQWYEAHYALPLARKKNTKLSEEDNAIINKKRSRKVQKKYTERQKTAQVDALLIEQFQAGRLLARIASRPGQTGKADGYILEGHTPHLQSRYLVPFAKELIGIPPQTSHFFFSFFLLVSCFRNMTRHGKNCTASSVYSYHERKRDAKISGYGTLHARLGADSIKQFDCCSLTLQPCRDPVITPNGYLFDREAILEYILAQKKDIAKKTKLWEKQCAKEAEEAQKALSESEKLRLKKFAAQEATPAHPGVKVDVNSVEIDSEKKIYNPLKRPLTSEGTVVEQPAEKVKAHGNEGELSNMKGQKSKQLPSFWIPELNPTASASKLEKPNQKVLCPISEKTLKLKDLMEVKFTEIPDSEPGKSNAAKQHRYMCPVTHDVLTNTTRCAYLKTS